Protein AF-A0AA88ULD4-F1 (afdb_monomer)

pLDDT: mean 70.65, std 22.67, range [25.48, 97.44]

Organism: NCBI:txid112253

Secondary structure (DSSP, 8-state):
------------------------------------------------------------------------------S--SS-SS----THHHHHHHHHHHHHHHHHHHHHHHHHHHHTTSSPPEE-TTSPEEPTTS-HHHHSPPGGG--SS--SGGGS-SSPPP--------TT-EEE--SSPPTTS-TTT--SSS-GGG--SPPPSSHHHHH--SPPPEE--------HHHHH-TTTT--GGGGHHHHHHHHHHHHHHHHHHHHHHHHHHHHHHHHTTS-------SS-SSTT---TT---GGGG--TT--------TT----S----SS-SSS--GGGS---TTSPPEETTTTEE-S-S-TTS-TTT-S---HHHHHHSTHHHHHHHHHHHHHHHHHTT----TTTSHHHHHHHHHHHHHHHHHHHHHHHHHHHHHH--TTS-----HHHHTT------EEPTTS-EEES---PPPPPSS-TT--STT-SS-TTSEEETTEEE-TTT---STTPPP-HHHHHHHHHHHHHHHHHHHHHHHHHS------------PPPP-----PPPTTPPPPTT----HHHHHHHHHHHHHHHHT---GGG------------HHHHHHHHHH---TT-TTGGG--

Foldseek 3Di:
DDDDDDDDDDDDDDDDDDDDDDDDDDDDDDDDDDDDDDDDDDDDDDDDDDDDDDDDDDDDDDDDDDDDDDDDDDDDPDDDDPDPDDDDDDPVVVVVVVVVVVVVVVVVVVVVVQLVCLQVVNHAAFAFPVRDGDRSPPDPVQQDDDVVVVDPGGDNVVVPDPDDDDPFDLAADPPPDFDFFDQFADPCAAQAARENADHVVPDPDDGDPRGCNRVSPRHDTYDDDDDGDHDPCSVVPPCHPPDPVVCVVVVVVVVVVVVVLVVVLVVVVVVVVVVVVVVVVDDDDDDDPDPPPCPSPPPVPDPDCVVVPPPPDPDPDDDDPPPDPPPPPDPPDDPVDDQQCVVDVPPPFFDQDPVVSATAAARCVPDDPVPDPDGGPVVVCCDDCNVVVVVLQVVQVVCVVVPDNGDCVPCVVVSVVVVVVVVVVVVVVVVVVVVVCCVVPNDPPDPPPDDVCVVVVDPDQDFDADPVRDTPDRDDDDDDDDPDPPQPDAQPARADWQPDDDDNATGGPQQPDRDPRDHRPGVVNVVVVVVVVVVVVVVVVVVVVVPDDDDDDDDDDDDDDDPPDDADQDDPPDDDDPPDDDDPVVLVVLLVVVVVVVVPPDDPPPDDDDPDDDPRDHPSNVVSCVVPPPPPPDPCPVVPD

Solvent-accessible surface area (backbone atoms only — not comparable to full-atom values): 43012 Å² total; per-residue (Å²): 144,85,86,87,82,86,89,87,85,89,87,87,88,88,89,86,88,86,86,86,87,88,86,83,88,84,86,83,90,87,90,81,88,81,90,84,90,86,87,86,85,91,88,84,87,87,89,90,86,84,89,83,87,89,87,90,83,89,83,86,80,83,91,79,93,84,87,87,79,90,82,80,87,86,89,87,90,84,88,86,88,85,86,86,86,84,74,99,70,64,74,72,60,52,57,54,51,52,50,51,52,50,51,53,51,52,50,51,49,51,50,52,54,47,48,50,32,24,59,68,67,77,37,81,59,54,63,27,92,88,71,48,71,46,65,58,82,57,56,65,84,72,41,54,61,58,78,94,69,70,64,94,60,64,36,63,68,82,78,44,81,84,70,72,74,77,83,56,55,92,75,58,80,67,83,86,45,67,76,50,70,51,84,59,59,52,92,83,26,13,44,44,38,27,22,64,76,46,50,62,89,70,48,88,63,80,89,49,98,66,28,8,65,77,62,42,52,80,46,39,52,22,61,65,86,83,87,85,66,58,48,78,64,65,71,65,46,85,65,69,70,64,62,74,72,62,51,51,66,55,51,54,53,51,52,53,50,52,51,51,51,52,48,52,53,49,52,50,51,50,50,53,51,51,52,50,59,65,52,68,83,58,80,92,79,93,79,85,95,82,81,78,83,62,85,75,65,82,54,94,83,63,80,66,71,82,77,69,74,75,80,85,70,86,69,84,76,76,84,64,98,74,82,67,72,90,57,89,78,68,69,89,67,64,81,87,63,76,56,77,71,68,77,41,80,56,92,84,51,44,66,61,41,81,88,83,70,45,37,50,50,41,52,61,74,90,57,60,76,89,78,49,92,65,66,27,48,52,52,61,66,55,43,70,66,52,44,55,52,51,54,49,51,52,50,31,52,57,36,38,77,72,69,44,96,46,45,64,91,82,39,42,69,59,42,49,52,53,48,53,51,47,52,57,50,51,50,53,48,52,50,52,51,50,49,55,47,36,72,74,69,48,57,91,83,56,85,68,78,64,58,71,58,70,73,70,71,59,91,71,84,70,65,46,60,44,102,85,71,46,76,77,44,73,74,79,80,73,79,81,77,66,101,59,85,73,89,73,49,65,55,76,36,88,38,50,84,61,66,25,77,56,95,96,40,53,14,23,57,58,26,69,43,70,59,89,87,52,70,55,53,42,66,62,38,46,54,53,52,50,53,53,50,51,52,51,52,52,52,49,53,53,49,59,71,67,68,70,82,95,80,86,83,90,88,89,88,83,89,79,83,76,83,83,75,82,78,82,74,66,62,94,88,64,85,77,68,93,84,65,87,72,61,66,69,58,34,52,51,33,39,53,54,51,52,52,59,64,66,63,76,70,61,84,90,69,68,73,90,72,91,82,73,82,87,80,55,51,70,43,47,53,48,34,49,56,76,65,56,71,64,90,83,48,88,64,57,87,74,68,124

Structure (mmCIF, N/CA/C/O backbone):
data_AF-A0AA88ULD4-F1
#
_entry.id   AF-A0AA88ULD4-F1
#
loop_
_atom_site.group_PDB
_atom_site.id
_atom_site.type_symbol
_atom_site.label_atom_id
_atom_site.label_alt_id
_atom_site.label_comp_id
_atom_site.label_asym_id
_atom_site.label_entity_id
_atom_site.label_seq_id
_atom_site.pdbx_PDB_ins_code
_atom_site.Cartn_x
_atom_site.Cartn_y
_atom_site.Cartn_z
_atom_site.occupancy
_atom_site.B_iso_or_equiv
_atom_site.auth_seq_id
_atom_site.auth_comp_id
_atom_site.auth_asym_id
_atom_site.auth_atom_id
_atom_site.pdbx_PDB_model_num
ATOM 1 N N . MET A 1 1 ? 28.755 -29.184 7.120 1.00 39.31 1 MET A N 1
ATOM 2 C CA . MET A 1 1 ? 28.188 -29.307 5.759 1.00 39.31 1 MET A CA 1
ATOM 3 C C . MET A 1 1 ? 26.973 -28.402 5.688 1.00 39.31 1 MET A C 1
ATOM 5 O O . MET A 1 1 ? 25.905 -28.794 6.129 1.00 39.31 1 MET A O 1
ATOM 9 N N . GLY A 1 2 ? 27.173 -27.157 5.261 1.00 32.03 2 GLY A N 1
ATOM 10 C CA . GLY A 1 2 ? 26.125 -26.145 5.162 1.00 32.03 2 GLY A CA 1
ATOM 11 C C . GLY A 1 2 ? 26.150 -25.532 3.770 1.00 32.03 2 GLY A C 1
ATOM 12 O O . GLY A 1 2 ? 27.228 -25.261 3.245 1.00 32.03 2 GLY A O 1
ATOM 13 N N . LEU A 1 3 ? 24.974 -25.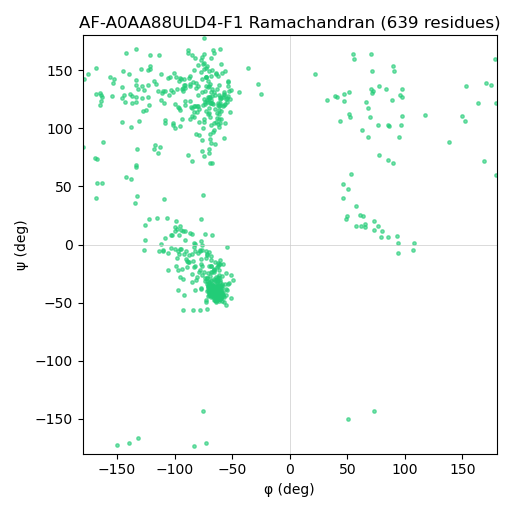346 3.178 1.00 32.84 3 LEU A N 1
ATOM 14 C CA . LEU A 1 3 ? 24.787 -24.595 1.943 1.00 32.84 3 LEU A CA 1
ATOM 15 C C . LEU A 1 3 ? 23.644 -23.602 2.162 1.00 32.84 3 LEU A C 1
ATOM 17 O O . LEU A 1 3 ? 22.477 -23.971 2.255 1.00 32.84 3 LEU A O 1
ATOM 21 N N . TRP A 1 4 ? 24.033 -22.338 2.298 1.00 32.03 4 TRP A N 1
ATOM 22 C CA . TRP A 1 4 ? 23.191 -21.151 2.184 1.00 32.03 4 TRP A CA 1
ATOM 23 C C . TRP A 1 4 ? 23.110 -20.734 0.710 1.00 32.03 4 TRP A C 1
ATOM 25 O O . TRP A 1 4 ? 24.107 -20.829 -0.006 1.00 32.03 4 TRP A O 1
ATOM 35 N N . GLY A 1 5 ? 21.958 -20.220 0.267 1.00 31.20 5 GLY A N 1
ATOM 36 C CA . GLY A 1 5 ? 21.782 -19.731 -1.102 1.00 31.20 5 GLY A CA 1
ATOM 37 C C . GLY A 1 5 ? 20.580 -18.801 -1.300 1.00 31.20 5 GLY A C 1
ATOM 38 O O . GLY A 1 5 ? 19.506 -19.251 -1.669 1.00 31.20 5 GLY A O 1
ATOM 39 N N . ASN A 1 6 ? 20.828 -17.505 -1.086 1.00 32.66 6 ASN A N 1
ATOM 40 C CA . ASN A 1 6 ? 20.334 -16.319 -1.809 1.00 32.66 6 ASN A CA 1
ATOM 41 C C . ASN A 1 6 ? 18.827 -16.074 -2.059 1.00 32.66 6 ASN A C 1
ATOM 43 O O . ASN A 1 6 ? 18.228 -16.593 -2.997 1.00 32.66 6 ASN A O 1
ATOM 47 N N . LYS A 1 7 ? 18.302 -15.055 -1.355 1.00 31.14 7 LYS A N 1
ATOM 48 C CA . LYS A 1 7 ? 17.248 -14.133 -1.825 1.00 31.14 7 LYS A CA 1
ATOM 49 C C . LYS A 1 7 ? 17.887 -12.779 -2.183 1.00 31.14 7 LYS A C 1
ATOM 51 O O . LYS A 1 7 ? 18.581 -12.202 -1.352 1.00 31.14 7 LYS A O 1
ATOM 56 N N . PHE A 1 8 ? 17.622 -12.261 -3.384 1.00 30.61 8 PHE A N 1
ATOM 57 C CA . PHE A 1 8 ? 17.944 -10.893 -3.820 1.00 30.61 8 PHE A CA 1
ATOM 58 C C . PHE A 1 8 ? 16.641 -10.088 -3.958 1.00 30.61 8 PHE A C 1
ATOM 60 O O . PHE A 1 8 ? 15.711 -10.555 -4.611 1.00 30.61 8 PHE A O 1
ATOM 67 N N . TYR A 1 9 ? 16.595 -8.875 -3.399 1.00 30.06 9 TYR A N 1
ATOM 68 C CA . TYR A 1 9 ? 15.591 -7.852 -3.717 1.00 30.06 9 TYR A CA 1
ATOM 69 C C . TYR A 1 9 ? 16.287 -6.541 -4.096 1.00 30.06 9 TYR A C 1
ATOM 71 O O . TYR A 1 9 ? 17.201 -6.086 -3.411 1.00 30.06 9 TYR A O 1
ATOM 79 N N . TRP A 1 10 ? 15.826 -5.952 -5.198 1.00 27.44 10 TRP A N 1
ATOM 80 C CA . TRP A 1 10 ? 16.178 -4.626 -5.704 1.00 27.44 10 TRP A CA 1
ATOM 81 C C . TRP A 1 10 ? 15.202 -3.572 -5.156 1.00 27.44 10 TRP A C 1
ATOM 83 O O . TRP A 1 10 ? 13.999 -3.814 -5.113 1.00 27.44 10 TRP A O 1
ATOM 93 N N . PHE A 1 11 ? 15.702 -2.376 -4.833 1.00 26.69 11 PHE A N 1
ATOM 94 C CA . PHE A 1 11 ? 14.909 -1.145 -4.729 1.00 26.69 11 PHE A CA 1
ATOM 95 C C . PHE A 1 11 ? 15.631 -0.033 -5.498 1.00 26.69 11 PHE A C 1
ATOM 97 O O . PHE A 1 11 ? 16.841 0.140 -5.357 1.00 26.69 11 PHE A O 1
ATOM 104 N N . TYR A 1 12 ? 14.884 0.715 -6.308 1.00 27.91 12 TYR A N 1
ATOM 105 C CA . TYR A 1 12 ? 15.344 1.884 -7.055 1.00 27.91 12 TYR A CA 1
ATOM 106 C C . TYR A 1 12 ? 14.377 3.032 -6.753 1.00 27.91 12 TYR A C 1
ATOM 108 O O . TYR A 1 12 ? 13.178 2.892 -6.973 1.00 27.91 12 TYR A O 1
ATOM 116 N N . GLU A 1 13 ? 14.890 4.175 -6.301 1.00 29.25 13 GLU A N 1
ATOM 117 C CA . GLU A 1 13 ? 14.191 5.459 -6.381 1.00 29.25 13 GLU A CA 1
ATOM 118 C C . GLU A 1 13 ? 15.216 6.532 -6.778 1.00 29.25 13 GLU A C 1
ATOM 120 O O . GLU A 1 13 ? 16.317 6.602 -6.228 1.00 29.25 13 GLU A O 1
ATOM 125 N N . ARG A 1 14 ? 14.885 7.320 -7.806 1.00 28.33 14 ARG A N 1
ATOM 126 C CA . ARG A 1 14 ? 15.759 8.303 -8.459 1.00 28.33 14 ARG A CA 1
ATOM 127 C C . ARG A 1 14 ? 15.078 9.675 -8.374 1.00 28.33 14 ARG A C 1
ATOM 129 O O . ARG A 1 14 ? 14.001 9.850 -8.932 1.00 28.33 14 ARG A O 1
ATOM 136 N N . LYS A 1 15 ? 15.725 10.654 -7.732 1.00 29.58 15 LYS A N 1
ATOM 137 C CA . LYS A 1 15 ? 15.468 12.096 -7.917 1.00 29.58 15 LYS A CA 1
ATOM 138 C C . LYS A 1 15 ? 16.671 12.715 -8.627 1.00 29.58 15 LYS A C 1
ATOM 140 O O . LYS A 1 15 ? 17.804 12.505 -8.208 1.00 29.58 15 LYS A O 1
ATOM 145 N N . LEU A 1 16 ? 16.406 13.479 -9.684 1.00 31.38 16 LEU A N 1
ATOM 146 C CA . LEU A 1 16 ? 17.358 14.358 -10.363 1.00 31.38 16 LEU A CA 1
ATOM 147 C C . LEU A 1 16 ? 16.872 15.802 -10.217 1.00 31.38 16 LEU A C 1
ATOM 149 O O . LEU A 1 16 ? 15.678 16.068 -10.349 1.00 31.38 16 LEU A O 1
ATOM 153 N N . GLY A 1 17 ? 17.812 16.706 -9.955 1.00 27.14 17 GLY A N 1
ATOM 154 C CA . GLY A 1 17 ? 17.674 18.151 -10.114 1.00 27.14 17 GLY A CA 1
ATOM 155 C C . GLY A 1 17 ? 18.732 18.677 -11.091 1.00 27.14 17 GLY A C 1
ATOM 156 O O . GLY A 1 17 ? 19.699 17.975 -11.368 1.00 27.14 17 GLY A O 1
ATOM 157 N N . CYS A 1 18 ? 18.504 19.893 -11.588 1.00 27.97 18 CYS A N 1
ATOM 158 C CA . CYS A 1 18 ? 19.400 20.841 -12.278 1.00 27.97 18 CYS A CA 1
ATOM 159 C C . CYS A 1 18 ? 18.613 22.171 -12.327 1.00 27.97 18 CYS A C 1
ATOM 161 O O . CYS A 1 18 ? 17.388 22.119 -12.419 1.00 27.97 18 CYS A O 1
ATOM 163 N N . ASP A 1 19 ? 19.135 23.393 -12.361 1.00 30.62 19 ASP A N 1
ATOM 164 C CA . ASP A 1 19 ? 20.424 24.051 -12.097 1.00 30.62 19 ASP A CA 1
ATOM 165 C C . ASP A 1 19 ? 20.151 25.553 -12.356 1.00 30.62 19 ASP A C 1
ATOM 167 O O . ASP A 1 19 ? 19.425 25.846 -13.302 1.00 30.62 19 ASP A O 1
ATOM 171 N N . SER A 1 20 ? 20.728 26.482 -11.574 1.00 28.27 20 SER A N 1
ATOM 172 C CA . SER A 1 20 ? 21.352 27.747 -12.053 1.00 28.27 20 SER A CA 1
ATOM 173 C C . SER A 1 20 ? 21.563 28.793 -10.934 1.00 28.27 20 SER A C 1
ATOM 175 O O . SER A 1 20 ? 20.620 29.247 -10.291 1.00 28.27 20 SER A O 1
ATOM 177 N N . LEU A 1 21 ? 22.829 29.185 -10.760 1.00 28.89 21 LEU A N 1
ATOM 178 C CA . LEU A 1 21 ? 23.425 30.287 -9.970 1.00 28.89 21 LEU A CA 1
ATOM 179 C C . LEU A 1 21 ? 23.393 31.638 -10.745 1.00 28.89 21 LEU A C 1
ATOM 181 O O . LEU A 1 21 ? 22.989 31.613 -11.907 1.00 28.89 21 LEU A O 1
ATOM 185 N N . PRO A 1 22 ? 23.995 32.768 -10.274 1.00 46.66 22 PRO A N 1
ATOM 186 C CA . PRO A 1 22 ? 24.330 33.243 -8.909 1.00 46.66 22 PRO A CA 1
ATOM 187 C C . PRO A 1 22 ? 23.930 34.727 -8.654 1.00 46.66 22 PRO A C 1
ATOM 189 O O . PRO A 1 22 ? 23.762 35.492 -9.596 1.00 46.66 22 PRO A O 1
ATOM 192 N N . GLN A 1 23 ? 23.954 35.211 -7.400 1.00 28.56 23 GLN A N 1
ATOM 193 C CA . GLN A 1 23 ? 24.250 36.631 -7.106 1.00 28.56 23 GLN A CA 1
ATOM 194 C C . GLN A 1 23 ? 24.798 36.840 -5.679 1.00 28.56 23 GLN A C 1
ATOM 196 O O . GLN A 1 23 ? 24.443 36.128 -4.743 1.00 28.56 23 GLN A O 1
ATOM 201 N N . LYS A 1 24 ? 25.736 37.789 -5.556 1.00 29.84 24 LYS A N 1
ATOM 202 C CA . LYS A 1 24 ? 26.546 38.120 -4.372 1.00 29.84 24 LYS A CA 1
ATOM 203 C C . LYS A 1 24 ? 25.889 39.210 -3.500 1.00 29.84 24 LYS A C 1
ATOM 205 O O . LYS A 1 24 ? 25.424 40.205 -4.033 1.00 29.84 24 LYS A O 1
ATOM 210 N N . THR A 1 25 ? 25.948 38.990 -2.181 1.00 30.27 25 THR A N 1
ATOM 211 C CA . THR A 1 25 ? 26.191 39.909 -1.034 1.00 30.27 25 THR A CA 1
ATOM 212 C C . THR A 1 25 ? 25.721 41.376 -1.071 1.00 30.27 25 THR A C 1
ATOM 214 O O . THR A 1 25 ? 26.226 42.144 -1.880 1.00 30.27 25 THR A O 1
ATOM 217 N N . HIS A 1 26 ? 24.926 41.797 -0.069 1.00 29.31 26 HIS A N 1
ATOM 218 C CA . HIS A 1 26 ? 25.278 42.767 1.002 1.00 29.31 26 HIS A CA 1
ATOM 219 C C . HIS A 1 26 ? 24.038 43.186 1.838 1.00 29.31 26 HIS A C 1
ATOM 221 O O . HIS A 1 26 ? 22.997 43.484 1.268 1.00 29.31 26 HIS A O 1
ATOM 227 N N . GLY A 1 27 ? 24.200 43.298 3.167 1.00 27.61 27 GLY A N 1
ATOM 228 C CA . GLY A 1 27 ? 23.763 44.488 3.928 1.00 27.61 27 GLY A CA 1
ATOM 229 C C . GLY A 1 27 ? 22.402 44.511 4.649 1.00 27.61 27 GLY A C 1
ATOM 230 O O . GLY A 1 27 ? 21.368 44.765 4.053 1.00 27.61 27 GLY A O 1
ATOM 231 N N . GLU A 1 28 ? 22.486 44.337 5.967 1.00 28.55 28 GLU A N 1
ATOM 232 C CA . GLU A 1 28 ? 21.610 44.669 7.111 1.00 28.55 28 GLU A CA 1
ATOM 233 C C . GLU A 1 28 ? 20.613 45.875 7.060 1.00 28.55 28 GLU A C 1
ATOM 235 O O . GLU A 1 28 ? 21.010 46.964 6.675 1.00 28.55 28 GLU A O 1
ATOM 240 N N . ILE A 1 29 ? 19.376 45.643 7.585 1.00 26.14 29 ILE A N 1
ATOM 241 C CA . ILE A 1 29 ? 18.554 46.373 8.623 1.00 26.14 29 ILE A CA 1
ATOM 242 C C . ILE A 1 29 ? 18.248 47.909 8.410 1.00 26.14 29 ILE A C 1
ATOM 244 O O . ILE A 1 29 ? 19.085 48.606 7.859 1.00 26.14 29 ILE A O 1
ATOM 248 N N . PRO A 1 30 ? 17.220 48.585 9.013 1.00 46.25 30 PRO A N 1
ATOM 249 C CA . PRO A 1 30 ? 15.747 48.420 9.147 1.00 46.25 30 PRO A CA 1
ATOM 250 C C . PRO A 1 30 ? 14.910 49.721 8.831 1.00 46.25 30 PRO A C 1
ATOM 252 O O . PRO A 1 30 ? 15.440 50.757 8.451 1.00 46.25 30 PRO A O 1
ATOM 255 N N . THR A 1 31 ? 13.614 49.708 9.207 1.00 28.41 31 THR A N 1
ATOM 256 C CA . THR A 1 31 ? 12.770 50.812 9.766 1.00 28.41 31 THR A CA 1
ATOM 257 C C . THR A 1 31 ? 11.842 51.698 8.903 1.00 28.41 31 THR A C 1
ATOM 259 O O . THR A 1 31 ? 12.278 52.435 8.033 1.00 28.41 31 THR A O 1
ATOM 262 N N . LYS A 1 32 ? 10.589 51.751 9.410 1.00 28.17 32 LYS A N 1
ATOM 263 C CA . LYS A 1 32 ? 9.669 52.896 9.644 1.00 28.17 32 LYS A CA 1
ATOM 264 C C . LYS A 1 32 ? 8.564 53.251 8.625 1.00 28.17 32 LYS A C 1
ATOM 266 O O . LYS A 1 32 ? 8.798 53.498 7.452 1.00 28.17 32 LYS A O 1
ATOM 271 N N . HIS A 1 33 ? 7.354 53.325 9.206 1.00 27.81 33 HIS A N 1
ATOM 272 C CA . HIS A 1 33 ? 6.170 54.132 8.861 1.00 27.81 33 HIS A CA 1
ATOM 273 C C . HIS A 1 33 ? 6.537 55.538 8.325 1.00 27.81 33 HIS A C 1
ATOM 275 O O . HIS A 1 33 ? 7.584 56.049 8.703 1.00 27.81 33 HIS A O 1
ATOM 281 N N . THR A 1 34 ? 5.765 56.231 7.477 1.00 28.92 34 THR A N 1
ATOM 282 C CA . THR A 1 34 ? 4.389 56.749 7.670 1.00 28.92 34 THR A CA 1
ATOM 283 C C . THR A 1 34 ? 3.852 57.394 6.368 1.00 28.92 34 THR A C 1
ATOM 285 O O . THR A 1 34 ? 4.628 58.017 5.656 1.00 28.92 34 THR A O 1
ATOM 288 N N . HIS A 1 35 ? 2.532 57.280 6.147 1.00 27.38 35 HIS A N 1
ATOM 289 C CA . HIS A 1 35 ? 1.544 58.282 5.670 1.00 27.38 35 HIS A CA 1
ATOM 290 C C . HIS A 1 35 ? 1.829 59.310 4.543 1.00 27.38 35 HIS A C 1
ATOM 292 O O . HIS A 1 35 ? 2.722 60.133 4.677 1.00 27.38 35 HIS A O 1
ATOM 298 N N . GLU A 1 36 ? 0.930 59.324 3.535 1.00 26.52 36 GLU A N 1
ATOM 299 C CA . GLU A 1 36 ? 0.039 60.424 3.039 1.00 26.52 36 GLU A CA 1
ATOM 300 C C . GLU A 1 36 ? -0.263 60.236 1.530 1.00 26.52 36 GLU A C 1
ATOM 302 O O . GLU A 1 36 ? 0.642 60.173 0.708 1.00 26.52 36 GLU A O 1
ATOM 307 N N . HIS A 1 37 ? -1.483 59.803 1.174 1.00 27.83 37 HIS A N 1
ATOM 308 C CA . HIS A 1 37 ? -2.647 60.600 0.717 1.00 27.83 37 HIS A CA 1
ATOM 309 C C . HIS A 1 37 ? -2.490 61.266 -0.662 1.00 27.83 37 HIS A C 1
ATOM 311 O O . HIS A 1 37 ? -1.671 62.158 -0.796 1.00 27.83 37 HIS A O 1
ATOM 317 N N . VAL A 1 38 ? -3.350 60.884 -1.626 1.00 27.03 38 VAL A N 1
ATOM 318 C CA . VAL A 1 38 ? -4.292 61.753 -2.381 1.00 27.03 38 VAL A CA 1
ATOM 319 C C . VAL A 1 38 ? -5.336 60.851 -3.081 1.00 27.03 38 VAL A C 1
ATOM 321 O O . VAL A 1 38 ? -4.983 59.940 -3.826 1.00 27.03 38 VAL A O 1
ATOM 324 N N . GLU A 1 39 ? -6.617 61.102 -2.801 1.00 29.81 39 GLU A N 1
ATOM 325 C CA . GLU A 1 39 ? -7.819 60.549 -3.456 1.00 29.81 39 GLU A CA 1
ATOM 326 C C . GLU A 1 39 ? -8.156 61.309 -4.758 1.00 29.81 39 GLU A C 1
ATOM 328 O O . GLU A 1 39 ? -7.748 62.459 -4.892 1.00 29.81 39 GLU A O 1
ATOM 333 N N . PHE A 1 40 ? -8.944 60.716 -5.676 1.00 25.48 40 PHE A N 1
ATOM 334 C CA . PHE A 1 40 ? -10.283 61.222 -6.077 1.00 25.48 40 PHE A CA 1
ATOM 335 C C . PHE A 1 40 ? -10.936 60.437 -7.243 1.00 25.48 40 PHE A C 1
ATOM 337 O O . PHE A 1 40 ? -10.299 60.201 -8.268 1.00 25.48 40 PHE A O 1
ATOM 344 N N . GLY A 1 41 ? -12.248 60.174 -7.096 1.00 26.81 41 GLY A N 1
ATOM 345 C CA . GLY A 1 41 ? -13.276 60.103 -8.162 1.00 26.81 41 GLY A CA 1
ATOM 346 C C . GLY A 1 41 ? -13.591 58.708 -8.725 1.00 26.81 41 GLY A C 1
ATOM 347 O O . GLY A 1 41 ? -12.841 58.207 -9.551 1.00 26.81 41 GLY A O 1
ATOM 348 N N . GLU A 1 42 ? -14.581 57.953 -8.228 1.00 29.06 42 GLU A N 1
ATOM 349 C CA . GLU A 1 42 ? -16.058 58.062 -8.377 1.00 29.06 42 GLU A CA 1
ATOM 350 C C . GLU A 1 42 ? -16.636 57.706 -9.764 1.00 29.06 42 GLU A C 1
ATOM 352 O O . GLU A 1 42 ? -16.221 58.234 -10.791 1.00 29.06 42 GLU A O 1
ATOM 357 N N . GLY A 1 43 ? -17.667 56.844 -9.764 1.00 26.14 43 GLY A N 1
ATOM 358 C CA . GLY A 1 43 ? -18.482 56.517 -10.940 1.00 26.14 43 GLY A CA 1
ATOM 359 C C . GLY A 1 43 ? -19.411 55.307 -10.757 1.00 26.14 43 GLY A C 1
ATOM 360 O O . GLY A 1 43 ? -19.171 54.250 -11.328 1.00 26.14 43 GLY A O 1
ATOM 361 N N . PHE A 1 44 ? -20.467 55.473 -9.958 1.00 25.77 44 PHE A N 1
ATOM 362 C CA . PHE A 1 44 ? -21.600 54.553 -9.753 1.00 25.77 44 PHE A CA 1
ATOM 363 C C . PHE A 1 44 ? -22.767 54.973 -10.670 1.00 25.77 44 PHE A C 1
ATOM 365 O O . PHE A 1 44 ? -22.990 56.173 -10.773 1.00 25.77 44 PHE A O 1
ATOM 372 N N . TRP A 1 45 ? -23.553 54.051 -11.249 1.00 26.33 45 TRP A N 1
ATOM 373 C CA . TRP A 1 45 ? -24.994 54.262 -11.516 1.00 26.33 45 TRP A CA 1
ATOM 374 C C . TRP A 1 45 ? -25.776 52.936 -11.587 1.00 26.33 45 TRP A C 1
ATOM 376 O O . TRP A 1 45 ? -25.418 52.006 -12.306 1.00 26.33 45 TRP A O 1
ATOM 386 N N . LEU A 1 46 ? -26.848 52.916 -10.790 1.00 27.16 46 LEU A N 1
ATOM 387 C CA . LEU A 1 46 ? -27.955 51.961 -10.662 1.00 27.16 46 LEU A CA 1
ATOM 388 C C . LEU A 1 46 ? -28.987 52.097 -11.794 1.00 27.16 46 LEU A C 1
ATOM 390 O O . LEU A 1 46 ? -29.170 53.209 -12.275 1.00 27.16 46 LEU A O 1
ATOM 394 N N . ILE A 1 47 ? -29.778 51.038 -12.029 1.00 27.59 47 ILE A N 1
ATOM 395 C CA . ILE A 1 47 ? -31.266 51.051 -12.063 1.00 27.59 47 ILE A CA 1
ATOM 396 C C . ILE A 1 47 ? -31.698 49.672 -11.496 1.00 27.59 47 ILE A C 1
ATOM 398 O O . ILE A 1 47 ? -31.300 48.659 -12.056 1.00 27.59 47 ILE A O 1
ATOM 402 N N . GLU A 1 48 ? -32.208 49.490 -10.272 1.00 28.02 48 GLU A N 1
ATOM 403 C CA . GLU A 1 48 ? -33.450 49.941 -9.608 1.00 28.02 48 GLU A CA 1
ATOM 404 C C . GLU A 1 48 ? -34.663 49.010 -9.857 1.00 28.02 48 GLU A C 1
ATOM 406 O O . GLU A 1 48 ? -35.323 49.081 -10.883 1.00 28.02 48 GLU A O 1
ATOM 411 N N . GLU A 1 49 ? -34.989 48.178 -8.859 1.00 26.23 49 GLU A N 1
ATOM 412 C CA . GLU A 1 49 ? -36.347 47.699 -8.562 1.00 26.23 49 GLU A CA 1
ATOM 413 C C . GLU A 1 49 ? -36.522 47.775 -7.037 1.00 26.23 49 GLU A C 1
ATOM 415 O O . GLU A 1 49 ? -35.725 47.224 -6.273 1.00 26.23 49 GLU A O 1
ATOM 420 N N . LYS A 1 50 ? -37.527 48.524 -6.569 1.00 32.72 50 LYS A N 1
ATOM 421 C CA . LYS A 1 50 ? -37.786 48.762 -5.144 1.00 32.72 50 LYS A CA 1
ATOM 422 C C . LYS A 1 50 ? -39.266 48.578 -4.810 1.00 32.72 50 LYS A C 1
ATOM 424 O O . LYS A 1 50 ? -40.126 49.191 -5.434 1.00 32.72 50 LYS A O 1
ATOM 429 N N . ASN A 1 51 ? -39.469 47.910 -3.670 1.00 31.83 51 ASN A N 1
ATOM 430 C CA . ASN A 1 51 ? -40.622 47.929 -2.757 1.00 31.83 51 ASN A CA 1
ATOM 431 C C . ASN A 1 51 ? -41.800 47.005 -3.142 1.00 31.83 51 ASN A C 1
ATOM 433 O O . ASN A 1 51 ? -42.275 47.035 -4.263 1.00 31.83 51 ASN A O 1
ATOM 437 N N . ARG A 1 52 ? -42.390 46.222 -2.223 1.00 27.59 52 ARG A N 1
ATOM 438 C CA . ARG A 1 52 ? -42.761 46.622 -0.854 1.00 27.59 52 ARG A CA 1
ATOM 439 C C . ARG A 1 52 ? -43.154 45.413 0.045 1.00 27.59 52 ARG A C 1
ATOM 441 O O . ARG A 1 52 ? -44.013 44.637 -0.338 1.00 27.59 52 ARG A O 1
ATOM 448 N N . LEU A 1 53 ? -42.537 45.356 1.236 1.00 29.25 53 LEU A N 1
ATOM 449 C CA . LEU A 1 53 ? -43.014 44.987 2.598 1.00 29.25 53 LEU A CA 1
ATOM 450 C C . LEU A 1 53 ? -43.779 43.661 2.907 1.00 29.25 53 LEU A C 1
ATOM 452 O O . LEU A 1 53 ? -44.797 43.332 2.318 1.00 29.25 53 LEU A O 1
ATOM 456 N N . GLN A 1 54 ? -43.278 42.991 3.958 1.00 26.91 54 GLN A N 1
ATOM 457 C CA . GLN A 1 54 ? -43.779 41.862 4.783 1.00 26.91 54 GLN A CA 1
ATOM 458 C C . GLN A 1 54 ? -44.948 42.258 5.753 1.00 26.91 54 GLN A C 1
ATOM 460 O O . GLN A 1 54 ? -45.277 43.446 5.744 1.00 26.91 54 GLN A O 1
ATOM 465 N N . PRO A 1 55 ? -45.451 41.441 6.738 1.00 48.38 55 PRO A N 1
ATOM 466 C CA . PRO A 1 55 ? -45.520 39.965 6.968 1.00 48.38 55 PRO A CA 1
ATOM 467 C C . PRO A 1 55 ? -46.882 39.437 7.576 1.00 48.38 55 PRO A C 1
ATOM 469 O O . PRO A 1 55 ? -47.809 40.198 7.820 1.00 48.38 55 PRO A O 1
ATOM 472 N N . VAL A 1 56 ? -46.891 38.141 7.966 1.00 25.48 56 VAL A N 1
ATOM 473 C CA . VAL A 1 56 ? -47.634 37.426 9.059 1.00 25.48 56 VAL A CA 1
ATOM 474 C C . VAL A 1 56 ? -49.048 36.827 8.817 1.00 25.48 56 VAL A C 1
ATOM 476 O O . VAL A 1 56 ? -50.019 37.529 8.584 1.00 25.48 56 VAL A O 1
ATOM 479 N N . SER A 1 57 ? -49.139 35.512 9.097 1.00 26.75 57 SER A N 1
ATOM 480 C CA . SER A 1 57 ? -50.100 34.822 10.002 1.00 26.75 57 SER A CA 1
ATOM 481 C C . SER A 1 57 ? -51.071 33.779 9.406 1.00 26.75 57 SER A C 1
ATOM 483 O O . SER A 1 57 ? -51.974 34.106 8.649 1.00 26.75 57 SER A O 1
ATOM 485 N N . LEU A 1 58 ? -50.806 32.524 9.803 1.00 28.02 58 LEU A N 1
ATOM 486 C CA . LEU A 1 58 ? -51.664 31.422 10.285 1.00 28.02 58 LEU A CA 1
ATOM 487 C C . LEU A 1 58 ? -53.178 31.328 9.980 1.00 28.02 58 LEU A C 1
ATOM 489 O O . LEU A 1 58 ? -53.931 32.280 10.128 1.00 28.02 58 LEU A O 1
ATOM 493 N N . HIS A 1 59 ? -53.563 30.046 9.865 1.00 28.86 59 HIS A N 1
ATOM 494 C CA . HIS A 1 59 ? -54.829 29.382 10.223 1.00 28.86 59 HIS A CA 1
ATOM 495 C C . HIS A 1 59 ? -55.893 29.143 9.134 1.00 28.86 59 HIS A C 1
ATOM 497 O O . HIS A 1 59 ? -56.580 30.047 8.680 1.00 28.86 59 HIS A O 1
ATOM 503 N N . ASP A 1 60 ? -56.027 27.843 8.842 1.00 27.34 60 ASP A N 1
ATOM 504 C CA . ASP A 1 60 ? -57.219 27.014 9.046 1.00 27.34 60 ASP A CA 1
ATOM 505 C C . ASP A 1 60 ? -58.493 27.150 8.200 1.00 27.34 60 ASP A C 1
ATOM 507 O O . ASP A 1 60 ? -58.963 28.210 7.810 1.00 27.34 60 ASP A O 1
ATOM 511 N N . MET A 1 61 ? -59.098 25.961 8.102 1.00 25.56 61 MET A N 1
ATOM 512 C CA . MET A 1 61 ? -60.442 25.571 7.673 1.00 25.56 61 MET A CA 1
ATOM 513 C C . MET A 1 61 ? -60.643 25.372 6.164 1.00 25.56 61 MET A C 1
ATOM 515 O O . MET A 1 61 ? -60.630 26.316 5.390 1.00 25.56 61 MET A O 1
ATOM 519 N N . VAL A 1 62 ? -60.691 24.137 5.640 1.00 26.61 62 VAL A N 1
ATOM 520 C CA . VAL A 1 62 ? -61.590 22.990 5.934 1.00 26.61 62 VAL A CA 1
ATOM 521 C C . VAL A 1 62 ? -63.017 23.253 5.428 1.00 26.61 62 VAL A C 1
ATOM 523 O O . VAL A 1 62 ? -63.578 24.302 5.711 1.00 26.61 62 VAL A O 1
ATOM 526 N N . ILE A 1 63 ? -63.584 22.228 4.758 1.00 27.53 63 ILE A N 1
ATOM 527 C CA . ILE A 1 63 ? -65.012 22.011 4.409 1.00 27.53 63 ILE A CA 1
ATOM 528 C C . ILE A 1 63 ? -65.531 22.848 3.217 1.00 27.53 63 ILE A C 1
ATOM 530 O O . ILE A 1 63 ? -65.306 24.041 3.153 1.00 27.53 63 ILE A O 1
ATOM 534 N N . THR A 1 64 ? -66.306 22.381 2.231 1.00 28.08 64 THR A N 1
ATOM 535 C CA . THR A 1 64 ? -66.772 21.083 1.707 1.00 28.08 64 THR A CA 1
ATOM 536 C C . THR A 1 64 ? -67.711 21.391 0.515 1.00 28.08 64 THR A C 1
ATOM 538 O O . THR A 1 64 ? -68.362 22.429 0.529 1.00 28.08 64 THR A O 1
ATOM 541 N N . LEU A 1 65 ? -67.919 20.399 -0.366 1.00 28.02 65 LEU A N 1
ATOM 542 C CA . LEU A 1 65 ? -69.199 20.030 -1.021 1.00 28.02 65 LEU A CA 1
ATOM 543 C C . LEU A 1 65 ? -69.835 20.910 -2.125 1.00 28.02 65 LEU A C 1
ATOM 545 O O . LEU A 1 65 ? -70.164 22.072 -1.931 1.00 28.02 65 LEU A O 1
ATOM 549 N N . GLY A 1 66 ? -70.226 20.220 -3.210 1.00 26.20 66 GLY A N 1
ATOM 550 C CA . GLY A 1 66 ? -71.374 20.554 -4.077 1.00 26.20 66 GLY A CA 1
ATOM 551 C C . GLY A 1 66 ? -71.070 20.390 -5.574 1.00 26.20 66 GLY A C 1
ATOM 552 O O . GLY A 1 66 ? -70.451 21.264 -6.155 1.00 26.20 66 GLY A O 1
ATOM 553 N N . LYS A 1 67 ? -71.250 19.210 -6.191 1.00 29.78 67 LYS A N 1
ATOM 554 C CA . LYS A 1 67 ? -72.470 18.652 -6.839 1.00 29.78 67 LYS A CA 1
ATOM 555 C C . LYS A 1 67 ? -72.967 19.385 -8.108 1.00 29.78 67 LYS A C 1
ATOM 557 O O . LYS A 1 67 ? -73.420 20.516 -8.024 1.00 29.78 67 LYS A O 1
ATOM 562 N N . GLY A 1 68 ? -73.063 18.606 -9.200 1.00 26.25 68 GLY A N 1
ATOM 563 C CA . GLY A 1 68 ? -73.859 18.842 -10.426 1.00 26.25 68 GLY A CA 1
ATOM 564 C C . GLY A 1 68 ? -73.042 19.450 -11.573 1.00 26.25 68 GLY A C 1
ATOM 565 O O . GLY A 1 68 ? -72.290 20.375 -11.334 1.00 26.25 68 GLY A O 1
ATOM 566 N N . GLY A 1 69 ? -73.080 19.019 -12.833 1.00 25.98 69 GLY A N 1
ATOM 567 C CA . GLY A 1 69 ? -73.915 18.080 -13.583 1.00 25.98 69 GLY A CA 1
ATOM 568 C C . GLY A 1 69 ? -73.892 18.517 -15.064 1.00 25.98 69 GLY A C 1
ATOM 569 O O . GLY A 1 69 ? -73.972 19.708 -15.312 1.00 25.98 69 GLY A O 1
ATOM 570 N N . LEU A 1 70 ? -73.751 17.555 -15.991 1.00 30.97 70 LEU A N 1
ATOM 571 C CA . LEU A 1 70 ? -74.147 17.537 -17.423 1.00 30.97 70 LEU A CA 1
ATOM 572 C C . LEU A 1 70 ? -73.980 18.788 -18.328 1.00 30.97 70 LEU A C 1
ATOM 574 O O . LEU A 1 70 ? -74.615 19.810 -18.102 1.00 30.97 70 LEU A O 1
ATOM 578 N N . GLY A 1 71 ? -73.321 18.601 -19.486 1.00 27.52 71 GLY A N 1
ATOM 579 C CA . GLY A 1 71 ? -73.618 19.358 -20.719 1.00 27.52 71 GLY A CA 1
ATOM 580 C C . GLY A 1 71 ? -72.438 19.595 -21.675 1.00 27.52 71 GLY A C 1
ATOM 581 O O . GLY A 1 71 ? -71.549 20.364 -21.343 1.00 27.52 71 GLY A O 1
ATOM 582 N N . ASP A 1 72 ? -72.487 18.933 -22.840 1.00 28.44 72 ASP A N 1
ATOM 583 C CA . ASP A 1 72 ? -72.085 19.360 -24.204 1.00 28.44 72 ASP A CA 1
ATOM 584 C C . ASP A 1 72 ? -70.681 19.957 -24.445 1.00 28.44 72 ASP A C 1
ATOM 586 O O . ASP A 1 72 ? -70.294 20.983 -23.903 1.00 28.44 72 ASP A O 1
ATOM 590 N N . ARG A 1 73 ? -69.789 19.265 -25.172 1.00 34.72 73 ARG A N 1
ATOM 591 C CA . ARG A 1 73 ? -69.625 19.267 -26.648 1.00 34.72 73 ARG A CA 1
ATOM 592 C C . ARG A 1 73 ? -69.602 20.659 -27.294 1.00 34.72 73 ARG A C 1
ATOM 594 O O . ARG A 1 73 ? -70.536 21.438 -27.183 1.00 34.72 73 ARG A O 1
ATOM 601 N N . ASP A 1 74 ? -68.554 20.818 -28.100 1.00 35.00 74 ASP A N 1
ATOM 602 C CA . ASP A 1 74 ? -68.237 21.886 -29.047 1.00 35.00 74 ASP A CA 1
ATOM 603 C C . ASP A 1 74 ? -67.427 23.070 -28.513 1.00 35.00 74 ASP A C 1
ATOM 605 O O . ASP A 1 74 ? -67.481 23.437 -27.349 1.00 35.00 74 ASP A O 1
ATOM 609 N N . TYR A 1 75 ? -66.640 23.637 -29.433 1.00 32.38 75 TYR A N 1
ATOM 610 C CA . TYR A 1 75 ? -65.676 24.734 -29.287 1.00 32.38 75 TYR A CA 1
ATOM 611 C C . TYR A 1 75 ? -64.267 24.341 -28.825 1.00 32.38 75 TYR A C 1
ATOM 613 O O . TYR A 1 75 ? -63.847 24.688 -27.733 1.00 32.38 75 TYR A O 1
ATOM 621 N N . PHE A 1 76 ? -63.491 23.709 -29.718 1.00 31.45 76 PHE A N 1
ATOM 622 C CA . PHE A 1 76 ? -62.175 24.244 -30.133 1.00 31.45 76 PHE A CA 1
ATOM 623 C C . PHE A 1 76 ? -61.624 23.520 -31.383 1.00 31.45 76 PHE A C 1
ATOM 625 O O . PHE A 1 76 ? -60.501 23.034 -31.424 1.00 31.45 76 PHE A O 1
ATOM 632 N N . THR A 1 77 ? -62.415 23.449 -32.457 1.00 37.81 77 THR A N 1
ATOM 633 C CA . THR A 1 77 ? -61.940 23.068 -33.800 1.00 37.81 77 THR A CA 1
ATOM 634 C C . THR A 1 77 ? -62.070 24.262 -34.734 1.00 37.81 77 THR A C 1
ATOM 636 O O . THR A 1 77 ? -63.016 24.357 -35.506 1.00 37.81 77 THR A O 1
ATOM 639 N N . ARG A 1 78 ? -61.135 25.215 -34.653 1.00 39.50 78 ARG A N 1
ATOM 640 C CA . ARG A 1 78 ? -60.939 26.260 -35.679 1.00 39.50 78 ARG A CA 1
ATOM 641 C C . ARG A 1 78 ? -59.621 27.000 -35.453 1.00 39.50 78 ARG A C 1
ATOM 643 O O . ARG A 1 78 ? -59.604 28.127 -34.982 1.00 39.50 78 ARG A O 1
ATOM 650 N N . ASN A 1 79 ? -58.515 26.332 -35.766 1.00 35.16 79 ASN A N 1
ATOM 651 C CA . ASN A 1 79 ? -57.326 26.956 -36.357 1.00 35.16 79 ASN A CA 1
ATOM 652 C C . ASN A 1 79 ? -56.268 25.884 -36.597 1.00 35.16 79 ASN A C 1
ATOM 654 O O . ASN A 1 79 ? -55.417 25.663 -35.751 1.00 35.16 79 ASN A O 1
ATOM 658 N N . LEU A 1 80 ? -56.384 25.193 -37.732 1.00 33.94 80 LEU A N 1
ATOM 659 C CA . LEU A 1 80 ? -55.310 24.487 -38.449 1.00 33.94 80 LEU A CA 1
ATOM 660 C C . LEU A 1 80 ? -55.945 23.834 -39.685 1.00 33.94 80 LEU A C 1
ATOM 662 O O . LEU A 1 80 ? -55.988 22.621 -39.833 1.00 33.94 80 LEU A O 1
ATOM 666 N N . ASN A 1 81 ? -56.528 24.658 -40.558 1.00 35.62 81 ASN A N 1
ATOM 667 C CA . ASN A 1 81 ? -57.046 24.196 -41.848 1.00 35.62 81 ASN A CA 1
ATOM 668 C C . ASN A 1 81 ? -56.597 25.117 -42.990 1.00 35.62 81 ASN A C 1
ATOM 670 O O . ASN A 1 81 ? -57.370 25.467 -43.873 1.00 35.62 81 ASN A O 1
ATOM 674 N N . VAL A 1 82 ? -55.323 25.526 -42.943 1.00 37.00 82 VAL A N 1
ATOM 675 C CA . VAL A 1 82 ? -54.619 26.184 -44.056 1.00 37.00 82 VAL A CA 1
ATOM 676 C C . VAL A 1 82 ? -53.166 25.692 -44.091 1.00 37.00 82 VAL A C 1
ATOM 678 O O . VAL A 1 82 ? -52.239 26.469 -43.919 1.00 37.00 82 VAL A O 1
ATOM 681 N N . CYS A 1 83 ? -52.951 24.378 -44.220 1.00 29.78 83 CYS A N 1
ATOM 682 C CA . CYS A 1 83 ? -51.692 23.821 -44.749 1.00 29.78 83 CYS A CA 1
ATOM 683 C C . CYS A 1 83 ? -51.805 22.318 -45.074 1.00 29.78 83 CYS A C 1
ATOM 685 O O . CYS A 1 83 ? -50.911 21.533 -44.776 1.00 29.78 83 CYS A O 1
ATOM 687 N N . CYS A 1 84 ? -52.926 21.869 -45.641 1.00 32.06 84 CYS A N 1
ATOM 688 C CA . CYS A 1 84 ? -53.050 20.477 -46.085 1.00 32.06 84 CYS A CA 1
ATOM 689 C C . CYS A 1 84 ? -53.740 20.399 -47.444 1.00 32.06 84 CYS A C 1
ATOM 691 O O . CYS A 1 84 ? -54.772 19.762 -47.621 1.00 32.06 84 CYS A O 1
ATOM 693 N N . GLN A 1 85 ? -53.164 21.099 -48.421 1.00 35.12 85 GLN A N 1
ATOM 694 C CA . GLN A 1 85 ? -53.611 21.000 -49.804 1.00 35.12 85 GLN A CA 1
ATOM 695 C C . GLN A 1 85 ? -52.450 20.869 -50.786 1.00 35.12 85 GLN A C 1
ATOM 697 O O . GLN A 1 85 ? -52.539 21.381 -51.884 1.00 35.12 85 GLN A O 1
ATOM 702 N N . GLN A 1 86 ? -51.363 20.168 -50.432 1.00 35.81 86 GLN A N 1
ATOM 703 C CA . GLN A 1 86 ? -50.405 19.703 -51.450 1.00 35.81 86 GLN A CA 1
ATOM 704 C C . GLN A 1 86 ? -49.448 18.589 -50.974 1.00 35.81 86 GLN A C 1
ATOM 706 O O . GLN A 1 86 ? -48.236 18.689 -51.129 1.00 35.81 86 GLN A O 1
ATOM 711 N N . ARG A 1 87 ? -49.956 17.483 -50.417 1.00 37.12 87 ARG A N 1
ATOM 712 C CA . ARG A 1 87 ? -49.259 16.184 -50.516 1.00 37.12 87 ARG A CA 1
ATOM 713 C C . ARG A 1 87 ? -50.199 15.050 -50.142 1.00 37.12 87 ARG A C 1
ATOM 715 O O . ARG A 1 87 ? -50.720 15.012 -49.036 1.00 37.12 87 ARG A O 1
ATOM 722 N N . TYR A 1 88 ? -50.412 14.138 -51.082 1.00 39.44 88 TYR A N 1
ATOM 723 C CA . TYR A 1 88 ? -51.099 12.877 -50.850 1.00 39.44 88 TYR A CA 1
ATOM 724 C C . TYR A 1 88 ? -50.309 12.056 -49.822 1.00 39.44 88 TYR A C 1
ATOM 726 O O . TYR A 1 88 ? -49.292 11.456 -50.163 1.00 39.44 88 TYR A O 1
ATOM 734 N N . MET A 1 89 ? -50.752 12.043 -48.567 1.00 34.50 89 MET A N 1
ATOM 735 C CA . MET A 1 89 ? -50.331 11.049 -47.584 1.00 34.50 89 MET A CA 1
ATOM 736 C C . MET A 1 89 ? -51.526 10.710 -46.689 1.00 34.50 89 MET A C 1
ATOM 738 O O . MET A 1 89 ? -52.238 11.597 -46.227 1.00 34.50 89 MET A O 1
ATOM 742 N N . TRP A 1 90 ? -51.797 9.413 -46.549 1.00 34.62 90 TRP A N 1
ATOM 743 C CA . TRP A 1 90 ? -52.979 8.856 -45.890 1.00 34.62 90 TRP A CA 1
ATOM 744 C C . TRP A 1 90 ? -53.026 9.202 -44.382 1.00 34.62 90 TRP A C 1
ATOM 746 O O . TRP A 1 90 ? -51.963 9.249 -43.758 1.00 34.62 90 TRP A O 1
ATOM 756 N N . PRO A 1 91 ? -54.217 9.377 -43.761 1.00 48.00 91 PRO A N 1
ATOM 757 C CA . PRO A 1 91 ? -54.361 9.746 -42.340 1.00 48.00 91 PRO A CA 1
ATOM 758 C C . PRO A 1 91 ? -53.714 8.756 -41.356 1.00 48.00 91 PRO A C 1
ATOM 760 O O . PRO A 1 91 ? -53.270 9.146 -40.278 1.00 48.00 91 PRO A O 1
ATOM 763 N N . GLU A 1 92 ? -53.607 7.484 -41.745 1.00 44.09 92 GLU A N 1
ATOM 764 C CA . GLU A 1 92 ? -53.002 6.414 -40.940 1.00 44.09 92 GLU A CA 1
ATOM 765 C C . GLU A 1 92 ? -51.489 6.612 -40.717 1.00 44.09 92 GLU A C 1
ATOM 767 O O . GLU A 1 92 ? -50.956 6.175 -39.699 1.00 44.09 92 GLU A O 1
ATOM 772 N N . ASN A 1 93 ? -50.807 7.364 -41.593 1.00 47.22 93 ASN A N 1
ATOM 773 C CA . ASN A 1 93 ? -49.374 7.662 -41.470 1.00 47.22 93 ASN A CA 1
ATOM 774 C C . ASN A 1 93 ? -49.054 8.906 -40.618 1.00 47.22 93 ASN A C 1
ATOM 776 O O . ASN A 1 93 ? -47.909 9.085 -40.209 1.00 47.22 93 ASN A O 1
ATOM 780 N N . CYS A 1 94 ? -50.033 9.771 -40.327 1.00 39.31 94 CYS A N 1
ATOM 781 C CA . CYS A 1 94 ? -49.833 10.913 -39.423 1.00 39.31 94 CYS A CA 1
ATOM 782 C C . CYS A 1 94 ? -49.965 10.506 -37.951 1.00 39.31 94 CYS A C 1
ATOM 784 O O . CYS A 1 94 ? -49.168 10.952 -37.128 1.00 39.31 94 CYS A O 1
ATOM 786 N N . ASN A 1 95 ? -50.911 9.617 -37.631 1.00 52.00 95 ASN A N 1
ATOM 787 C CA . ASN A 1 95 ? -51.050 9.067 -36.281 1.00 52.00 95 ASN A CA 1
ATOM 788 C C . ASN A 1 95 ? -49.874 8.157 -35.903 1.00 52.00 95 ASN A C 1
ATOM 790 O O . ASN A 1 95 ? -49.424 8.224 -34.766 1.00 52.00 95 ASN A O 1
ATOM 794 N N . SER A 1 96 ? -49.320 7.382 -36.847 1.00 50.34 96 SER A N 1
ATOM 795 C CA . SER A 1 96 ? -48.127 6.558 -36.596 1.00 50.34 96 SER A CA 1
ATOM 796 C C . SER A 1 96 ? -46.849 7.392 -36.406 1.00 50.34 96 SER A C 1
ATOM 798 O O . SER A 1 96 ? -45.985 7.040 -35.606 1.00 50.34 96 SER A O 1
ATOM 800 N N . ALA A 1 97 ? -46.725 8.535 -37.092 1.00 50.03 97 ALA A N 1
ATOM 801 C CA . ALA A 1 97 ? -45.611 9.467 -36.907 1.00 50.03 97 ALA A CA 1
ATOM 802 C C . ALA A 1 97 ? -45.694 10.233 -35.571 1.00 50.03 97 ALA A C 1
ATOM 804 O O . ALA A 1 97 ? -44.673 10.398 -34.902 1.00 50.03 97 ALA A O 1
ATOM 805 N N . LEU A 1 98 ? -46.897 10.659 -35.158 1.00 53.66 98 LEU A N 1
ATOM 806 C CA . LEU A 1 98 ? -47.139 11.283 -33.851 1.00 53.66 98 LEU A CA 1
ATOM 807 C C . LEU A 1 98 ? -46.917 10.288 -32.701 1.00 53.66 98 LEU A C 1
ATOM 809 O O . LEU A 1 98 ? -46.175 10.611 -31.774 1.00 53.66 98 LEU A O 1
ATOM 813 N N . SER A 1 99 ? -47.431 9.057 -32.805 1.00 53.72 99 SER A N 1
ATOM 814 C CA . SER A 1 99 ? -47.214 8.014 -31.791 1.00 53.72 99 SER A CA 1
ATOM 815 C C . SER A 1 99 ? -45.742 7.607 -31.669 1.00 53.72 99 SER A C 1
ATOM 817 O O . SER A 1 99 ? -45.247 7.409 -30.562 1.00 53.72 99 SER A O 1
ATOM 819 N N . ASN A 1 100 ? -45.005 7.540 -32.785 1.00 57.59 100 ASN A N 1
ATOM 820 C CA . ASN A 1 100 ? -43.559 7.295 -32.758 1.00 57.59 100 ASN A CA 1
ATOM 821 C C . ASN A 1 100 ? -42.796 8.449 -32.088 1.00 57.59 100 ASN A C 1
ATOM 823 O O . ASN A 1 100 ? -41.828 8.204 -31.375 1.00 57.59 100 ASN A O 1
ATOM 827 N N . SER A 1 101 ? -43.229 9.700 -32.275 1.00 57.22 101 SER A N 1
ATOM 828 C CA . SER A 1 101 ? -42.599 10.862 -31.633 1.00 57.22 101 SER A CA 1
ATOM 829 C C . SER A 1 101 ? -42.855 10.941 -30.120 1.00 57.22 101 SER A C 1
ATOM 831 O O . SER A 1 101 ? -41.961 11.339 -29.372 1.00 57.22 101 SER A O 1
ATOM 833 N N . GLU A 1 102 ? -44.035 10.517 -29.654 1.00 63.88 102 GLU A N 1
ATOM 834 C CA . GLU A 1 102 ? -44.361 10.412 -28.225 1.00 63.88 102 GLU A CA 1
ATOM 835 C C . GLU A 1 102 ? -43.606 9.253 -27.564 1.00 63.88 102 GLU A C 1
ATOM 837 O O . GLU A 1 102 ? -42.963 9.472 -26.538 1.00 63.88 102 GLU A O 1
ATOM 842 N N . SER A 1 103 ? -43.554 8.077 -28.207 1.00 60.81 103 SER A N 1
ATOM 843 C CA . SER A 1 103 ? -42.737 6.939 -27.753 1.00 60.81 103 SER A CA 1
ATOM 844 C C . SER A 1 103 ? -41.259 7.320 -27.629 1.00 60.81 103 SER A C 1
ATOM 846 O O . SER A 1 103 ? -40.645 7.067 -26.599 1.00 60.81 103 SER A O 1
ATOM 848 N N . LEU A 1 104 ? -40.693 8.023 -28.621 1.00 73.06 104 LEU A N 1
ATOM 849 C CA . LEU A 1 104 ? -39.303 8.500 -28.578 1.00 73.06 104 LEU A CA 1
ATOM 850 C C . LEU A 1 104 ? -39.044 9.487 -27.427 1.00 73.06 104 LEU A C 1
ATOM 852 O O . LEU A 1 104 ? -37.957 9.491 -26.850 1.00 73.06 104 LEU A O 1
ATOM 856 N N . ARG A 1 105 ? -40.025 10.327 -27.069 1.00 82.38 105 ARG A N 1
ATOM 857 C CA . ARG A 1 105 ? -39.896 11.305 -25.975 1.00 82.38 105 ARG A CA 1
ATOM 858 C C . ARG A 1 105 ? -40.029 10.654 -24.601 1.00 82.38 105 ARG A C 1
ATOM 860 O O . ARG A 1 105 ? -39.325 11.051 -23.671 1.00 82.38 105 ARG A O 1
ATOM 867 N N . GLU A 1 106 ? -40.924 9.684 -24.470 1.00 85.44 106 GLU A N 1
ATOM 868 C CA . GLU A 1 106 ? -41.059 8.866 -23.266 1.00 85.44 106 GLU A CA 1
ATOM 869 C C . GLU A 1 106 ? -39.819 8.002 -23.045 1.00 85.44 106 GLU A C 1
ATOM 871 O O . GLU A 1 106 ? -39.301 7.965 -21.933 1.00 85.44 106 GLU A O 1
ATOM 876 N N . ASP A 1 107 ? -39.285 7.376 -24.092 1.00 85.12 107 ASP A N 1
ATOM 877 C CA . ASP A 1 107 ? -38.094 6.533 -23.995 1.00 85.12 107 ASP A CA 1
ATOM 878 C C . ASP A 1 107 ? -36.826 7.353 -23.727 1.00 85.12 107 ASP A C 1
ATOM 880 O O . ASP A 1 107 ? -36.005 6.948 -22.907 1.00 85.12 107 ASP A O 1
ATOM 884 N N . HIS A 1 108 ? -36.702 8.555 -24.300 1.00 84.94 108 HIS A N 1
ATOM 885 C CA . HIS A 1 108 ? -35.638 9.498 -23.939 1.00 84.94 108 HIS A CA 1
ATOM 886 C C . HIS A 1 108 ? -35.739 9.943 -22.472 1.00 84.94 108 HIS A C 1
ATOM 888 O O . HIS A 1 108 ? -34.731 10.042 -21.776 1.00 84.94 108 HIS A O 1
ATOM 894 N N . ARG A 1 109 ? -36.955 10.198 -21.968 1.00 90.88 109 ARG A N 1
ATOM 895 C CA . ARG A 1 109 ? -37.157 10.523 -20.548 1.00 90.88 109 ARG A CA 1
ATOM 896 C C . ARG A 1 109 ? -36.764 9.348 -19.653 1.00 90.88 109 ARG A C 1
ATOM 898 O O . ARG A 1 109 ? -36.026 9.559 -18.699 1.00 90.88 109 ARG A O 1
ATOM 905 N N . LYS A 1 110 ? -37.180 8.125 -19.998 1.00 91.19 110 LYS A N 1
ATOM 906 C CA . LYS A 1 110 ? -36.780 6.903 -19.284 1.00 91.19 110 LYS A CA 1
ATOM 907 C C . LYS A 1 110 ? -35.265 6.711 -19.299 1.00 91.19 110 LYS A C 1
ATOM 909 O O . LYS A 1 110 ? -34.711 6.330 -18.280 1.00 91.19 110 LYS A O 1
ATOM 914 N N . GLN A 1 111 ? -34.590 6.984 -20.417 1.00 86.50 111 GLN A N 1
ATOM 915 C CA . GLN A 1 111 ? -33.127 6.913 -20.505 1.00 86.50 111 GLN A CA 1
ATOM 916 C C . GLN A 1 111 ? -32.453 7.933 -19.583 1.00 86.50 111 GLN A C 1
ATOM 918 O O . GLN A 1 111 ? -31.562 7.551 -18.834 1.00 86.50 111 GLN A O 1
ATOM 923 N N . MET A 1 112 ? -32.921 9.184 -19.561 1.00 88.25 112 MET A N 1
ATOM 924 C CA . MET A 1 112 ? -32.403 10.216 -18.652 1.00 88.25 112 MET A CA 1
ATOM 925 C C . MET A 1 112 ? -32.633 9.859 -17.179 1.00 88.25 112 MET A C 1
ATOM 927 O O . MET A 1 112 ? -31.706 9.931 -16.379 1.00 88.25 112 MET A O 1
ATOM 931 N N . GLU A 1 113 ? -33.841 9.422 -16.817 1.00 92.25 113 GLU A N 1
ATOM 932 C CA . GLU A 1 113 ? -34.166 8.988 -15.451 1.00 92.25 113 GLU A CA 1
ATOM 933 C C . GLU A 1 113 ? -33.335 7.764 -15.037 1.00 92.25 113 GLU A C 1
ATOM 935 O O . GLU A 1 113 ? -32.888 7.659 -13.896 1.00 92.25 113 GLU A O 1
ATOM 940 N N . LEU A 1 114 ? -33.074 6.849 -15.973 1.00 89.19 114 LEU A N 1
ATOM 941 C CA . LEU A 1 114 ? -32.241 5.675 -15.747 1.00 89.19 114 LEU A CA 1
ATOM 942 C C . LEU A 1 114 ? -30.761 6.055 -15.610 1.00 89.19 114 LEU A C 1
ATOM 944 O O . LEU A 1 114 ? -30.080 5.514 -14.744 1.00 89.19 114 LEU A O 1
ATOM 948 N N . GLU A 1 115 ? -30.258 7.004 -16.398 1.00 87.25 115 GLU A N 1
ATOM 949 C CA . GLU A 1 115 ? -28.911 7.566 -16.247 1.00 87.25 115 GLU A CA 1
ATOM 950 C C . GLU A 1 115 ? -28.750 8.309 -14.915 1.00 87.25 115 GLU A C 1
ATOM 952 O O . GLU A 1 115 ? -27.739 8.134 -14.235 1.00 87.25 115 GLU A O 1
ATOM 957 N N . GLU A 1 116 ? -29.749 9.081 -14.487 1.00 91.19 116 GLU A N 1
ATOM 958 C CA . GLU A 1 116 ? -29.767 9.737 -13.177 1.00 91.19 116 GLU A CA 1
ATOM 959 C C . GLU A 1 116 ? -29.804 8.715 -12.037 1.00 91.19 116 GLU A C 1
ATOM 961 O O . GLU A 1 116 ? -29.030 8.830 -11.084 1.00 91.19 116 GLU A O 1
ATOM 966 N N . ALA A 1 117 ? -30.621 7.667 -12.159 1.00 92.69 117 ALA A N 1
ATOM 967 C CA . ALA A 1 117 ? -30.658 6.565 -11.204 1.00 92.69 117 ALA A CA 1
ATOM 968 C C . ALA A 1 117 ? -29.327 5.794 -11.163 1.00 92.69 117 ALA A C 1
ATOM 970 O O . ALA A 1 117 ? -28.860 5.432 -10.082 1.00 92.69 117 ALA A O 1
ATOM 971 N N . ARG A 1 118 ? -28.673 5.583 -12.314 1.00 90.25 118 ARG A N 1
ATOM 972 C CA . ARG A 1 118 ? -27.332 4.980 -12.410 1.00 90.25 118 ARG A CA 1
ATOM 973 C C . ARG A 1 118 ? -26.281 5.865 -11.747 1.00 90.25 118 ARG A C 1
ATOM 975 O O . ARG A 1 118 ? -25.462 5.383 -10.971 1.00 90.25 118 ARG A O 1
ATOM 982 N N . LYS A 1 119 ? -26.328 7.171 -12.001 1.00 92.06 119 LYS A N 1
ATOM 983 C CA . LYS A 1 119 ? -25.438 8.172 -11.399 1.00 92.06 119 LYS A CA 1
ATOM 984 C C . LYS A 1 119 ? -25.644 8.296 -9.888 1.00 92.06 119 LYS A C 1
ATOM 986 O O . LYS A 1 119 ? -24.698 8.590 -9.164 1.00 92.06 119 LYS A O 1
ATOM 991 N N . ALA A 1 120 ? -26.866 8.062 -9.416 1.00 93.62 120 ALA A N 1
ATOM 992 C CA . ALA A 1 120 ? -27.203 7.982 -8.000 1.00 93.62 120 ALA A CA 1
ATOM 993 C C . ALA A 1 120 ? -26.841 6.625 -7.360 1.00 93.62 120 ALA A C 1
ATOM 995 O O . ALA A 1 120 ? -26.958 6.485 -6.146 1.00 93.62 120 ALA A O 1
ATOM 996 N N . GLY A 1 121 ? -26.416 5.628 -8.148 1.00 91.25 121 GLY A N 1
ATOM 997 C CA . GLY A 1 121 ? -26.117 4.273 -7.672 1.00 91.25 121 GLY A CA 1
ATOM 998 C C . GLY A 1 121 ? -27.352 3.433 -7.318 1.00 91.25 121 GLY A C 1
ATOM 999 O O . GLY A 1 121 ? -27.211 2.390 -6.687 1.00 91.25 121 GLY A O 1
ATOM 1000 N N . LEU A 1 122 ? -28.556 3.875 -7.703 1.00 92.12 122 LEU A N 1
ATOM 1001 C CA . LEU A 1 122 ? -29.819 3.148 -7.511 1.00 92.12 122 LEU A CA 1
ATOM 1002 C C . LEU A 1 122 ? -30.043 2.082 -8.591 1.00 92.12 122 LEU A C 1
ATOM 1004 O O . LEU A 1 122 ? -30.680 1.064 -8.331 1.00 92.12 122 LEU A O 1
ATOM 1008 N N . ALA A 1 123 ? -29.533 2.323 -9.801 1.00 89.31 123 ALA A N 1
ATOM 1009 C CA . ALA A 1 123 ? -29.613 1.400 -10.929 1.00 89.31 123 ALA A CA 1
ATOM 1010 C C . ALA A 1 123 ? -28.220 0.848 -11.290 1.00 89.31 123 ALA A C 1
ATOM 1012 O O . ALA A 1 123 ? -27.229 1.575 -11.169 1.00 89.31 123 ALA A O 1
ATOM 1013 N N . PRO A 1 124 ? -28.123 -0.413 -11.756 1.00 89.38 124 PRO A N 1
ATOM 1014 C CA . PRO A 1 124 ? -26.854 -1.002 -12.168 1.00 89.38 124 PRO A CA 1
ATOM 1015 C C . PRO A 1 124 ? -26.265 -0.273 -13.381 1.00 89.38 124 PRO A C 1
ATOM 1017 O O . PRO A 1 124 ? -26.991 0.204 -14.265 1.00 89.38 124 PRO A O 1
ATOM 1020 N N . ALA A 1 125 ? -24.934 -0.206 -13.421 1.00 89.69 125 ALA A N 1
ATOM 1021 C CA . ALA A 1 125 ? -24.191 0.389 -14.522 1.00 89.69 125 ALA A CA 1
ATOM 1022 C C . ALA A 1 125 ? -24.483 -0.320 -15.855 1.00 89.69 125 ALA A C 1
ATOM 1024 O O . ALA A 1 125 ? -24.880 -1.485 -15.905 1.00 89.69 125 ALA A O 1
ATOM 1025 N N . GLU A 1 126 ? -24.299 0.405 -16.955 1.00 84.88 126 GLU A N 1
ATOM 1026 C CA . GLU A 1 126 ? -24.419 -0.173 -18.290 1.00 84.88 126 GLU A CA 1
ATOM 1027 C C . GLU A 1 126 ? -23.255 -1.126 -18.558 1.00 84.88 126 GLU A C 1
ATOM 1029 O O . GLU A 1 126 ? -22.116 -0.804 -18.234 1.00 84.88 126 GLU A O 1
ATOM 1034 N N . VAL A 1 127 ? -23.522 -2.294 -19.136 1.00 89.12 127 VAL A N 1
ATOM 1035 C CA . VAL A 1 127 ? -22.492 -3.300 -19.422 1.00 89.12 127 VAL A CA 1
ATOM 1036 C C . VAL A 1 127 ? -22.121 -3.225 -20.900 1.00 89.12 127 VAL A C 1
ATOM 1038 O O . VAL A 1 127 ? -23.003 -3.203 -21.760 1.00 89.12 127 VAL A O 1
ATOM 1041 N N . ASP A 1 128 ? -20.824 -3.172 -21.195 1.00 85.25 128 ASP A N 1
ATOM 1042 C CA . ASP A 1 128 ? -20.308 -3.167 -22.561 1.00 85.25 128 ASP A CA 1
ATOM 1043 C C . ASP A 1 128 ? -20.389 -4.559 -23.230 1.00 85.25 128 ASP A C 1
ATOM 1045 O O . ASP A 1 128 ? -20.792 -5.561 -22.638 1.00 85.25 128 ASP A O 1
ATOM 1049 N N . GLU A 1 129 ? -19.986 -4.639 -24.499 1.00 82.38 129 GLU A N 1
ATOM 1050 C CA . GLU A 1 129 ? -19.914 -5.902 -25.252 1.00 82.38 129 GLU A CA 1
ATOM 1051 C C . GLU A 1 129 ? -18.947 -6.941 -24.660 1.00 82.38 129 GLU A C 1
ATOM 1053 O O . GLU A 1 129 ? -19.133 -8.136 -24.885 1.00 82.38 129 GLU A O 1
ATOM 1058 N N . ASP A 1 130 ? -17.918 -6.494 -23.935 1.00 82.38 130 ASP A N 1
ATOM 1059 C CA . ASP A 1 130 ? -16.890 -7.331 -23.312 1.00 82.38 130 ASP A CA 1
ATOM 1060 C C . ASP A 1 130 ? -17.276 -7.721 -21.863 1.00 82.38 130 ASP A C 1
ATOM 1062 O O . ASP A 1 130 ? -16.483 -8.356 -21.163 1.00 82.38 130 ASP A O 1
ATOM 1066 N N . GLY A 1 131 ? -18.471 -7.337 -21.395 1.00 84.12 131 GLY A N 1
ATOM 1067 C CA . GLY A 1 131 ? -18.957 -7.594 -20.038 1.00 84.12 131 GLY A CA 1
ATOM 1068 C C . GLY A 1 131 ? -18.429 -6.632 -18.967 1.00 84.12 131 GLY A C 1
ATOM 1069 O O . GLY A 1 131 ? -18.578 -6.910 -17.779 1.00 84.12 131 GLY A O 1
ATOM 1070 N N . LYS A 1 132 ? -17.791 -5.520 -19.344 1.00 88.94 132 LYS A N 1
ATOM 1071 C CA . LYS A 1 132 ? -17.274 -4.499 -18.423 1.00 88.94 132 LYS A CA 1
ATOM 1072 C C . LYS A 1 132 ? -18.310 -3.415 -18.171 1.00 88.94 132 LYS A C 1
ATOM 1074 O O . LYS A 1 132 ? -18.940 -2.902 -19.091 1.00 88.94 132 LYS A O 1
ATOM 1079 N N . GLU A 1 133 ? -18.425 -3.015 -16.916 1.00 90.31 133 GLU A N 1
ATOM 1080 C CA . GLU A 1 133 ? -19.306 -1.930 -16.500 1.00 90.31 133 GLU A CA 1
ATOM 1081 C C . GLU A 1 133 ? -18.766 -0.570 -16.971 1.00 90.31 133 GLU A C 1
ATOM 1083 O O . GLU A 1 133 ? -17.614 -0.200 -16.719 1.00 90.31 133 GLU A O 1
ATOM 1088 N N . ILE A 1 134 ? -19.613 0.191 -17.659 1.00 89.44 134 ILE A N 1
ATOM 1089 C CA . ILE A 1 134 ? -19.365 1.571 -18.058 1.00 89.44 134 ILE A CA 1
ATOM 1090 C C . ILE A 1 134 ? -19.760 2.461 -16.886 1.00 89.44 134 ILE A C 1
ATOM 1092 O O . ILE A 1 134 ? -20.924 2.515 -16.489 1.00 89.44 134 ILE A O 1
ATOM 1096 N N . ASN A 1 135 ? -18.782 3.185 -16.341 1.00 89.62 135 ASN A N 1
ATOM 1097 C CA . ASN A 1 135 ? -19.020 4.118 -15.247 1.00 89.62 135 ASN A CA 1
ATOM 1098 C C . ASN A 1 135 ? -20.071 5.183 -15.659 1.00 89.62 135 ASN A C 1
ATOM 1100 O O . ASN A 1 135 ? -19.790 5.964 -16.573 1.00 89.62 135 ASN A O 1
ATOM 1104 N N . PRO A 1 136 ? -21.224 5.285 -14.964 1.00 91.31 136 PRO A N 1
ATOM 1105 C CA . PRO A 1 136 ? -22.291 6.247 -15.276 1.00 91.31 136 PRO A CA 1
ATOM 1106 C C . PRO A 1 136 ? -21.890 7.723 -15.166 1.00 91.31 136 PRO A C 1
ATOM 1108 O O . PRO A 1 136 ? -22.590 8.605 -15.654 1.00 91.31 136 PRO A O 1
ATOM 1111 N N . HIS A 1 137 ? -20.773 8.019 -14.500 1.00 92.25 137 HIS A N 1
ATOM 1112 C CA . HIS A 1 137 ? -20.241 9.375 -14.395 1.00 92.25 137 HIS A CA 1
ATOM 1113 C C . HIS A 1 137 ? -19.407 9.795 -15.618 1.00 92.25 137 HIS A C 1
ATOM 1115 O O . HIS A 1 137 ? -18.988 10.953 -15.686 1.00 92.25 137 HIS A O 1
ATOM 1121 N N . ILE A 1 138 ? -19.153 8.890 -16.574 1.00 90.69 138 ILE A N 1
ATOM 1122 C CA . ILE A 1 138 ? -18.549 9.246 -17.863 1.00 90.69 138 ILE A CA 1
ATOM 1123 C C . ILE A 1 138 ? -19.580 10.071 -18.641 1.00 90.69 138 ILE A C 1
ATOM 1125 O O . ILE A 1 138 ? -20.702 9.606 -18.839 1.00 90.69 138 ILE A O 1
ATOM 1129 N N . PRO A 1 139 ? -19.241 11.290 -19.090 1.00 91.00 139 PRO A N 1
ATOM 1130 C CA . PRO A 1 139 ? -20.192 12.106 -19.825 1.00 91.00 139 PRO A CA 1
ATOM 1131 C C . PRO A 1 139 ? -20.602 11.423 -21.136 1.00 91.00 139 PRO A C 1
ATOM 1133 O O . PRO A 1 139 ? -19.779 10.800 -21.808 1.00 91.00 139 PRO A O 1
ATOM 1136 N N . GLN A 1 140 ? -21.865 11.603 -21.530 1.00 87.44 140 GLN A N 1
ATOM 1137 C CA . GLN A 1 140 ? -22.494 10.898 -22.654 1.00 87.44 140 GLN A CA 1
ATOM 1138 C C . GLN A 1 140 ? -21.716 11.014 -23.979 1.00 87.44 140 GLN A C 1
ATOM 1140 O O . GLN A 1 140 ? -21.654 10.067 -24.760 1.00 87.44 140 GLN A O 1
ATOM 1145 N N . TYR A 1 141 ? -21.057 12.150 -24.235 1.00 88.75 141 TYR A N 1
ATOM 1146 C CA . TYR A 1 141 ? -20.257 12.354 -25.451 1.00 88.75 141 TYR A CA 1
ATOM 1147 C C . TYR A 1 141 ? -18.962 11.518 -25.498 1.00 88.75 141 TYR A C 1
ATOM 1149 O O . TYR A 1 141 ? -18.380 11.371 -26.567 1.00 88.75 141 TYR A O 1
ATOM 1157 N N . MET A 1 142 ? -18.482 11.004 -24.358 1.00 89.62 142 MET A N 1
ATOM 1158 C CA . MET A 1 142 ? -17.331 10.092 -24.296 1.00 89.62 142 MET A CA 1
ATOM 1159 C C . MET A 1 142 ? -17.750 8.619 -24.343 1.00 89.62 142 MET A C 1
ATOM 1161 O O . MET A 1 142 ? -16.969 7.787 -24.798 1.00 89.62 142 MET A O 1
ATOM 1165 N N . SER A 1 143 ? -18.942 8.280 -23.842 1.00 87.56 143 SER A N 1
ATOM 1166 C CA . SER A 1 143 ? -19.456 6.904 -23.835 1.00 87.56 143 SER A CA 1
ATOM 1167 C C . SER A 1 143 ? -20.149 6.521 -25.145 1.00 87.56 143 SER A C 1
ATOM 1169 O O . SER A 1 143 ? -20.068 5.364 -25.560 1.00 87.56 143 SER A O 1
ATOM 1171 N N . SER A 1 144 ? -20.794 7.478 -25.819 1.00 87.31 144 SER A N 1
ATOM 1172 C CA . SER A 1 144 ? -21.436 7.256 -27.116 1.00 87.31 144 SER A CA 1
ATOM 1173 C C . SER A 1 144 ? -20.396 7.039 -28.214 1.00 87.31 144 SER A C 1
ATOM 1175 O O . SER A 1 144 ? -19.588 7.911 -28.528 1.00 87.31 144 SER A O 1
ATOM 1177 N N . ALA A 1 145 ? -20.422 5.852 -28.819 1.00 87.69 145 ALA A N 1
ATOM 1178 C CA . ALA A 1 145 ? -19.594 5.560 -29.976 1.00 87.69 145 ALA A CA 1
ATOM 1179 C C . ALA A 1 145 ? -20.109 6.358 -31.191 1.00 87.69 145 ALA A C 1
ATOM 1181 O O . ALA A 1 145 ? -21.293 6.267 -31.528 1.00 87.69 145 ALA A O 1
ATOM 1182 N N . PRO A 1 146 ? -19.249 7.133 -31.875 1.00 88.62 146 PRO A N 1
ATOM 1183 C CA . PRO A 1 146 ? -19.641 7.837 -33.088 1.00 88.62 146 PRO A CA 1
ATOM 1184 C C . PRO A 1 146 ? -20.138 6.889 -34.186 1.00 88.62 146 PRO A C 1
ATOM 1186 O O . PRO A 1 146 ? -19.618 5.785 -34.352 1.00 88.62 146 PRO A O 1
ATOM 1189 N N . TRP A 1 147 ? -21.089 7.361 -34.997 1.00 87.50 147 TRP A N 1
ATOM 1190 C CA . TRP A 1 147 ? -21.763 6.568 -36.036 1.00 87.50 147 TRP A CA 1
ATOM 1191 C C . TRP A 1 147 ? -20.810 5.852 -37.009 1.00 87.50 147 TRP A C 1
ATOM 1193 O O . TRP A 1 147 ? -21.103 4.748 -37.446 1.00 87.50 147 TRP A O 1
ATOM 1203 N N . TYR A 1 148 ? -19.644 6.432 -37.317 1.00 87.31 148 TYR A N 1
ATOM 1204 C CA . TYR A 1 148 ? -18.668 5.854 -38.251 1.00 87.31 148 TYR A CA 1
ATOM 1205 C C . TYR A 1 148 ? -17.930 4.618 -37.706 1.00 87.31 148 TYR A C 1
ATOM 1207 O O . TYR A 1 148 ? -17.196 3.972 -38.452 1.00 87.31 148 TYR A O 1
ATOM 1215 N N . LEU A 1 149 ? -18.100 4.287 -36.422 1.00 84.25 149 LEU A N 1
ATOM 1216 C CA . LEU A 1 149 ? -17.570 3.064 -35.813 1.00 84.25 149 LEU A CA 1
ATOM 1217 C C . LEU A 1 149 ? -18.595 1.920 -35.774 1.00 84.25 149 LEU A C 1
ATOM 1219 O O . LEU A 1 149 ? -18.216 0.819 -35.389 1.00 84.25 149 LEU A O 1
ATOM 1223 N N . ASN A 1 150 ? -19.847 2.156 -36.203 1.00 78.44 150 ASN A N 1
ATOM 1224 C CA . ASN A 1 150 ? -20.922 1.157 -36.318 1.00 78.44 150 ASN A CA 1
ATOM 1225 C C . ASN A 1 150 ? -21.071 0.241 -35.084 1.00 78.44 150 ASN A C 1
ATOM 1227 O O . ASN A 1 150 ? -21.287 -0.961 -35.225 1.00 78.44 150 ASN A O 1
ATOM 1231 N N . ALA A 1 151 ? -20.930 0.786 -33.874 1.00 76.75 151 ALA A N 1
ATOM 1232 C CA . ALA A 1 151 ? -21.175 0.025 -32.653 1.00 76.75 151 ALA A CA 1
ATOM 1233 C C . ALA A 1 151 ? -22.683 0.009 -32.354 1.00 76.75 151 ALA A C 1
ATOM 1235 O O . ALA A 1 151 ? -23.286 1.060 -32.150 1.00 76.75 151 ALA A O 1
ATOM 1236 N N . GLU A 1 152 ? -23.289 -1.179 -32.328 1.00 72.19 152 GLU A N 1
ATOM 1237 C CA . GLU A 1 152 ? -24.715 -1.365 -32.004 1.00 72.19 152 GLU A CA 1
ATOM 1238 C C . GLU A 1 152 ? -24.990 -1.263 -30.495 1.00 72.19 152 GLU A C 1
ATOM 1240 O O . GLU A 1 152 ? -26.133 -1.082 -30.076 1.00 72.19 152 GLU A O 1
ATOM 1245 N N . ARG A 1 153 ? -23.942 -1.376 -29.668 1.00 77.31 153 ARG A N 1
ATOM 1246 C CA . ARG A 1 153 ? -24.019 -1.324 -28.206 1.00 77.31 153 ARG A CA 1
ATOM 1247 C C . ARG A 1 153 ? -23.126 -0.219 -27.628 1.00 77.31 153 ARG A C 1
ATOM 1249 O O . ARG A 1 153 ? -22.074 0.081 -28.203 1.00 77.31 153 ARG A O 1
ATOM 1256 N N . PRO A 1 154 ? -23.498 0.360 -26.469 1.00 82.06 154 PRO A N 1
ATOM 1257 C CA . PRO A 1 154 ? -22.636 1.271 -25.721 1.00 82.06 154 PRO A CA 1
ATOM 1258 C C . PRO A 1 154 ? -21.285 0.608 -25.436 1.00 82.06 154 PRO A C 1
ATOM 1260 O O . PRO A 1 154 ? -21.218 -0.482 -24.868 1.00 82.06 154 PRO A O 1
ATOM 1263 N N . SER A 1 155 ? -20.188 1.230 -25.871 1.00 85.56 155 SER A N 1
ATOM 1264 C CA . SER A 1 155 ? -18.849 0.679 -25.660 1.00 85.56 155 SER A CA 1
ATOM 1265 C C . SER A 1 155 ? -17.784 1.767 -25.608 1.00 85.56 155 SER A C 1
ATOM 1267 O O . SER A 1 155 ? -17.779 2.717 -26.391 1.00 85.56 155 SER A O 1
ATOM 1269 N N . LEU A 1 156 ? -16.803 1.579 -24.724 1.00 88.56 156 LEU A N 1
ATOM 1270 C CA . LEU A 1 156 ? -15.656 2.483 -24.582 1.00 88.56 156 LEU A CA 1
ATOM 1271 C C . LEU A 1 156 ? -14.463 2.070 -25.470 1.00 88.56 156 LEU A C 1
ATOM 1273 O O . LEU A 1 156 ? -13.352 2.579 -25.317 1.00 88.56 156 LEU A O 1
ATOM 1277 N N . LYS A 1 157 ? -14.666 1.134 -26.411 1.00 87.94 157 LYS A N 1
ATOM 1278 C CA . LYS A 1 157 ? -13.615 0.633 -27.320 1.00 87.94 157 LYS A CA 1
ATOM 1279 C C . LYS A 1 157 ? -13.039 1.748 -28.194 1.00 87.94 157 LYS A C 1
ATOM 1281 O O . LYS A 1 157 ? -11.836 1.773 -28.423 1.00 87.94 157 LYS A O 1
ATOM 1286 N N . HIS A 1 158 ? -13.873 2.701 -28.605 1.00 86.94 158 HIS A N 1
ATOM 1287 C CA . HIS A 1 158 ? -13.473 3.833 -29.439 1.00 86.94 158 HIS A CA 1
ATOM 1288 C C . HIS A 1 158 ? -12.551 4.841 -28.734 1.00 86.94 158 HIS A C 1
ATOM 1290 O O . HIS A 1 158 ? -11.792 5.541 -29.399 1.00 86.94 158 HIS A O 1
ATOM 1296 N N . GLN A 1 159 ? -12.585 4.889 -27.398 1.00 89.62 159 GLN A N 1
ATOM 1297 C CA . GLN A 1 159 ? -11.669 5.705 -26.595 1.00 89.62 159 GLN A CA 1
ATOM 1298 C C . GLN A 1 159 ? -10.334 4.992 -26.337 1.00 89.62 159 GLN A C 1
ATOM 1300 O O . GLN A 1 159 ? -9.363 5.618 -25.907 1.00 89.62 159 GLN A O 1
ATOM 1305 N N . ARG A 1 160 ? -10.253 3.675 -26.586 1.00 88.69 160 ARG A N 1
ATOM 1306 C CA . ARG A 1 160 ? -8.984 2.948 -26.511 1.00 88.69 160 ARG A CA 1
ATOM 1307 C C . ARG A 1 160 ? -8.111 3.315 -27.706 1.00 88.69 160 ARG A C 1
ATOM 1309 O O . ARG A 1 160 ? -8.576 3.643 -28.796 1.00 88.69 160 ARG A O 1
ATOM 1316 N N . LYS A 1 161 ? -6.802 3.229 -27.498 1.00 86.25 161 LYS A N 1
ATOM 1317 C CA . LYS A 1 161 ? -5.811 3.517 -28.529 1.00 86.25 161 LYS A CA 1
ATOM 1318 C C . LYS A 1 161 ? -5.946 2.521 -29.694 1.00 86.25 161 LYS A C 1
ATOM 1320 O O . LYS A 1 161 ? -5.609 1.352 -29.545 1.00 86.25 161 LYS A O 1
ATOM 1325 N N . TRP A 1 162 ? -6.438 2.994 -30.843 1.00 77.88 162 TRP A N 1
ATOM 1326 C CA . TRP A 1 162 ? -6.696 2.171 -32.038 1.00 77.88 162 TRP A CA 1
ATOM 1327 C C . TRP A 1 162 ? -5.446 1.890 -32.883 1.00 77.88 162 TRP A C 1
ATOM 1329 O O . TRP A 1 162 ? -5.369 0.859 -33.545 1.00 77.88 162 TRP A O 1
ATOM 1339 N N . LYS A 1 163 ? -4.450 2.786 -32.850 1.00 80.69 163 LYS A N 1
ATOM 1340 C CA . LYS A 1 163 ? -3.118 2.544 -33.420 1.00 80.69 163 LYS A CA 1
ATOM 1341 C C . LYS A 1 163 ? -2.210 2.019 -32.316 1.00 80.69 163 LYS A C 1
ATOM 1343 O O . LYS A 1 163 ? -1.835 2.793 -31.435 1.00 80.69 163 LYS A O 1
ATOM 1348 N N . SER A 1 164 ? -1.852 0.738 -32.352 1.00 72.88 164 SER A N 1
ATOM 1349 C CA . SER A 1 164 ? -0.734 0.246 -31.542 1.00 72.88 164 SER A CA 1
ATOM 1350 C C . SER A 1 164 ? 0.497 1.104 -31.833 1.00 72.88 164 SER A C 1
ATOM 1352 O O . SER A 1 164 ? 0.705 1.494 -32.986 1.00 72.88 164 SER A O 1
ATOM 1354 N N . ASP A 1 165 ? 1.295 1.416 -30.813 1.00 72.88 165 ASP A N 1
ATOM 1355 C CA . ASP A 1 165 ? 2.595 2.039 -31.062 1.00 72.88 165 ASP A CA 1
ATOM 1356 C C . ASP A 1 165 ? 3.375 1.178 -32.065 1.00 72.88 165 ASP A C 1
ATOM 1358 O O . ASP A 1 165 ? 3.273 -0.056 -32.000 1.00 72.88 165 ASP A O 1
ATOM 1362 N N . PRO A 1 166 ? 4.097 1.785 -33.028 1.00 72.44 166 PRO A N 1
ATOM 1363 C CA . PRO A 1 166 ? 5.006 1.009 -33.855 1.00 72.44 166 PRO A CA 1
ATOM 1364 C C . PRO A 1 166 ? 5.928 0.245 -32.906 1.00 72.44 166 PRO A C 1
ATOM 1366 O O . PRO A 1 166 ? 6.339 0.771 -31.874 1.00 72.44 166 PRO A O 1
ATOM 1369 N N . ASN A 1 167 ? 6.167 -1.031 -33.195 1.00 71.94 167 ASN A N 1
ATOM 1370 C CA . ASN A 1 167 ? 6.949 -1.888 -32.315 1.00 71.94 167 ASN A CA 1
ATOM 1371 C C . ASN A 1 167 ? 8.409 -1.409 -32.330 1.00 71.94 167 ASN A C 1
ATOM 1373 O O . ASN A 1 167 ? 9.197 -1.849 -33.169 1.00 71.94 167 ASN A O 1
ATOM 1377 N N . TYR A 1 168 ? 8.741 -0.452 -31.461 1.00 75.00 168 TYR A N 1
ATOM 1378 C CA . TYR A 1 168 ? 10.070 0.132 -31.382 1.00 75.00 168 TYR A CA 1
ATOM 1379 C C . TYR A 1 168 ? 11.058 -0.960 -31.006 1.00 75.00 168 TYR A C 1
ATOM 1381 O O . TYR A 1 168 ? 10.950 -1.624 -29.972 1.00 75.00 168 TYR A O 1
ATOM 1389 N N . THR A 1 169 ? 12.026 -1.181 -31.883 1.00 76.00 169 THR A N 1
ATOM 1390 C CA . THR A 1 169 ? 12.985 -2.261 -31.702 1.00 76.00 169 THR A CA 1
ATOM 1391 C C . THR A 1 169 ? 13.966 -1.889 -30.599 1.00 76.00 169 THR A C 1
ATOM 1393 O O . THR A 1 169 ? 14.551 -0.818 -30.645 1.00 76.00 169 THR A O 1
ATOM 1396 N N . LYS A 1 170 ? 14.234 -2.779 -29.641 1.00 78.06 170 LYS A N 1
ATOM 1397 C CA . LYS A 1 170 ? 15.312 -2.561 -28.655 1.00 78.06 170 LYS A CA 1
ATOM 1398 C C . LYS A 1 170 ? 16.712 -2.858 -29.222 1.00 78.06 170 LYS A C 1
ATOM 1400 O O . LYS A 1 170 ? 17.717 -2.656 -28.547 1.00 78.06 170 LYS A O 1
ATOM 1405 N N . SER A 1 171 ? 16.786 -3.378 -30.446 1.00 82.19 171 SER A N 1
ATOM 1406 C CA . SER A 1 171 ? 18.044 -3.648 -31.134 1.00 82.19 171 SER A CA 1
ATOM 1407 C C . SER A 1 171 ? 18.760 -2.355 -31.507 1.00 82.19 171 SER A C 1
ATOM 1409 O O . SER A 1 171 ? 18.138 -1.357 -31.873 1.00 82.19 171 SER A O 1
ATOM 1411 N N . TRP A 1 172 ? 20.086 -2.403 -31.441 1.00 88.69 172 TRP A N 1
ATOM 1412 C CA . TRP A 1 172 ? 20.961 -1.331 -31.890 1.00 88.69 172 TRP A CA 1
AT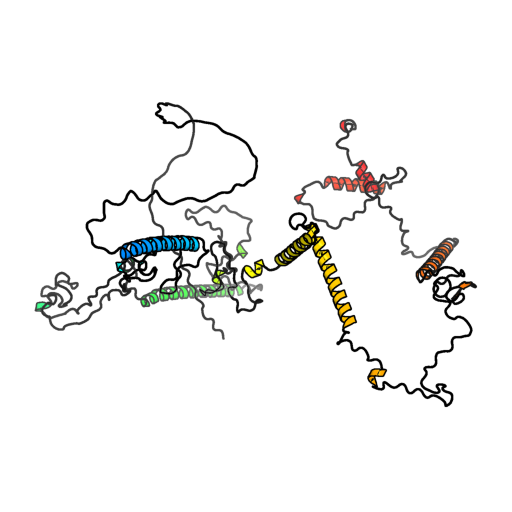OM 1413 C C . TRP A 1 172 ? 21.771 -1.788 -33.104 1.00 88.69 172 TRP A C 1
ATOM 1415 O O . TRP A 1 172 ? 21.877 -2.982 -33.358 1.00 88.69 172 TRP A O 1
ATOM 1425 N N . TYR A 1 173 ? 22.350 -0.834 -33.832 1.00 89.00 173 TYR A N 1
ATOM 1426 C CA . TYR A 1 173 ? 23.195 -1.098 -34.995 1.00 89.00 173 TYR A CA 1
ATOM 1427 C C . TYR A 1 173 ? 24.386 -1.998 -34.650 1.00 89.00 173 TYR A C 1
ATOM 1429 O O . TYR A 1 173 ? 25.157 -1.684 -33.733 1.00 89.00 173 TYR A O 1
ATOM 1437 N N . ASP A 1 174 ? 24.592 -3.040 -35.455 1.00 87.38 174 ASP A N 1
ATOM 1438 C CA . ASP A 1 174 ? 25.770 -3.907 -35.376 1.00 87.38 174 ASP A CA 1
ATOM 1439 C C . ASP A 1 174 ? 27.036 -3.152 -35.823 1.00 87.38 174 ASP A C 1
ATOM 1441 O O . ASP A 1 174 ? 27.414 -3.116 -37.000 1.00 87.38 174 ASP A O 1
ATOM 1445 N N . ARG A 1 175 ? 27.729 -2.512 -34.875 1.00 87.00 175 ARG A N 1
ATOM 1446 C CA . ARG A 1 175 ? 28.938 -1.735 -35.179 1.00 87.00 175 ARG A CA 1
ATOM 1447 C C . ARG A 1 175 ? 30.069 -2.653 -35.650 1.00 87.00 175 ARG A C 1
ATOM 1449 O O . ARG A 1 175 ? 30.526 -3.519 -34.915 1.00 87.00 175 ARG A O 1
ATOM 1456 N N . GLY A 1 176 ? 30.569 -2.410 -36.861 1.00 84.62 176 GLY A N 1
ATOM 1457 C CA . GLY A 1 176 ? 31.722 -3.128 -37.416 1.00 84.62 176 GLY A CA 1
ATOM 1458 C C . GLY A 1 176 ? 31.407 -4.517 -37.980 1.00 84.62 176 GLY A C 1
ATOM 1459 O O . GLY A 1 176 ? 32.337 -5.218 -38.387 1.00 84.62 176 GLY A O 1
ATOM 1460 N N . ALA A 1 177 ? 30.130 -4.906 -38.050 1.00 87.19 177 ALA A N 1
ATOM 1461 C CA . ALA A 1 177 ? 29.726 -6.141 -38.706 1.00 87.19 177 ALA A CA 1
ATOM 1462 C C . ALA A 1 177 ? 29.946 -6.057 -40.223 1.00 87.19 177 ALA A C 1
ATOM 1464 O O . ALA A 1 177 ? 29.556 -5.096 -40.894 1.00 87.19 177 ALA A O 1
ATOM 1465 N N . LYS A 1 178 ? 30.589 -7.095 -40.755 1.00 89.31 178 LYS A N 1
ATOM 1466 C CA . LYS A 1 178 ? 30.977 -7.229 -42.160 1.00 89.31 178 LYS A CA 1
ATOM 1467 C C . LYS A 1 178 ? 30.206 -8.390 -42.768 1.00 89.31 178 LYS A C 1
ATOM 1469 O O . LYS A 1 178 ? 30.163 -9.460 -42.168 1.00 89.31 178 LYS A O 1
ATOM 1474 N N . ILE A 1 179 ? 29.612 -8.181 -43.941 1.00 88.06 179 ILE A N 1
ATOM 1475 C CA . ILE A 1 179 ? 28.791 -9.202 -44.608 1.00 88.06 179 ILE A CA 1
ATOM 1476 C C . ILE A 1 179 ? 29.642 -10.023 -45.577 1.00 88.06 179 ILE A C 1
ATOM 1478 O O . ILE A 1 179 ? 29.680 -11.247 -45.493 1.00 88.06 179 ILE A O 1
ATOM 1482 N N . PHE A 1 180 ? 30.309 -9.356 -46.521 1.00 87.06 180 PHE A N 1
ATOM 1483 C CA . PHE A 1 180 ? 30.971 -10.023 -47.641 1.00 87.06 180 PHE A CA 1
ATOM 1484 C C . PHE A 1 180 ? 32.256 -9.306 -48.048 1.00 87.06 180 PHE A C 1
ATOM 1486 O O . PHE A 1 180 ? 32.269 -8.085 -48.182 1.00 87.06 180 PHE A O 1
ATOM 1493 N N . GLN A 1 181 ? 33.331 -10.058 -48.293 1.00 89.88 181 GLN A N 1
ATOM 1494 C CA . GLN A 1 181 ? 34.585 -9.526 -48.825 1.00 89.88 181 GLN A CA 1
ATOM 1495 C C . GLN A 1 181 ? 34.814 -10.049 -50.242 1.00 89.88 181 GLN A C 1
ATOM 1497 O O . GLN A 1 181 ? 34.827 -11.254 -50.469 1.00 89.88 181 GLN A O 1
ATOM 1502 N N . ALA A 1 182 ? 34.990 -9.135 -51.195 1.00 88.69 182 ALA A N 1
ATOM 1503 C CA . ALA A 1 182 ? 35.281 -9.483 -52.581 1.00 88.69 182 ALA A CA 1
ATOM 1504 C C . ALA A 1 182 ? 36.794 -9.485 -52.841 1.00 88.69 182 ALA A C 1
ATOM 1506 O O . ALA A 1 182 ? 37.494 -8.583 -52.395 1.00 88.69 182 ALA A O 1
ATOM 1507 N N . ASP A 1 183 ? 37.286 -10.423 -53.650 1.00 88.69 183 ASP A N 1
ATOM 1508 C CA . ASP A 1 183 ? 38.705 -10.464 -54.048 1.00 88.69 183 ASP A CA 1
ATOM 1509 C C . ASP A 1 183 ? 39.035 -9.518 -55.210 1.00 88.69 183 ASP A C 1
ATOM 1511 O O . ASP A 1 183 ? 40.193 -9.190 -55.468 1.00 88.69 183 ASP A O 1
ATOM 1515 N N . LYS A 1 184 ? 38.010 -9.091 -55.952 1.00 90.00 184 LYS A N 1
ATOM 1516 C CA . LYS A 1 184 ? 38.137 -8.224 -57.126 1.00 90.00 184 LYS A CA 1
ATOM 1517 C C . LYS A 1 184 ? 37.195 -7.039 -57.018 1.00 90.00 184 LYS A C 1
ATOM 1519 O O . LYS A 1 184 ? 36.117 -7.127 -56.428 1.00 90.00 184 LYS A O 1
ATOM 1524 N N . TYR A 1 185 ? 37.594 -5.935 -57.642 1.00 92.31 185 TYR A N 1
ATOM 1525 C CA . TYR A 1 185 ? 36.764 -4.743 -57.716 1.00 92.31 185 TYR A CA 1
ATOM 1526 C C . TYR A 1 185 ? 35.452 -5.030 -58.466 1.00 92.31 185 TYR A C 1
ATOM 1528 O O . TYR A 1 185 ? 35.458 -5.548 -59.586 1.00 92.31 185 TYR A O 1
ATOM 1536 N N . ARG A 1 186 ? 34.323 -4.667 -57.850 1.00 91.31 186 ARG A N 1
ATOM 1537 C CA . ARG A 1 186 ? 32.980 -4.770 -58.435 1.00 91.31 186 ARG A CA 1
ATOM 1538 C C . ARG A 1 186 ? 32.546 -3.418 -58.997 1.00 91.31 186 ARG A C 1
ATOM 1540 O O . ARG A 1 186 ? 32.850 -2.369 -58.434 1.00 91.31 186 ARG A O 1
ATOM 1547 N N . LYS A 1 187 ? 31.814 -3.428 -60.113 1.00 90.12 187 LYS A N 1
ATOM 1548 C CA . LYS A 1 187 ? 31.269 -2.196 -60.705 1.00 90.12 187 LYS A CA 1
ATOM 1549 C C . LYS A 1 187 ? 30.253 -1.575 -59.740 1.00 90.12 187 LYS A C 1
ATOM 1551 O O . LYS A 1 187 ? 29.348 -2.269 -59.293 1.00 90.12 187 LYS A O 1
ATOM 1556 N N . GLY A 1 188 ? 30.410 -0.286 -59.443 1.00 89.06 188 GLY A N 1
ATOM 1557 C CA . GLY A 1 188 ? 29.588 0.425 -58.456 1.00 89.06 188 GLY A CA 1
ATOM 1558 C C . GLY A 1 188 ? 30.188 0.463 -57.049 1.00 89.06 188 GLY A C 1
ATOM 1559 O O . GLY A 1 188 ? 29.681 1.196 -56.208 1.00 89.06 188 GLY A O 1
ATOM 1560 N N . ALA A 1 189 ? 31.293 -0.251 -56.806 1.00 92.12 189 ALA A N 1
ATOM 1561 C CA . ALA A 1 189 ? 32.009 -0.170 -55.542 1.00 92.12 189 ALA A CA 1
ATOM 1562 C C . ALA A 1 189 ? 32.805 1.135 -55.434 1.00 92.12 189 ALA A C 1
ATOM 1564 O O . ALA A 1 189 ? 33.229 1.720 -56.439 1.00 92.12 189 ALA A O 1
ATOM 1565 N N . CYS A 1 190 ? 33.084 1.553 -54.203 1.00 92.69 190 CYS A N 1
ATOM 1566 C CA . CYS A 1 190 ? 33.952 2.678 -53.902 1.00 92.69 190 CYS A CA 1
ATOM 1567 C C . CYS A 1 190 ? 35.299 2.542 -54.627 1.00 92.69 190 CYS A C 1
ATOM 1569 O O . CYS A 1 190 ? 36.017 1.554 -54.476 1.00 92.69 190 CYS A O 1
ATOM 1571 N N . GLU A 1 191 ? 35.677 3.561 -55.397 1.00 92.00 191 GLU A N 1
ATOM 1572 C CA . GLU A 1 191 ? 36.899 3.532 -56.208 1.00 92.00 191 GLU A CA 1
ATOM 1573 C C . GLU A 1 191 ? 38.178 3.484 -55.358 1.00 92.00 191 GLU A C 1
ATOM 1575 O O . GLU A 1 191 ? 39.225 3.044 -55.837 1.00 92.00 191 GLU A O 1
ATOM 1580 N N . ASN A 1 192 ? 38.089 3.899 -54.088 1.00 92.38 192 ASN A N 1
ATOM 1581 C CA . ASN A 1 192 ? 39.198 3.907 -53.143 1.00 92.38 192 ASN A CA 1
ATOM 1582 C C . ASN A 1 192 ? 39.407 2.545 -52.457 1.00 92.38 192 ASN A C 1
ATOM 1584 O O . 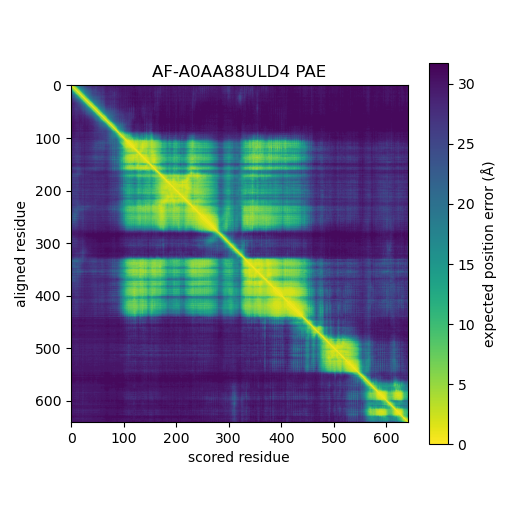ASN A 1 192 ? 40.500 1.987 -52.545 1.00 92.38 192 ASN A O 1
ATOM 1588 N N . CYS A 1 193 ? 38.378 2.004 -51.797 1.00 89.94 193 CYS A N 1
ATOM 1589 C CA . CYS A 1 193 ? 38.483 0.802 -50.960 1.00 89.94 193 CYS A CA 1
ATOM 1590 C C . CYS A 1 193 ? 37.870 -0.464 -51.581 1.00 89.94 193 CYS A C 1
ATOM 1592 O O . CYS A 1 193 ? 38.269 -1.560 -51.208 1.00 89.94 193 CYS A O 1
ATOM 1594 N N . GLY A 1 194 ? 36.940 -0.342 -52.532 1.00 91.44 194 GLY A N 1
ATOM 1595 C CA . GLY A 1 194 ? 36.285 -1.478 -53.187 1.00 91.44 194 GLY A CA 1
ATOM 1596 C C . GLY A 1 194 ? 35.059 -2.066 -52.469 1.00 91.44 194 GLY A C 1
ATOM 1597 O O . GLY A 1 194 ? 34.526 -3.060 -52.963 1.00 91.44 194 GLY A O 1
ATOM 1598 N N . ALA A 1 195 ? 34.581 -1.456 -51.377 1.00 92.69 195 ALA A N 1
ATOM 1599 C CA . ALA A 1 195 ? 33.301 -1.805 -50.747 1.00 92.69 195 ALA A CA 1
ATOM 1600 C C . ALA A 1 195 ? 32.107 -1.227 -51.533 1.00 92.69 195 ALA A C 1
ATOM 1602 O O . ALA A 1 195 ? 32.218 -0.159 -52.139 1.00 92.69 195 ALA A O 1
ATOM 1603 N N . MET A 1 196 ? 30.966 -1.920 -51.527 1.00 91.06 196 MET A N 1
ATOM 1604 C CA . MET A 1 196 ? 29.739 -1.511 -52.237 1.00 91.06 196 MET A CA 1
ATOM 1605 C C . MET A 1 196 ? 28.799 -0.629 -51.404 1.00 91.06 196 MET A C 1
ATOM 1607 O O . MET A 1 196 ? 27.863 -0.056 -51.955 1.00 91.06 196 MET A O 1
ATOM 1611 N N . THR A 1 197 ? 29.016 -0.520 -50.092 1.00 91.00 197 THR A N 1
ATOM 1612 C CA . THR A 1 197 ? 28.072 0.127 -49.161 1.00 91.00 197 THR A CA 1
ATOM 1613 C C . THR A 1 197 ? 28.115 1.649 -49.178 1.00 91.00 197 THR A C 1
ATOM 1615 O O . THR A 1 197 ? 27.144 2.294 -48.790 1.00 91.00 197 THR A O 1
ATOM 1618 N N . HIS A 1 198 ? 29.218 2.238 -49.640 1.00 89.62 198 HIS A N 1
ATOM 1619 C CA . HIS A 1 198 ? 29.432 3.681 -49.614 1.00 89.62 198 HIS A CA 1
ATOM 1620 C C . HIS A 1 198 ? 30.149 4.194 -50.871 1.00 89.62 198 HIS A C 1
ATOM 1622 O O . HIS A 1 198 ? 30.754 3.449 -51.642 1.00 89.62 198 HIS A O 1
ATOM 1628 N N . THR A 1 199 ? 30.098 5.512 -51.073 1.00 92.75 199 THR A N 1
ATOM 1629 C CA . THR A 1 199 ? 30.783 6.203 -52.178 1.00 92.75 199 THR A CA 1
ATOM 1630 C C . THR A 1 199 ? 32.208 6.613 -51.797 1.00 92.75 199 THR A C 1
ATOM 1632 O O . THR A 1 199 ? 32.569 6.643 -50.624 1.00 92.75 199 THR A O 1
ATOM 1635 N N . THR A 1 200 ? 33.029 7.010 -52.774 1.00 91.00 200 THR A N 1
ATOM 1636 C CA . THR A 1 200 ? 34.423 7.449 -52.544 1.00 91.00 200 THR A CA 1
ATOM 1637 C C . THR A 1 200 ? 34.563 8.599 -51.553 1.00 91.00 200 THR A C 1
ATOM 1639 O O . THR A 1 200 ? 35.536 8.634 -50.806 1.00 91.00 200 THR A O 1
ATOM 1642 N N . LYS A 1 201 ? 33.593 9.519 -51.517 1.00 91.69 201 LYS A N 1
ATOM 1643 C CA . LYS A 1 201 ? 33.592 10.665 -50.596 1.00 91.69 201 LYS A CA 1
ATOM 1644 C C . LYS A 1 201 ? 33.271 10.271 -49.153 1.00 91.69 201 LYS A C 1
ATOM 1646 O O . LYS A 1 201 ? 33.774 10.906 -48.239 1.00 91.69 201 LYS A O 1
ATOM 1651 N N . ALA A 1 202 ? 32.450 9.239 -48.965 1.00 90.38 202 ALA A N 1
ATOM 1652 C CA . ALA A 1 202 ? 32.066 8.712 -47.655 1.00 90.38 202 ALA A CA 1
ATOM 1653 C C . ALA A 1 202 ? 32.960 7.537 -47.206 1.00 90.38 202 ALA A C 1
ATOM 1655 O O . ALA A 1 202 ? 32.627 6.823 -46.267 1.00 90.38 202 ALA A O 1
ATOM 1656 N N . CYS A 1 203 ? 34.081 7.313 -47.897 1.00 91.75 203 CYS A N 1
ATOM 1657 C CA . CYS A 1 203 ? 34.997 6.218 -47.620 1.00 91.75 203 CYS A CA 1
ATOM 1658 C C . CYS A 1 203 ? 35.730 6.436 -46.291 1.00 91.75 203 CYS A C 1
ATOM 1660 O O . CYS A 1 203 ? 36.455 7.417 -46.140 1.00 91.75 203 CYS A O 1
ATOM 1662 N N . MET A 1 204 ? 35.583 5.491 -45.358 1.00 89.19 204 MET A N 1
ATOM 1663 C CA . MET A 1 204 ? 36.294 5.507 -44.069 1.00 89.19 204 MET A CA 1
ATOM 1664 C C . MET A 1 204 ? 37.777 5.137 -44.204 1.00 89.19 204 MET A C 1
ATOM 1666 O O . MET A 1 204 ? 38.601 5.520 -43.378 1.00 89.19 204 MET A O 1
ATOM 1670 N N . GLU A 1 205 ? 38.130 4.402 -45.260 1.00 90.19 205 GLU A N 1
ATOM 1671 C CA . GLU A 1 205 ? 39.518 4.064 -45.565 1.00 90.19 205 GLU A CA 1
ATOM 1672 C C . GLU A 1 205 ? 40.285 5.275 -46.095 1.00 90.19 205 GLU A C 1
ATOM 1674 O O . GLU A 1 205 ? 39.772 6.066 -46.894 1.00 90.19 205 GLU A O 1
ATOM 1679 N N . ARG A 1 206 ? 41.564 5.366 -45.720 1.00 92.56 206 ARG A N 1
ATOM 1680 C CA . ARG A 1 206 ? 42.456 6.451 -46.145 1.00 92.56 206 ARG A CA 1
ATOM 1681 C C . ARG A 1 206 ? 42.463 6.592 -47.681 1.00 92.56 206 ARG A C 1
ATOM 1683 O O . ARG A 1 206 ? 42.641 5.583 -48.371 1.00 92.56 206 ARG A O 1
ATOM 1690 N N . PRO A 1 207 ? 42.322 7.809 -48.246 1.00 92.94 207 PRO A N 1
ATOM 1691 C CA . PRO A 1 207 ? 42.392 8.028 -49.691 1.00 92.94 207 PRO A CA 1
ATOM 1692 C C . PRO A 1 207 ? 43.704 7.511 -50.302 1.00 92.94 207 PRO A C 1
ATOM 1694 O O . PRO A 1 207 ? 44.797 7.932 -49.917 1.00 92.94 207 PRO A O 1
ATOM 1697 N N . ARG A 1 208 ? 43.605 6.579 -51.255 1.00 89.75 208 ARG A N 1
ATOM 1698 C CA . ARG A 1 208 ? 44.737 5.962 -51.964 1.00 89.75 208 ARG A CA 1
ATOM 1699 C C . ARG A 1 208 ? 44.975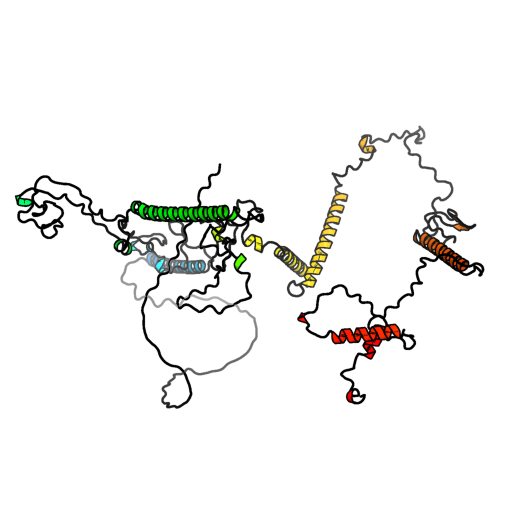 6.678 -53.296 1.00 89.75 208 ARG A C 1
ATOM 1701 O O . ARG A 1 208 ? 44.030 6.960 -54.022 1.00 89.75 208 ARG A O 1
ATOM 1708 N N . LYS A 1 209 ? 46.243 6.874 -53.681 1.00 89.31 209 LYS A N 1
ATOM 1709 C CA . LYS A 1 209 ? 46.627 7.549 -54.943 1.00 89.31 209 LYS A CA 1
ATOM 1710 C C . LYS A 1 209 ? 46.101 6.848 -56.204 1.00 89.31 209 LYS A C 1
ATOM 1712 O O . LYS A 1 209 ? 45.725 7.515 -57.157 1.00 89.31 209 LYS A O 1
ATOM 1717 N N . LEU A 1 210 ? 46.118 5.514 -56.211 1.00 88.00 210 LEU A N 1
ATOM 1718 C CA . LEU A 1 210 ? 45.728 4.689 -57.361 1.00 88.00 210 LEU A CA 1
ATOM 1719 C C . LEU A 1 210 ? 44.435 3.897 -57.136 1.00 88.00 210 LEU A C 1
ATOM 1721 O O . LEU A 1 210 ? 44.062 3.170 -58.041 1.00 88.00 210 LEU A O 1
ATOM 1725 N N . GLY A 1 211 ? 43.779 4.007 -55.970 1.00 89.94 211 GLY A N 1
ATOM 1726 C CA . GLY A 1 211 ? 42.493 3.365 -55.647 1.00 89.94 211 GLY A CA 1
ATOM 1727 C C . GLY A 1 211 ? 42.400 1.833 -55.807 1.00 89.94 211 GLY A C 1
ATOM 1728 O O . GLY A 1 211 ? 43.209 1.173 -56.459 1.00 89.94 211 GLY A O 1
ATOM 1729 N N . ALA A 1 212 ? 41.369 1.232 -55.221 1.00 90.81 212 ALA A N 1
ATOM 1730 C CA . ALA A 1 212 ? 41.014 -0.172 -55.433 1.00 90.81 212 ALA A CA 1
ATOM 1731 C C . ALA A 1 212 ? 40.478 -0.441 -56.851 1.00 90.81 212 ALA A C 1
ATOM 1733 O O . ALA A 1 212 ? 40.662 -1.540 -57.367 1.00 90.81 212 ALA A O 1
ATOM 1734 N N . LYS A 1 213 ? 39.874 0.560 -57.509 1.00 90.25 213 LYS A N 1
ATOM 1735 C CA . LYS A 1 213 ? 39.307 0.432 -58.866 1.00 90.25 213 LYS A CA 1
ATOM 1736 C C . LYS A 1 213 ? 40.334 0.004 -59.911 1.00 90.25 213 LYS A C 1
ATOM 1738 O O . LYS A 1 213 ? 40.038 -0.835 -60.756 1.00 90.25 213 LYS A O 1
ATOM 1743 N N . TRP A 1 214 ? 41.534 0.578 -59.847 1.00 89.00 214 TRP A N 1
ATOM 1744 C CA . TRP A 1 214 ? 42.586 0.329 -60.833 1.00 89.00 214 TRP A CA 1
ATOM 1745 C C . TRP A 1 214 ? 43.570 -0.755 -60.391 1.00 89.00 214 TRP A C 1
ATOM 1747 O O . TRP A 1 214 ? 44.144 -1.435 -61.234 1.00 89.00 214 TRP A O 1
ATOM 1757 N N . THR A 1 215 ? 43.765 -0.943 -59.081 1.00 88.38 215 THR A N 1
ATOM 1758 C CA . THR A 1 215 ? 44.743 -1.914 -58.562 1.00 88.38 215 THR A CA 1
ATOM 1759 C C . THR A 1 215 ? 44.136 -3.260 -58.169 1.00 88.38 215 THR A C 1
ATOM 1761 O O . THR A 1 215 ? 44.874 -4.237 -58.114 1.00 88.38 215 THR A O 1
ATOM 1764 N N . SER A 1 216 ? 42.825 -3.332 -57.889 1.00 85.88 216 SER A N 1
ATOM 1765 C CA . SER A 1 216 ? 42.125 -4.505 -57.322 1.00 85.88 216 SER A CA 1
ATOM 1766 C C . SER A 1 216 ? 42.808 -5.126 -56.092 1.00 85.88 216 SER A C 1
ATOM 1768 O O . SER A 1 216 ? 42.593 -6.290 -55.778 1.00 85.88 216 SER A O 1
ATOM 1770 N N . LYS A 1 217 ? 43.647 -4.357 -55.389 1.00 85.81 217 LYS A N 1
ATOM 1771 C CA . LYS A 1 217 ? 44.379 -4.798 -54.197 1.00 85.81 217 LYS A CA 1
ATOM 1772 C C . LYS A 1 217 ? 43.730 -4.222 -52.942 1.00 85.81 217 LYS A C 1
ATOM 1774 O O . LYS A 1 217 ? 43.293 -3.069 -52.943 1.00 85.81 217 LYS A O 1
ATOM 1779 N N . ASN A 1 218 ? 43.734 -5.005 -51.861 1.00 87.69 218 ASN A N 1
ATOM 1780 C CA . ASN A 1 218 ? 43.209 -4.631 -50.542 1.00 87.69 218 ASN A CA 1
ATOM 1781 C C . ASN A 1 218 ? 41.759 -4.121 -50.613 1.00 87.69 218 ASN A C 1
ATOM 1783 O O . ASN A 1 218 ? 41.499 -2.952 -50.298 1.00 87.69 218 ASN A O 1
ATOM 1787 N N . ILE A 1 219 ? 40.852 -4.984 -51.083 1.00 92.12 219 ILE A N 1
ATOM 1788 C CA . ILE A 1 219 ? 39.412 -4.717 -51.134 1.00 92.12 219 ILE A CA 1
ATOM 1789 C C . ILE A 1 219 ? 38.831 -4.810 -49.722 1.00 92.12 219 ILE A C 1
ATOM 1791 O O . ILE A 1 219 ? 39.006 -5.817 -49.029 1.00 92.12 219 ILE A O 1
ATOM 1795 N N . ALA A 1 220 ? 38.159 -3.742 -49.301 1.00 91.31 220 ALA A N 1
ATOM 1796 C CA . ALA A 1 220 ? 37.458 -3.704 -48.030 1.00 91.31 220 ALA A CA 1
ATOM 1797 C C . ALA A 1 220 ? 36.184 -4.573 -48.081 1.00 91.31 220 ALA A C 1
ATOM 1799 O O . ALA A 1 220 ? 35.528 -4.635 -49.123 1.00 91.31 220 ALA A O 1
ATOM 1800 N N . PRO A 1 221 ? 35.829 -5.244 -46.975 1.00 92.88 221 PRO A N 1
ATOM 1801 C CA . PRO A 1 221 ? 34.562 -5.954 -46.856 1.00 92.88 221 PRO A CA 1
ATOM 1802 C C . PRO A 1 221 ? 33.374 -4.983 -46.826 1.00 92.88 221 PRO A C 1
ATOM 1804 O O . PRO A 1 221 ? 33.492 -3.862 -46.334 1.00 92.88 221 PRO A O 1
ATOM 1807 N N . ASP A 1 222 ? 32.228 -5.440 -47.322 1.00 91.94 222 ASP A N 1
ATOM 1808 C CA . ASP A 1 222 ? 30.960 -4.715 -47.284 1.00 91.94 222 ASP A CA 1
ATOM 1809 C C . ASP A 1 222 ? 30.405 -4.661 -45.850 1.00 91.94 222 ASP A C 1
ATOM 1811 O O . ASP A 1 222 ? 30.379 -5.667 -45.134 1.00 91.94 222 ASP A O 1
ATOM 1815 N N . GLU A 1 223 ? 29.939 -3.480 -45.449 1.00 89.69 223 GLU A N 1
ATOM 1816 C CA . GLU A 1 223 ? 29.328 -3.199 -44.144 1.00 89.69 223 GLU A CA 1
ATOM 1817 C C . GLU A 1 223 ? 27.856 -3.652 -44.089 1.00 89.69 223 GLU A C 1
ATOM 1819 O O . GLU A 1 223 ? 27.155 -3.700 -45.103 1.00 89.69 223 GLU A O 1
ATOM 1824 N N . LYS A 1 224 ? 27.347 -3.951 -42.892 1.00 89.06 224 LYS A N 1
ATOM 1825 C CA . LYS A 1 224 ? 25.912 -4.187 -42.682 1.00 89.06 224 LYS A CA 1
ATOM 1826 C C . LYS A 1 224 ? 25.181 -2.854 -42.497 1.00 89.06 224 LYS A C 1
ATOM 1828 O O . LYS A 1 224 ? 25.425 -2.150 -41.523 1.00 89.06 224 LYS A O 1
ATOM 1833 N N . VAL A 1 225 ? 24.300 -2.499 -43.434 1.00 85.31 225 VAL A N 1
ATOM 1834 C CA . VAL A 1 225 ? 23.454 -1.297 -43.335 1.00 85.31 225 VAL A CA 1
ATOM 1835 C C . VAL A 1 225 ? 22.097 -1.698 -42.770 1.00 85.31 225 VAL A C 1
ATOM 1837 O O . VAL A 1 225 ? 21.372 -2.475 -43.386 1.00 85.31 225 VAL A O 1
ATOM 1840 N N . GLU A 1 226 ? 21.760 -1.162 -41.602 1.00 85.38 226 GLU A N 1
ATOM 1841 C CA . GLU A 1 226 ? 20.487 -1.393 -40.917 1.00 85.38 226 GLU A CA 1
ATOM 1842 C C . GLU A 1 226 ? 19.764 -0.062 -40.710 1.00 85.38 226 GLU A C 1
ATOM 1844 O O . GLU A 1 226 ? 20.399 0.991 -40.634 1.00 85.38 226 GLU A O 1
ATOM 1849 N N . THR A 1 227 ? 18.438 -0.098 -40.609 1.00 84.88 227 THR A N 1
ATOM 1850 C CA . THR A 1 227 ? 17.610 1.071 -40.290 1.00 84.88 227 THR A CA 1
ATOM 1851 C C . THR A 1 227 ? 16.599 0.685 -39.223 1.00 84.88 227 THR A C 1
ATOM 1853 O O . THR A 1 227 ? 15.805 -0.228 -39.444 1.00 84.88 227 THR A O 1
ATOM 1856 N N . PHE A 1 228 ? 16.616 1.390 -38.091 1.00 83.31 228 PHE A N 1
ATOM 1857 C CA . PHE A 1 228 ? 15.699 1.163 -36.976 1.00 83.31 228 PHE A CA 1
ATOM 1858 C C . PHE A 1 228 ? 14.837 2.397 -36.720 1.00 83.31 228 PHE A C 1
ATOM 1860 O O . PHE A 1 228 ? 15.323 3.532 -36.743 1.00 83.31 228 PHE A O 1
ATOM 1867 N N . GLU A 1 229 ? 13.567 2.164 -36.409 1.00 84.94 229 GLU A N 1
ATOM 1868 C CA . GLU A 1 229 ? 12.681 3.179 -35.855 1.00 84.94 229 GLU A CA 1
ATOM 1869 C C . GLU A 1 229 ? 12.680 3.034 -34.332 1.00 84.94 229 GLU A C 1
ATOM 1871 O O . GLU A 1 229 ? 12.290 2.006 -33.781 1.00 84.94 229 GLU A O 1
ATOM 1876 N N . LEU A 1 230 ? 13.178 4.067 -33.655 1.00 85.81 230 LEU A N 1
ATOM 1877 C CA . LEU A 1 230 ? 13.341 4.121 -32.204 1.00 85.81 230 LEU A CA 1
ATOM 1878 C C . LEU A 1 230 ? 12.560 5.296 -31.620 1.00 85.81 230 LEU A C 1
ATOM 1880 O O 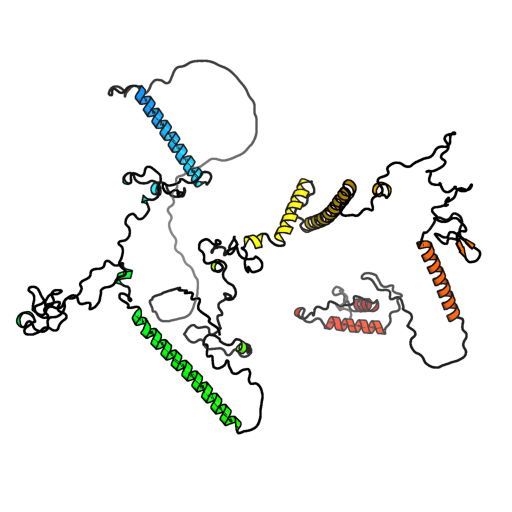. LEU A 1 230 ? 12.444 6.354 -32.256 1.00 85.81 230 LEU A O 1
ATOM 1884 N N . ASP A 1 231 ? 12.130 5.121 -30.374 1.00 88.44 231 ASP A N 1
ATOM 1885 C CA . ASP A 1 231 ? 11.560 6.170 -29.533 1.00 88.44 231 ASP A CA 1
ATOM 1886 C C . ASP A 1 231 ? 12.536 7.323 -29.267 1.00 88.44 231 ASP A C 1
ATOM 1888 O O . ASP A 1 231 ? 13.742 7.229 -29.510 1.00 88.44 231 ASP A O 1
ATOM 1892 N N . TYR A 1 232 ? 12.023 8.430 -28.721 1.00 89.25 232 TYR A N 1
ATOM 1893 C CA . TYR A 1 232 ? 12.852 9.565 -28.303 1.00 89.25 232 TYR A CA 1
ATOM 1894 C C . TYR A 1 232 ? 13.924 9.152 -27.283 1.00 89.25 232 TYR A C 1
ATOM 1896 O O . TYR A 1 232 ? 15.107 9.442 -27.489 1.00 89.25 232 TYR A O 1
ATOM 1904 N N . ASP A 1 233 ? 13.521 8.427 -26.235 1.00 90.81 233 ASP A N 1
ATOM 1905 C CA . ASP A 1 233 ? 14.442 7.890 -25.228 1.00 90.81 233 ASP A CA 1
ATOM 1906 C C . ASP A 1 233 ? 15.341 6.816 -25.841 1.00 90.81 233 ASP A C 1
ATOM 1908 O O . ASP A 1 233 ? 16.553 6.840 -25.642 1.00 90.81 233 ASP A O 1
ATOM 1912 N N . GLY A 1 234 ? 14.777 5.953 -26.695 1.00 89.88 234 GLY A N 1
ATOM 1913 C CA . GLY A 1 234 ? 15.523 4.925 -27.418 1.00 89.88 234 GLY A CA 1
ATOM 1914 C C . GLY A 1 234 ? 16.642 5.487 -28.299 1.00 89.88 234 GLY A C 1
ATOM 1915 O O . GLY A 1 234 ? 17.704 4.894 -28.375 1.00 89.88 234 GLY A O 1
ATOM 1916 N N . LYS A 1 235 ? 16.481 6.659 -28.927 1.00 90.12 235 LYS A N 1
ATOM 1917 C CA . LYS A 1 235 ? 17.553 7.306 -29.715 1.00 90.12 235 LYS A CA 1
ATOM 1918 C C . LYS A 1 235 ? 18.652 7.922 -28.851 1.00 90.12 235 LYS A C 1
ATOM 1920 O O . LYS A 1 235 ? 19.781 8.066 -29.319 1.00 90.12 235 LYS A O 1
ATOM 1925 N N . ARG A 1 236 ? 18.310 8.347 -27.632 1.00 90.50 236 ARG A N 1
ATOM 1926 C CA . ARG A 1 236 ? 19.188 9.107 -26.726 1.00 90.50 236 ARG A CA 1
ATOM 1927 C C . ARG A 1 236 ? 19.777 8.268 -25.605 1.00 90.50 236 ARG A C 1
ATOM 1929 O O . ARG A 1 236 ? 20.578 8.793 -24.830 1.00 90.50 236 ARG A O 1
ATOM 1936 N N . ASP A 1 237 ? 19.402 6.999 -25.515 1.00 92.12 237 ASP A N 1
ATOM 1937 C CA . ASP A 1 237 ? 19.961 6.111 -24.516 1.00 92.12 237 ASP A CA 1
ATOM 1938 C C . ASP A 1 237 ? 21.476 5.984 -24.721 1.00 92.12 237 ASP A C 1
ATOM 1940 O O . ASP A 1 237 ? 21.987 5.562 -25.764 1.00 92.12 237 ASP A O 1
ATOM 1944 N N . ARG A 1 238 ? 22.208 6.390 -23.684 1.00 93.25 238 ARG A N 1
ATOM 1945 C CA . ARG A 1 238 ? 23.667 6.336 -23.633 1.00 93.25 238 ARG A CA 1
ATOM 1946 C C . ARG A 1 238 ? 24.176 4.899 -23.726 1.00 93.25 238 ARG A C 1
ATOM 1948 O O . ARG A 1 238 ? 25.294 4.691 -24.188 1.00 93.25 238 ARG A O 1
ATOM 1955 N N . TRP A 1 239 ? 23.379 3.935 -23.269 1.00 91.50 239 TRP A N 1
ATOM 1956 C CA . TRP A 1 239 ? 23.746 2.523 -23.193 1.00 91.50 239 TRP A CA 1
ATOM 1957 C C . TRP A 1 239 ? 23.282 1.711 -24.407 1.00 91.50 239 TRP A C 1
ATOM 1959 O O . TRP A 1 239 ? 23.300 0.481 -24.386 1.00 91.50 239 TRP A O 1
ATOM 1969 N N . ASN A 1 240 ? 22.921 2.383 -25.498 1.00 90.62 240 ASN A N 1
ATOM 1970 C CA . ASN A 1 240 ? 22.611 1.730 -26.759 1.00 90.62 240 ASN A CA 1
ATOM 1971 C C . ASN A 1 240 ? 23.794 0.921 -27.310 1.00 90.62 240 ASN A C 1
ATOM 1973 O O . ASN A 1 240 ? 24.893 1.446 -27.509 1.00 90.62 240 ASN A O 1
ATOM 1977 N N . GLY A 1 241 ? 23.546 -0.362 -27.591 1.00 88.56 241 GLY A N 1
ATOM 1978 C CA . GLY A 1 241 ? 24.572 -1.306 -28.039 1.00 88.56 241 GLY A CA 1
ATOM 1979 C C . GLY A 1 241 ? 25.544 -1.739 -26.936 1.00 88.56 241 GLY A C 1
ATOM 1980 O O . GLY A 1 241 ? 26.648 -2.178 -27.250 1.00 88.56 241 GLY A O 1
ATOM 1981 N N . TYR A 1 242 ? 25.173 -1.588 -25.658 1.00 91.06 242 TYR A N 1
ATOM 1982 C CA . TYR A 1 242 ? 25.969 -2.091 -24.542 1.00 91.06 242 TYR A CA 1
ATOM 1983 C C . TYR A 1 242 ? 25.965 -3.624 -24.508 1.00 91.06 242 TYR A C 1
ATOM 1985 O O . TYR A 1 242 ? 24.912 -4.250 -24.387 1.00 91.06 242 TYR A O 1
ATOM 1993 N N . ASP A 1 243 ? 27.154 -4.220 -24.578 1.00 89.12 243 ASP A N 1
ATOM 1994 C CA . ASP A 1 243 ? 27.334 -5.655 -24.391 1.00 89.12 243 ASP A CA 1
ATOM 1995 C C . ASP A 1 243 ? 27.333 -5.999 -22.895 1.00 89.12 243 ASP A C 1
ATOM 1997 O O . ASP A 1 243 ? 28.200 -5.547 -22.140 1.00 89.12 243 ASP A O 1
ATOM 2001 N N . ALA A 1 244 ? 26.377 -6.826 -22.467 1.00 92.19 244 ALA A N 1
ATOM 2002 C CA . ALA A 1 244 ? 26.256 -7.265 -21.081 1.00 92.19 244 ALA A CA 1
ATOM 2003 C C . ALA A 1 244 ? 27.488 -8.054 -20.605 1.00 92.19 244 ALA A C 1
ATOM 2005 O O . ALA A 1 244 ? 27.829 -7.979 -19.424 1.00 92.19 244 ALA A O 1
ATOM 2006 N N . ALA A 1 245 ? 28.199 -8.746 -21.506 1.00 94.44 245 ALA A N 1
ATOM 2007 C CA . ALA A 1 245 ? 29.418 -9.470 -21.151 1.00 94.44 245 ALA A CA 1
ATOM 2008 C C . ALA A 1 245 ? 30.549 -8.522 -20.717 1.00 94.44 245 ALA A C 1
ATOM 2010 O O . ALA A 1 245 ? 31.336 -8.862 -19.836 1.00 94.44 245 ALA A O 1
ATOM 2011 N N . SER A 1 246 ? 30.587 -7.290 -21.241 1.00 92.69 246 SER A N 1
ATOM 2012 C CA . SER A 1 246 ? 31.582 -6.283 -20.842 1.00 92.69 246 SER A CA 1
ATOM 2013 C C . SER A 1 246 ? 31.479 -5.870 -19.366 1.00 92.69 246 SER A C 1
ATOM 2015 O O . SER A 1 246 ? 32.450 -5.363 -18.795 1.00 92.69 246 SER A O 1
ATOM 2017 N N . TYR A 1 247 ? 30.331 -6.111 -18.717 1.00 95.06 247 TYR A N 1
ATOM 2018 C CA . TYR A 1 247 ? 30.155 -5.872 -17.284 1.00 95.06 247 TYR A CA 1
ATOM 2019 C C . TYR A 1 247 ? 31.032 -6.799 -16.427 1.00 95.06 247 TYR A C 1
ATOM 2021 O O . TYR A 1 247 ? 31.381 -6.433 -15.304 1.00 95.06 247 TYR A O 1
ATOM 2029 N N . ALA A 1 248 ? 31.477 -7.944 -16.963 1.00 96.50 248 ALA A N 1
ATOM 2030 C CA . ALA A 1 248 ? 32.415 -8.841 -16.287 1.00 96.50 248 ALA A CA 1
ATOM 2031 C C . ALA A 1 248 ? 33.710 -8.122 -15.866 1.00 96.50 248 ALA A C 1
ATOM 2033 O O . ALA A 1 248 ? 34.158 -8.291 -14.739 1.00 96.50 248 ALA A O 1
ATOM 2034 N N . HIS A 1 249 ? 34.240 -7.198 -16.676 1.00 95.62 249 HIS A N 1
ATOM 2035 C CA . HIS A 1 249 ? 35.420 -6.397 -16.308 1.00 95.62 249 HIS A CA 1
ATOM 2036 C C . HIS A 1 249 ? 35.186 -5.441 -15.132 1.00 95.62 249 HIS A C 1
ATOM 2038 O O . HIS A 1 249 ? 36.127 -4.950 -14.504 1.00 95.62 249 HIS A O 1
ATOM 2044 N N . VAL A 1 250 ? 33.932 -5.074 -14.857 1.00 96.50 250 VAL A N 1
ATOM 2045 C CA . VAL A 1 250 ? 33.590 -4.338 -13.636 1.00 96.50 250 VAL A CA 1
ATOM 2046 C C . VAL A 1 250 ? 33.685 -5.299 -12.457 1.00 96.50 250 VAL A C 1
ATOM 2048 O O . VAL A 1 250 ? 34.384 -4.979 -11.502 1.00 96.50 250 VAL A O 1
ATOM 2051 N N . ILE A 1 251 ? 33.068 -6.478 -12.561 1.00 96.75 251 ILE A N 1
ATOM 2052 C CA . ILE A 1 251 ? 33.097 -7.523 -11.529 1.00 96.75 251 ILE A CA 1
ATOM 2053 C C . ILE A 1 251 ? 34.544 -7.897 -11.175 1.00 96.75 251 ILE A C 1
ATOM 2055 O O . ILE A 1 251 ? 34.923 -7.757 -10.018 1.00 96.75 251 ILE A O 1
ATOM 2059 N N . GLU A 1 252 ? 35.382 -8.216 -12.166 1.00 96.69 252 GLU A N 1
ATOM 2060 C CA . GLU A 1 252 ? 36.805 -8.557 -11.984 1.00 96.69 252 GLU A CA 1
ATOM 2061 C C . GLU A 1 252 ? 37.577 -7.473 -11.211 1.00 96.69 252 GLU A C 1
ATOM 2063 O O . GLU A 1 252 ? 38.412 -7.763 -10.354 1.00 96.69 252 GLU A O 1
ATOM 2068 N N . ARG A 1 253 ? 37.288 -6.190 -11.476 1.00 97.06 253 ARG A N 1
ATOM 2069 C CA . ARG A 1 253 ? 37.915 -5.073 -10.751 1.00 97.06 253 ARG A CA 1
ATOM 2070 C C . ARG A 1 253 ? 37.480 -5.004 -9.289 1.00 97.06 253 ARG A C 1
ATOM 2072 O O . ARG A 1 253 ? 38.306 -4.666 -8.442 1.00 97.06 253 ARG A O 1
ATOM 2079 N N . TYR A 1 254 ? 36.210 -5.283 -8.991 1.00 96.62 254 TYR A N 1
ATOM 2080 C CA . TYR A 1 254 ? 35.718 -5.341 -7.612 1.00 96.62 254 TYR A CA 1
ATOM 2081 C C . TYR A 1 254 ? 36.269 -6.569 -6.880 1.00 96.62 254 TYR A C 1
ATOM 2083 O O . TYR A 1 254 ? 36.757 -6.425 -5.764 1.00 96.62 254 TYR A O 1
ATOM 2091 N N . GLU A 1 255 ? 36.314 -7.730 -7.531 1.00 96.62 255 GLU A N 1
ATOM 2092 C CA . GLU A 1 255 ? 36.907 -8.950 -6.972 1.00 96.62 255 GLU A CA 1
ATOM 2093 C C . GLU A 1 255 ? 38.390 -8.756 -6.632 1.00 96.62 255 GLU A C 1
ATOM 2095 O O . GLU A 1 255 ? 38.808 -9.051 -5.512 1.00 96.62 255 GLU A O 1
ATOM 2100 N N . ALA A 1 256 ? 39.174 -8.154 -7.536 1.00 96.94 256 ALA A N 1
ATOM 2101 C CA . ALA A 1 256 ? 40.577 -7.828 -7.280 1.00 96.94 256 ALA A CA 1
ATOM 2102 C C . ALA A 1 256 ? 40.751 -6.844 -6.107 1.00 96.94 256 ALA A C 1
ATOM 2104 O O . ALA A 1 256 ? 41.702 -6.952 -5.325 1.00 96.94 256 ALA A O 1
ATOM 2105 N N . ARG A 1 257 ? 39.828 -5.884 -5.959 1.00 95.25 257 ARG A N 1
ATOM 2106 C CA . ARG A 1 257 ? 39.809 -4.943 -4.830 1.00 95.25 257 ARG A CA 1
ATOM 2107 C C . ARG A 1 257 ? 39.507 -5.657 -3.512 1.00 95.25 257 ARG A C 1
ATOM 2109 O O . ARG A 1 257 ? 40.184 -5.396 -2.517 1.00 95.25 257 ARG A O 1
ATOM 2116 N N . ASP A 1 258 ? 38.538 -6.564 -3.508 1.00 93.88 258 ASP A N 1
ATOM 2117 C CA . ASP A 1 258 ? 38.152 -7.339 -2.330 1.00 93.88 258 ASP A CA 1
ATOM 2118 C C . ASP A 1 258 ? 39.228 -8.366 -1.945 1.00 93.88 258 ASP A C 1
ATOM 2120 O O . ASP A 1 258 ? 39.477 -8.587 -0.759 1.00 93.88 258 ASP A O 1
ATOM 2124 N N . ASP A 1 259 ? 39.931 -8.954 -2.918 1.00 95.12 259 ASP A N 1
ATOM 2125 C CA . ASP A 1 259 ? 41.124 -9.782 -2.695 1.00 95.12 259 ASP A CA 1
ATOM 2126 C C . ASP A 1 259 ? 42.256 -8.987 -2.042 1.00 95.12 259 ASP A C 1
ATOM 2128 O O . ASP A 1 259 ? 42.859 -9.449 -1.070 1.00 95.12 259 ASP A O 1
ATOM 2132 N N . ALA A 1 260 ? 42.542 -7.780 -2.541 1.00 94.25 260 ALA A N 1
ATOM 2133 C CA . ALA A 1 260 ? 43.545 -6.899 -1.949 1.00 94.25 260 ALA A CA 1
ATOM 2134 C C . ALA A 1 260 ? 43.168 -6.504 -0.512 1.00 94.25 260 ALA A C 1
ATOM 2136 O O . ALA A 1 260 ? 44.017 -6.549 0.379 1.00 94.25 260 ALA A O 1
ATOM 2137 N N . ARG A 1 261 ? 41.886 -6.201 -0.260 1.00 92.31 261 ARG A N 1
ATOM 2138 C CA . ARG A 1 261 ? 41.370 -5.912 1.087 1.00 92.31 261 ARG A CA 1
ATOM 2139 C C . ARG A 1 261 ? 41.522 -7.112 2.022 1.00 92.31 261 ARG A C 1
ATOM 2141 O O . ARG A 1 261 ? 41.997 -6.951 3.142 1.00 92.31 261 ARG A O 1
ATOM 2148 N N . ARG A 1 262 ? 41.177 -8.319 1.564 1.00 92.50 262 ARG A N 1
ATOM 2149 C CA . ARG A 1 262 ? 41.345 -9.558 2.341 1.00 92.50 262 ARG A CA 1
ATOM 2150 C C . ARG A 1 262 ? 42.810 -9.857 2.651 1.00 92.50 262 ARG A C 1
ATOM 2152 O O . ARG A 1 262 ? 43.106 -10.255 3.772 1.00 92.50 262 ARG A O 1
ATOM 2159 N N . LYS A 1 263 ? 43.723 -9.661 1.693 1.00 93.75 263 LYS A N 1
ATOM 2160 C CA . LYS A 1 263 ? 45.174 -9.804 1.918 1.00 93.75 263 LYS A CA 1
ATOM 2161 C C . LYS A 1 263 ? 45.673 -8.805 2.956 1.00 93.75 263 LYS A C 1
ATOM 2163 O O . LYS A 1 263 ? 46.308 -9.213 3.915 1.00 93.75 263 LYS A O 1
ATOM 2168 N N . PHE A 1 264 ? 45.286 -7.538 2.831 1.00 93.00 264 PHE A N 1
ATOM 2169 C CA . PHE A 1 264 ? 45.649 -6.500 3.794 1.00 93.00 264 PHE A CA 1
ATOM 2170 C C . PHE A 1 264 ? 45.185 -6.823 5.225 1.00 93.00 264 PHE A C 1
ATOM 2172 O O . PHE A 1 264 ? 45.964 -6.679 6.162 1.00 93.00 264 PHE A O 1
ATOM 2179 N N . LEU A 1 265 ? 43.949 -7.312 5.399 1.00 89.62 265 LEU A N 1
ATOM 2180 C CA . LEU A 1 265 ? 43.447 -7.743 6.710 1.00 89.62 265 LEU A CA 1
ATOM 2181 C C . LEU A 1 265 ? 44.242 -8.931 7.275 1.00 89.62 265 LEU A C 1
ATOM 2183 O O . LEU A 1 265 ? 44.582 -8.925 8.455 1.00 89.62 265 LEU A O 1
ATOM 2187 N N . LYS A 1 266 ? 44.594 -9.919 6.440 1.00 90.56 266 LYS A N 1
ATOM 2188 C CA . LYS A 1 266 ? 45.446 -11.050 6.849 1.00 90.56 266 LYS A CA 1
ATOM 2189 C C . LYS A 1 266 ? 46.854 -10.602 7.240 1.00 90.56 266 LYS A C 1
ATOM 2191 O O . LYS A 1 266 ? 47.370 -11.056 8.253 1.00 90.56 266 LYS A O 1
ATOM 2196 N N . ASP A 1 267 ? 47.453 -9.685 6.486 1.00 89.88 267 ASP A N 1
ATOM 2197 C CA . ASP A 1 267 ? 48.777 -9.142 6.799 1.00 89.88 267 ASP A CA 1
ATOM 2198 C C . ASP A 1 267 ? 48.756 -8.361 8.121 1.00 89.88 267 ASP A C 1
ATOM 2200 O O . ASP A 1 267 ? 49.701 -8.437 8.903 1.00 89.88 267 ASP A O 1
ATOM 2204 N N . GLN A 1 268 ? 47.669 -7.638 8.416 1.00 88.00 268 GLN A N 1
ATOM 2205 C CA . GLN A 1 268 ? 47.479 -7.004 9.723 1.00 88.00 268 GLN A CA 1
ATOM 2206 C C . GLN A 1 268 ? 47.324 -8.026 10.856 1.00 88.00 268 GLN A C 1
ATOM 2208 O O . GLN A 1 268 ? 47.897 -7.819 11.924 1.00 88.00 268 GLN A O 1
ATOM 2213 N N . GLN A 1 269 ? 46.593 -9.126 10.641 1.00 87.06 269 GLN A N 1
ATOM 2214 C CA . GLN A 1 269 ? 46.499 -10.220 11.617 1.00 87.06 269 GLN A CA 1
ATOM 2215 C C . GLN A 1 269 ? 47.869 -10.830 11.901 1.00 87.06 269 GLN A C 1
ATOM 2217 O O . GLN A 1 269 ? 48.234 -10.987 13.062 1.00 87.06 269 GLN A O 1
ATOM 2222 N N . LEU A 1 270 ? 48.640 -11.123 10.851 1.00 87.69 270 LEU A N 1
ATOM 2223 C CA . LEU A 1 270 ? 49.987 -11.675 10.979 1.00 87.69 270 LEU A CA 1
ATOM 2224 C C . LEU A 1 270 ? 50.909 -10.723 11.744 1.00 87.69 270 LEU A C 1
ATOM 2226 O O . LEU A 1 270 ? 51.552 -11.162 12.687 1.00 87.69 270 LEU A O 1
ATOM 2230 N N . LYS A 1 271 ? 50.898 -9.420 11.433 1.00 88.00 271 LYS A N 1
ATOM 2231 C CA . LYS A 1 271 ? 51.665 -8.416 12.191 1.00 88.00 271 LYS A CA 1
ATOM 2232 C C . LYS A 1 271 ? 51.267 -8.357 13.665 1.00 88.00 271 LYS A C 1
ATOM 2234 O O . LYS A 1 271 ? 52.144 -8.354 14.518 1.00 88.00 271 LYS A O 1
ATOM 2239 N N . LYS A 1 272 ? 49.965 -8.373 13.981 1.00 84.69 272 LYS A N 1
ATOM 2240 C CA . LYS A 1 272 ? 49.485 -8.418 15.376 1.00 84.69 272 LYS A CA 1
ATOM 2241 C C . LYS A 1 272 ? 49.953 -9.692 16.093 1.00 84.69 272 LYS A C 1
ATOM 2243 O O . LYS A 1 272 ? 50.316 -9.631 17.263 1.00 84.69 272 LYS A O 1
ATOM 2248 N N . LEU A 1 273 ? 49.957 -10.842 15.415 1.00 82.19 273 LEU A N 1
ATOM 2249 C CA . LEU A 1 273 ? 50.469 -12.100 15.971 1.00 82.19 273 LEU A CA 1
ATOM 2250 C C . LEU A 1 273 ? 51.994 -12.072 16.159 1.00 82.19 273 LEU A C 1
ATOM 2252 O O . LEU A 1 273 ? 52.483 -12.548 17.177 1.00 82.19 273 LEU A O 1
ATOM 2256 N N . GLU A 1 274 ? 52.745 -11.489 15.224 1.00 83.31 274 GLU A N 1
ATOM 2257 C CA . GLU A 1 274 ? 54.195 -11.285 15.344 1.00 83.31 274 GLU A CA 1
ATOM 2258 C C . GLU A 1 274 ? 54.545 -10.331 16.496 1.00 83.31 274 GLU A C 1
ATOM 2260 O O . GLU A 1 274 ? 55.458 -10.612 17.269 1.00 83.31 274 GLU A O 1
ATOM 2265 N N . GLU A 1 275 ? 53.798 -9.238 16.663 1.00 80.31 275 GLU A N 1
ATOM 2266 C CA . GLU A 1 275 ? 53.928 -8.311 17.795 1.00 80.31 275 GLU A CA 1
ATOM 2267 C C . GLU A 1 275 ? 53.607 -9.000 19.131 1.00 80.31 275 GLU A C 1
ATOM 2269 O O . GLU A 1 275 ? 54.360 -8.846 20.094 1.00 80.31 275 GLU A O 1
ATOM 2274 N N . LYS A 1 276 ? 52.548 -9.824 19.189 1.00 75.56 276 LYS A N 1
ATOM 2275 C CA . LYS A 1 276 ? 52.222 -10.648 20.368 1.00 75.56 276 LYS A CA 1
ATOM 2276 C C . LYS A 1 276 ? 53.332 -11.660 20.688 1.00 75.56 276 LYS A C 1
ATOM 2278 O O . LYS A 1 276 ? 53.738 -11.759 21.841 1.00 75.56 276 LYS A O 1
ATOM 2283 N N . ASN A 1 277 ? 53.859 -12.361 19.683 1.00 73.81 277 ASN A N 1
ATOM 2284 C CA . ASN A 1 277 ? 54.945 -13.330 19.863 1.00 73.81 277 ASN A CA 1
ATOM 2285 C C . ASN A 1 277 ? 56.261 -12.658 20.292 1.00 73.81 277 ASN A C 1
ATOM 2287 O O . ASN A 1 277 ? 56.995 -13.216 21.103 1.00 73.81 277 ASN A O 1
ATOM 2291 N N . ASN A 1 278 ? 56.557 -11.449 19.802 1.00 69.69 278 ASN A N 1
ATOM 2292 C CA . ASN A 1 278 ? 57.722 -10.677 20.247 1.00 69.69 278 ASN A CA 1
ATOM 2293 C C . ASN A 1 278 ? 57.563 -10.146 21.685 1.00 69.69 278 ASN A C 1
ATOM 2295 O O . ASN A 1 278 ? 58.555 -10.077 22.410 1.00 69.69 278 ASN A O 1
ATOM 2299 N N . ASN A 1 279 ? 56.338 -9.824 22.119 1.00 59.88 279 ASN A N 1
ATOM 2300 C CA . ASN A 1 279 ? 56.049 -9.407 23.497 1.00 59.88 279 ASN A CA 1
ATOM 2301 C C . ASN A 1 279 ? 56.026 -10.574 24.508 1.00 59.88 279 ASN A C 1
ATOM 2303 O O . ASN A 1 279 ? 56.213 -10.332 25.695 1.00 59.88 279 ASN A O 1
ATOM 2307 N N . GLN A 1 280 ? 55.878 -11.833 24.077 1.00 52.19 280 GLN A N 1
ATOM 2308 C CA . GLN A 1 280 ? 55.890 -13.011 24.967 1.00 52.19 280 GLN A CA 1
ATOM 2309 C C . GLN A 1 280 ? 57.261 -13.356 25.585 1.00 52.19 280 GLN A C 1
ATOM 2311 O O . GLN A 1 280 ? 57.327 -14.206 26.468 1.00 52.19 280 GLN A O 1
ATOM 2316 N N . ASN A 1 281 ? 58.354 -12.688 25.196 1.00 47.12 281 ASN A N 1
ATOM 2317 C CA . ASN A 1 281 ? 59.661 -12.845 25.856 1.00 47.12 281 ASN A CA 1
ATOM 2318 C C . ASN A 1 281 ? 59.846 -11.952 27.107 1.00 47.12 281 ASN A C 1
ATOM 2320 O O . ASN A 1 281 ? 60.952 -11.894 27.647 1.00 47.12 281 ASN A O 1
ATOM 2324 N N . GLY A 1 282 ? 58.795 -11.277 27.589 1.00 43.91 282 GLY A N 1
ATOM 2325 C CA . GLY A 1 282 ? 58.805 -10.524 28.846 1.00 43.91 282 GLY A CA 1
ATOM 2326 C C . GLY A 1 282 ? 57.527 -10.735 29.663 1.00 43.91 282 GLY A C 1
ATOM 2327 O O . GLY A 1 282 ? 56.522 -10.112 29.361 1.00 43.91 282 GLY A O 1
ATOM 2328 N N . GLU A 1 283 ? 57.629 -11.598 30.679 1.00 34.34 283 GLU A N 1
ATOM 2329 C CA . GLU A 1 283 ? 56.771 -11.783 31.872 1.00 34.34 283 GLU A CA 1
ATOM 2330 C C . GLU A 1 283 ? 55.228 -11.857 31.747 1.00 34.34 283 GLU A C 1
ATOM 2332 O O . GLU A 1 283 ? 54.538 -10.944 31.305 1.00 34.34 283 GLU A O 1
ATOM 2337 N N . ASP A 1 284 ? 54.723 -12.983 32.269 1.00 39.22 284 ASP A N 1
ATOM 2338 C CA . ASP A 1 284 ? 53.348 -13.407 32.559 1.00 39.22 284 ASP A CA 1
ATOM 2339 C C . ASP A 1 284 ? 52.281 -12.321 32.799 1.00 39.22 284 ASP A C 1
ATOM 2341 O O . ASP A 1 284 ? 52.364 -11.500 33.713 1.00 39.22 284 ASP A O 1
ATOM 2345 N N . GLY A 1 285 ? 51.168 -12.463 32.072 1.00 34.62 285 GLY A N 1
ATOM 2346 C CA . GLY A 1 285 ? 49.915 -11.753 32.316 1.00 34.62 285 GLY A CA 1
ATOM 2347 C C . GLY A 1 285 ? 48.771 -12.321 31.479 1.00 34.62 285 GLY A C 1
ATOM 2348 O O . GLY A 1 285 ? 48.364 -11.723 30.488 1.00 34.62 285 GLY A O 1
ATOM 2349 N N . ALA A 1 286 ? 48.268 -13.495 31.860 1.00 45.72 286 ALA A N 1
ATOM 2350 C CA . ALA A 1 286 ? 47.048 -14.070 31.306 1.00 45.72 286 ALA A CA 1
ATOM 2351 C C . ALA A 1 286 ? 45.812 -13.287 31.786 1.00 45.72 286 ALA A C 1
ATOM 2353 O O . ALA A 1 286 ? 45.468 -13.360 32.965 1.00 45.72 286 ALA A O 1
ATOM 2354 N N . SER A 1 287 ? 45.122 -12.589 30.877 1.00 37.75 287 SER A N 1
ATOM 2355 C CA . SER A 1 287 ? 43.694 -12.266 31.019 1.00 37.75 287 SER A CA 1
ATOM 2356 C C . SER A 1 287 ? 43.060 -11.826 29.689 1.00 37.75 287 SER A C 1
ATOM 2358 O O . SER A 1 287 ? 43.535 -10.875 29.070 1.00 37.75 287 SER A O 1
ATOM 2360 N N . ASP A 1 288 ? 41.958 -12.501 29.352 1.00 38.75 288 ASP A N 1
ATOM 2361 C CA . ASP A 1 288 ? 40.936 -12.252 28.321 1.00 38.75 288 ASP A CA 1
ATOM 2362 C C . ASP A 1 288 ? 41.301 -12.369 26.835 1.00 38.75 288 ASP A C 1
ATOM 2364 O O . ASP A 1 288 ? 41.664 -11.416 26.146 1.00 38.75 288 ASP A O 1
ATOM 2368 N N . ASP A 1 289 ? 41.072 -13.581 26.328 1.00 46.88 289 ASP A N 1
ATOM 2369 C CA . ASP A 1 289 ? 41.207 -14.005 24.933 1.00 46.88 289 ASP A CA 1
ATOM 2370 C C . ASP A 1 289 ? 39.822 -14.273 24.291 1.00 46.88 289 ASP A C 1
ATOM 2372 O O . ASP A 1 289 ? 39.658 -15.224 23.531 1.00 46.88 289 ASP A O 1
ATOM 2376 N N . GLU A 1 290 ? 38.806 -13.449 24.589 1.00 47.09 290 GLU A N 1
ATOM 2377 C CA . GLU A 1 290 ? 37.460 -13.576 23.980 1.00 47.09 290 GLU A CA 1
ATOM 2378 C C . GLU A 1 290 ? 36.908 -12.308 23.292 1.00 47.09 290 GLU A C 1
ATOM 2380 O O . GLU A 1 290 ? 35.821 -12.370 22.734 1.00 47.09 290 GLU A O 1
ATOM 2385 N N . ASP A 1 291 ? 37.655 -11.197 23.198 1.00 49.34 291 ASP A N 1
ATOM 2386 C CA . ASP A 1 291 ? 37.099 -9.923 22.678 1.00 49.34 291 ASP A CA 1
ATOM 2387 C C . ASP A 1 291 ? 37.864 -9.278 21.500 1.00 49.34 291 ASP A C 1
ATOM 2389 O O . ASP A 1 291 ? 37.672 -8.106 21.183 1.00 49.34 291 ASP A O 1
ATOM 2393 N N . ASN A 1 292 ? 38.740 -10.009 20.800 1.00 45.75 292 ASN A N 1
ATOM 2394 C CA . ASN A 1 292 ? 39.559 -9.432 19.714 1.00 45.75 292 ASN A CA 1
ATOM 2395 C C . ASN A 1 292 ? 39.404 -10.106 18.341 1.00 45.75 292 ASN A C 1
ATOM 2397 O O . ASN A 1 292 ? 40.279 -9.965 17.484 1.00 45.75 292 ASN A O 1
ATOM 2401 N N . GLU A 1 293 ? 38.298 -10.811 18.093 1.00 50.25 293 GLU A N 1
ATOM 2402 C CA . GLU A 1 293 ? 37.986 -11.315 16.745 1.00 50.25 293 GLU A CA 1
ATOM 2403 C C . GLU A 1 293 ? 37.192 -10.301 15.889 1.00 50.25 293 GLU A C 1
ATOM 2405 O O . GLU A 1 293 ? 37.167 -10.420 14.663 1.00 50.25 293 GLU A O 1
ATOM 2410 N N . ASP A 1 294 ? 36.619 -9.251 16.498 1.00 49.09 294 ASP A N 1
ATOM 2411 C CA . ASP A 1 294 ? 35.702 -8.316 15.816 1.00 49.09 294 ASP A CA 1
ATOM 2412 C C . ASP A 1 294 ? 36.355 -6.997 15.335 1.00 49.09 294 ASP A C 1
ATOM 2414 O O . ASP A 1 294 ? 35.869 -6.355 14.407 1.00 49.09 294 ASP A O 1
ATOM 2418 N N . ASP A 1 295 ? 37.529 -6.611 15.852 1.00 50.97 295 ASP A N 1
ATOM 2419 C CA . ASP A 1 295 ? 38.166 -5.313 15.524 1.00 50.97 295 ASP A CA 1
ATOM 2420 C C . ASP A 1 295 ? 38.833 -5.263 14.125 1.00 50.97 295 ASP A C 1
ATOM 2422 O O . ASP A 1 295 ? 39.401 -4.255 13.705 1.00 50.97 295 ASP A O 1
ATOM 2426 N N . LEU A 1 296 ? 38.788 -6.362 13.365 1.00 50.31 296 LEU A N 1
ATOM 2427 C CA . LEU A 1 296 ? 39.314 -6.436 11.991 1.00 50.31 296 LEU A CA 1
ATOM 2428 C C . LEU A 1 296 ? 38.225 -6.551 10.926 1.00 50.31 296 LEU A C 1
ATOM 2430 O O . LEU A 1 296 ? 38.515 -6.476 9.726 1.00 50.31 296 LEU A O 1
ATOM 2434 N N . LYS A 1 297 ? 36.963 -6.662 11.337 1.00 53.34 297 LYS A N 1
ATOM 2435 C CA . LYS A 1 297 ? 35.831 -6.532 10.434 1.00 53.34 297 LYS A CA 1
ATOM 2436 C C . LYS A 1 297 ? 35.454 -5.058 10.366 1.00 53.34 297 LYS A C 1
ATOM 2438 O O . LYS A 1 297 ? 34.496 -4.607 10.977 1.00 53.34 297 LYS A O 1
ATOM 2443 N N . VAL A 1 298 ? 36.240 -4.281 9.615 1.00 49.22 298 VAL A N 1
ATOM 2444 C CA . VAL A 1 298 ? 35.907 -2.886 9.279 1.00 49.22 298 VAL A CA 1
ATOM 2445 C C . VAL A 1 298 ? 34.705 -2.888 8.327 1.00 49.22 298 VAL A C 1
ATOM 2447 O O . VAL A 1 298 ? 34.824 -2.614 7.135 1.00 49.22 298 VAL A O 1
ATOM 2450 N N . ASP A 1 299 ? 33.535 -3.252 8.832 1.00 44.91 299 ASP A N 1
ATOM 2451 C CA . ASP A 1 299 ? 32.269 -2.960 8.192 1.00 44.91 299 ASP A CA 1
ATOM 2452 C C . ASP A 1 299 ? 32.018 -1.467 8.446 1.00 44.91 299 ASP A C 1
ATOM 2454 O O . ASP A 1 299 ? 31.557 -1.077 9.515 1.00 44.91 299 ASP A O 1
ATOM 2458 N N . GLU A 1 300 ? 32.301 -0.609 7.457 1.00 56.38 300 GLU A N 1
ATOM 2459 C CA . GLU A 1 300 ? 32.041 0.850 7.488 1.00 56.38 300 GLU A CA 1
ATOM 2460 C C . GLU A 1 300 ? 30.569 1.222 7.814 1.00 56.38 300 GLU A C 1
ATOM 2462 O O . GLU A 1 300 ? 30.229 2.399 7.909 1.00 56.38 300 GLU A O 1
ATOM 2467 N N . ALA A 1 301 ? 29.680 0.239 7.992 1.00 53.44 301 ALA A N 1
ATOM 2468 C CA . ALA A 1 301 ? 28.260 0.411 8.273 1.00 53.44 301 ALA A CA 1
ATOM 2469 C C . ALA A 1 301 ? 27.840 0.121 9.727 1.00 53.44 301 ALA A C 1
ATOM 2471 O O . ALA A 1 301 ? 26.687 0.390 10.067 1.00 53.44 301 ALA A O 1
ATOM 2472 N N . LYS A 1 302 ? 28.720 -0.395 10.596 1.00 50.62 302 LYS A N 1
ATOM 2473 C CA . LYS A 1 302 ? 28.410 -0.580 12.023 1.00 50.62 302 LYS A CA 1
ATOM 2474 C C . LYS A 1 302 ? 29.339 0.279 12.869 1.00 50.62 302 LYS A C 1
ATOM 2476 O O . LYS A 1 302 ? 30.377 -0.161 13.343 1.00 50.62 302 LYS A O 1
ATOM 2481 N N . VAL A 1 303 ? 28.942 1.536 13.054 1.00 47.72 303 VAL A N 1
ATOM 2482 C CA . VAL A 1 303 ? 29.414 2.310 14.203 1.00 47.72 303 VAL A CA 1
ATOM 2483 C C . VAL A 1 303 ? 28.863 1.598 15.433 1.00 47.72 303 VAL A C 1
ATOM 2485 O O . VAL A 1 303 ? 27.659 1.626 15.673 1.00 47.72 303 VAL A O 1
ATOM 2488 N N . ASP A 1 304 ? 29.741 0.889 16.128 1.00 43.88 304 ASP A N 1
ATOM 2489 C CA . ASP A 1 304 ? 29.467 0.184 17.373 1.00 43.88 304 ASP A CA 1
ATOM 2490 C C . ASP A 1 304 ? 28.807 1.135 18.391 1.00 43.88 304 ASP A C 1
ATOM 2492 O O . ASP A 1 304 ? 29.389 2.144 18.804 1.00 43.88 304 ASP A O 1
ATOM 2496 N N . GLU A 1 305 ? 27.546 0.856 18.736 1.00 53.88 305 GLU A N 1
ATOM 2497 C CA . GLU A 1 305 ? 26.720 1.710 19.599 1.00 53.88 305 GLU A CA 1
ATOM 2498 C C . GLU A 1 305 ? 27.216 1.734 21.054 1.00 53.88 305 GLU A C 1
ATOM 2500 O O . GLU A 1 305 ? 26.840 2.632 21.811 1.00 53.88 305 GLU A O 1
ATOM 2505 N N . SER A 1 306 ? 28.114 0.817 21.434 1.00 55.75 306 SER A N 1
ATOM 2506 C CA . SER A 1 306 ? 28.742 0.777 22.760 1.00 55.75 306 SER A CA 1
ATOM 2507 C C . SER A 1 306 ? 29.613 2.015 23.043 1.00 55.75 306 SER A C 1
ATOM 2509 O O . SER A 1 306 ? 29.698 2.475 24.181 1.00 55.75 306 SER A O 1
ATOM 2511 N N . LYS A 1 307 ? 30.177 2.642 21.998 1.00 55.00 307 LYS A N 1
ATOM 2512 C CA . LYS A 1 307 ? 31.039 3.837 22.100 1.00 55.00 307 LYS A CA 1
ATOM 2513 C C . LYS A 1 307 ? 30.255 5.158 22.194 1.00 55.00 307 LYS A C 1
ATOM 2515 O O . LYS A 1 307 ? 30.853 6.229 22.269 1.00 55.00 307 LYS A O 1
ATOM 2520 N N . GLN A 1 308 ? 28.918 5.111 22.204 1.00 51.66 308 GLN A N 1
ATOM 2521 C CA . GLN A 1 308 ? 28.023 6.280 22.259 1.00 51.66 308 GLN A CA 1
ATOM 2522 C C . GLN A 1 308 ? 27.508 6.587 23.688 1.00 51.66 308 GLN A C 1
ATOM 2524 O O . GLN A 1 308 ? 26.576 7.374 23.845 1.00 51.66 308 GLN A O 1
ATOM 2529 N N . MET A 1 309 ? 28.084 5.992 24.739 1.00 48.88 309 MET A N 1
ATOM 2530 C CA . MET A 1 309 ? 27.672 6.247 26.134 1.00 48.88 309 MET A CA 1
ATOM 2531 C C . MET A 1 309 ? 28.426 7.408 26.814 1.00 48.88 309 MET A C 1
ATOM 2533 O O . MET A 1 309 ? 28.028 7.851 27.891 1.00 48.88 309 MET A O 1
ATOM 2537 N N . ASP A 1 310 ? 29.431 7.998 26.158 1.00 47.12 310 ASP A N 1
ATOM 2538 C CA . ASP A 1 310 ? 30.175 9.155 26.678 1.00 47.12 310 ASP A CA 1
ATOM 2539 C C . ASP A 1 310 ? 29.474 10.489 26.355 1.00 47.12 310 ASP A C 1
ATOM 2541 O O . ASP A 1 310 ? 29.910 11.299 25.535 1.00 47.12 310 ASP A O 1
ATOM 2545 N N . PHE A 1 311 ? 28.352 10.745 27.030 1.00 51.16 311 PHE A N 1
ATOM 2546 C CA . PHE A 1 311 ? 27.544 11.968 26.884 1.00 51.16 311 PHE A CA 1
ATOM 2547 C C . PHE A 1 311 ? 28.123 13.212 27.601 1.00 51.16 311 PHE A C 1
ATOM 2549 O O . PHE A 1 311 ? 27.498 14.273 27.602 1.00 51.16 311 PHE A O 1
ATOM 2556 N N . ALA A 1 312 ? 29.304 13.117 28.224 1.00 53.50 312 ALA A N 1
ATOM 2557 C CA . ALA A 1 312 ? 29.815 14.146 29.138 1.00 53.50 312 ALA A CA 1
ATOM 2558 C C . ALA A 1 312 ? 30.700 15.232 28.494 1.00 53.50 312 ALA A C 1
ATOM 2560 O O . ALA A 1 312 ? 31.014 16.224 29.152 1.00 53.50 312 ALA A O 1
ATOM 2561 N N . LYS A 1 313 ? 31.092 15.109 27.217 1.00 50.75 313 LYS A N 1
ATOM 2562 C CA . LYS A 1 313 ? 31.930 16.125 26.556 1.00 50.75 313 LYS A CA 1
ATOM 2563 C C . LYS A 1 313 ? 31.389 16.512 25.182 1.00 50.75 313 LYS A C 1
ATOM 2565 O O . LYS A 1 313 ? 31.849 16.054 24.142 1.00 50.75 313 LYS A O 1
ATOM 2570 N N . VAL A 1 314 ? 30.404 17.409 25.179 1.00 43.91 314 VAL A N 1
ATOM 2571 C CA . VAL A 1 314 ? 29.943 18.093 23.962 1.00 43.91 314 VAL A CA 1
ATOM 2572 C C . VAL A 1 314 ? 30.967 19.170 23.597 1.00 43.91 314 VAL A C 1
ATOM 2574 O O . VAL A 1 314 ? 30.798 20.352 23.892 1.00 43.91 314 VAL A O 1
ATOM 2577 N N . GLU A 1 315 ? 32.065 18.771 22.956 1.00 48.03 315 GLU A N 1
ATOM 2578 C CA . GLU A 1 315 ? 32.874 19.723 22.199 1.00 48.03 315 GLU A CA 1
ATOM 2579 C C . GLU A 1 315 ? 32.077 20.165 20.967 1.00 48.03 315 GLU A C 1
ATOM 2581 O O . GLU A 1 315 ? 31.538 19.365 20.196 1.00 48.03 315 GLU A O 1
ATOM 2586 N N . LYS A 1 316 ? 31.953 21.485 20.827 1.00 47.31 316 LYS A N 1
ATOM 2587 C CA . LYS A 1 316 ? 31.177 22.178 19.800 1.00 47.31 316 LYS A CA 1
ATOM 2588 C C . LYS A 1 316 ? 31.802 21.894 18.429 1.00 47.31 316 LYS A C 1
ATOM 2590 O O . LYS A 1 316 ? 32.659 22.640 17.964 1.00 47.31 316 LYS A O 1
ATOM 2595 N N . ARG A 1 317 ? 31.408 20.785 17.792 1.00 50.19 317 ARG A N 1
ATOM 2596 C CA . ARG A 1 317 ? 31.904 20.397 16.466 1.00 50.19 317 ARG A CA 1
ATOM 2597 C C . ARG A 1 317 ? 31.553 21.479 15.443 1.00 50.19 317 ARG A C 1
ATOM 2599 O O . ARG A 1 317 ? 30.390 21.838 15.256 1.00 50.19 317 ARG A O 1
ATOM 2606 N N . VAL A 1 318 ? 32.594 22.006 14.808 1.00 44.28 318 VAL A N 1
ATOM 2607 C CA . VAL A 1 318 ? 32.533 23.020 13.755 1.00 44.28 318 VAL A CA 1
ATOM 2608 C C . VAL A 1 318 ? 31.731 22.472 12.574 1.00 44.28 318 VAL A C 1
ATOM 2610 O O . VAL A 1 318 ? 32.022 21.393 12.061 1.00 44.28 318 VAL A O 1
ATOM 2613 N N . ARG A 1 319 ? 30.718 23.231 12.139 1.00 43.19 319 ARG A N 1
ATOM 2614 C CA . ARG A 1 319 ? 29.998 23.002 10.881 1.00 43.19 319 ARG A CA 1
ATOM 2615 C C . ARG A 1 319 ? 31.000 23.082 9.730 1.00 43.19 319 ARG A C 1
ATOM 2617 O O . ARG A 1 319 ? 31.450 24.174 9.391 1.00 43.19 319 ARG A O 1
ATOM 2624 N N . THR A 1 320 ? 31.333 21.957 9.111 1.00 48.88 320 THR A N 1
ATOM 2625 C CA . THR A 1 320 ? 31.911 21.989 7.767 1.00 48.88 320 THR A CA 1
ATOM 2626 C C . THR A 1 320 ? 30.821 22.411 6.779 1.00 48.88 320 THR A C 1
ATOM 2628 O O . THR A 1 320 ? 29.631 22.155 6.972 1.00 48.88 320 THR A O 1
ATOM 2631 N N . THR A 1 321 ? 31.217 23.090 5.708 1.00 49.56 321 THR A N 1
ATOM 2632 C CA . THR A 1 321 ? 30.354 23.675 4.663 1.00 49.56 321 THR A CA 1
ATOM 2633 C C . THR A 1 321 ? 29.612 22.644 3.796 1.00 49.56 321 THR A C 1
ATOM 2635 O O . THR A 1 321 ? 28.964 23.012 2.823 1.00 49.56 321 THR A O 1
ATOM 2638 N N . GLY A 1 322 ? 29.672 21.359 4.158 1.00 52.78 322 GLY A N 1
ATOM 2639 C CA . GLY A 1 322 ? 29.100 20.231 3.424 1.00 52.78 322 GLY A CA 1
ATOM 2640 C C . GLY A 1 322 ? 27.846 19.612 4.042 1.00 52.78 322 GLY A C 1
ATOM 2641 O O . GLY A 1 322 ? 27.588 18.447 3.779 1.00 52.78 322 GLY A O 1
ATOM 2642 N N . GLY A 1 323 ? 27.089 20.333 4.880 1.00 48.34 323 GLY A N 1
ATOM 2643 C CA . GLY A 1 323 ? 25.684 20.003 5.183 1.00 48.34 323 GLY A CA 1
ATOM 2644 C C . GLY A 1 323 ? 25.379 18.611 5.762 1.00 48.34 323 GLY A C 1
ATOM 2645 O O . GLY A 1 323 ? 24.222 18.207 5.758 1.00 48.34 323 GLY A O 1
ATOM 2646 N N . GLY A 1 324 ? 26.371 17.877 6.262 1.00 45.44 324 GLY A N 1
ATOM 2647 C CA . GLY A 1 324 ? 26.180 16.600 6.939 1.00 45.44 324 GLY A CA 1
ATOM 2648 C C . GLY A 1 324 ? 26.218 16.810 8.443 1.00 45.44 324 GLY A C 1
ATOM 2649 O O . GLY A 1 324 ? 27.292 16.927 9.027 1.00 45.44 324 GLY A O 1
ATOM 2650 N N . SER A 1 325 ? 25.056 16.866 9.089 1.00 46.75 325 SER A N 1
ATOM 2651 C CA . SER A 1 325 ? 24.982 16.680 10.535 1.00 46.75 325 SER A CA 1
ATOM 2652 C C . SER A 1 325 ? 25.520 15.285 10.860 1.00 46.75 325 SER A C 1
ATOM 2654 O O . SER A 1 325 ? 24.827 14.296 10.645 1.00 46.75 325 SER A O 1
ATOM 2656 N N . THR A 1 326 ? 26.740 15.182 11.386 1.00 51.50 326 THR A N 1
ATOM 2657 C CA . THR A 1 326 ? 27.320 13.935 11.916 1.00 51.50 326 THR A CA 1
ATOM 2658 C C . THR A 1 326 ? 26.724 13.586 13.288 1.00 51.50 326 THR A C 1
ATOM 2660 O O . THR A 1 326 ? 27.443 13.262 14.232 1.00 51.50 326 THR A O 1
ATOM 2663 N N . GLY A 1 327 ? 25.409 13.741 13.432 1.00 55.00 327 GLY A N 1
ATOM 2664 C CA . GLY A 1 327 ? 24.622 12.951 14.365 1.00 55.00 327 GLY A CA 1
ATOM 2665 C C . GLY A 1 327 ? 24.101 11.777 13.555 1.00 55.00 327 GLY A C 1
ATOM 2666 O O . GLY A 1 327 ? 23.673 11.973 12.421 1.00 55.00 327 GLY A O 1
ATOM 2667 N N . THR A 1 328 ? 24.195 10.565 14.084 1.00 62.09 328 THR A N 1
ATOM 2668 C CA . THR A 1 328 ? 23.626 9.367 13.470 1.00 62.09 328 THR A CA 1
ATOM 2669 C C . THR A 1 328 ? 22.124 9.583 13.275 1.00 62.09 328 THR A C 1
ATOM 2671 O O . THR A 1 328 ? 21.319 9.345 14.172 1.00 62.09 328 THR A O 1
ATOM 2674 N N . VAL A 1 329 ? 21.724 10.092 12.105 1.00 60.00 329 VAL A N 1
ATOM 2675 C CA . VAL A 1 329 ? 20.320 10.154 11.697 1.00 60.00 329 VAL A CA 1
ATOM 2676 C C . VAL A 1 329 ? 19.920 8.710 11.426 1.00 60.00 329 VAL A C 1
ATOM 2678 O O . VAL A 1 329 ? 19.935 8.240 10.290 1.00 60.00 329 VAL A O 1
ATOM 2681 N N . ARG A 1 330 ? 19.651 7.958 12.499 1.00 73.88 330 ARG A N 1
ATOM 2682 C CA . ARG A 1 330 ? 19.010 6.656 12.386 1.00 73.88 330 ARG A CA 1
ATOM 2683 C C . ARG A 1 330 ? 17.697 6.909 11.660 1.00 73.88 330 ARG A C 1
ATOM 2685 O O . ARG A 1 330 ? 16.954 7.828 12.012 1.00 73.88 330 ARG A O 1
ATOM 2692 N N . ASN A 1 331 ? 17.439 6.136 10.612 1.00 77.50 331 ASN A N 1
ATOM 2693 C CA . ASN A 1 331 ? 16.154 6.199 9.933 1.00 77.50 331 ASN A CA 1
ATOM 2694 C C . ASN A 1 331 ? 15.056 5.999 10.985 1.00 77.50 331 ASN A C 1
ATOM 2696 O O . ASN A 1 331 ? 15.102 5.025 11.728 1.00 77.50 331 ASN A O 1
ATOM 2700 N N . LEU A 1 332 ? 14.076 6.906 11.035 1.00 85.88 332 LEU A N 1
ATOM 2701 C CA . LEU A 1 332 ? 12.962 6.820 11.992 1.00 85.88 332 LEU A CA 1
ATOM 2702 C C . LEU A 1 332 ? 12.128 5.546 11.795 1.00 85.88 332 LEU A C 1
ATOM 2704 O O . LEU A 1 332 ? 11.414 5.122 12.698 1.00 85.88 332 LEU A O 1
ATOM 2708 N N . ARG A 1 333 ? 12.194 4.951 10.599 1.00 88.69 333 ARG A N 1
ATOM 2709 C CA . ARG A 1 333 ? 11.573 3.664 10.323 1.00 88.69 333 ARG A CA 1
ATOM 2710 C C . ARG A 1 333 ? 12.365 2.553 11.014 1.00 88.69 333 ARG A C 1
ATOM 2712 O O . ARG A 1 333 ? 13.493 2.263 10.615 1.00 88.69 333 ARG A O 1
ATOM 2719 N N . ILE A 1 334 ? 11.700 1.912 11.967 1.00 91.75 334 ILE A N 1
ATOM 2720 C CA . ILE A 1 334 ? 12.100 0.651 12.595 1.00 91.75 334 ILE A CA 1
ATOM 2721 C C . ILE A 1 334 ? 12.225 -0.407 11.489 1.00 91.75 334 ILE A C 1
ATOM 2723 O O . ILE A 1 334 ? 11.335 -0.531 10.642 1.00 91.75 334 ILE A O 1
ATOM 2727 N N . ARG A 1 335 ? 13.372 -1.090 11.420 1.00 90.06 335 ARG A N 1
ATOM 2728 C CA . ARG A 1 335 ? 13.680 -2.049 10.340 1.00 90.06 335 ARG A CA 1
ATOM 2729 C C . ARG A 1 335 ? 13.120 -3.439 10.630 1.00 90.06 335 ARG A C 1
ATOM 2731 O O . ARG A 1 335 ? 12.870 -4.187 9.691 1.00 90.06 335 ARG A O 1
ATOM 2738 N N . GLU A 1 336 ? 12.938 -3.742 11.906 1.00 90.81 336 GLU A N 1
ATOM 2739 C CA . GLU A 1 336 ? 12.376 -4.967 12.464 1.00 90.81 336 GLU A CA 1
ATOM 2740 C C . GLU A 1 336 ? 10.889 -5.100 12.098 1.00 90.81 336 GLU A C 1
ATOM 2742 O O . GLU A 1 336 ? 10.414 -6.192 11.789 1.00 90.81 336 GLU A O 1
ATOM 2747 N N . ASP A 1 337 ? 10.183 -3.967 12.027 1.00 91.69 337 ASP A N 1
ATOM 2748 C CA . ASP A 1 337 ? 8.774 -3.909 11.657 1.00 91.69 337 ASP A CA 1
ATOM 2749 C C . ASP A 1 337 ? 8.596 -3.917 10.132 1.00 91.69 337 ASP A C 1
ATOM 2751 O O . ASP A 1 337 ? 8.862 -2.945 9.404 1.00 91.69 337 ASP A O 1
ATOM 2755 N N . THR A 1 338 ? 8.082 -5.036 9.627 1.00 91.94 338 THR A N 1
ATOM 2756 C CA . THR A 1 338 ? 7.691 -5.159 8.222 1.00 91.94 338 THR A CA 1
ATOM 2757 C C . THR A 1 338 ? 6.437 -4.328 7.936 1.00 91.94 338 THR A C 1
ATOM 2759 O O . THR A 1 338 ? 5.510 -4.229 8.740 1.00 91.94 338 THR A O 1
ATOM 2762 N N . ALA A 1 339 ? 6.396 -3.673 6.772 1.00 93.56 339 ALA A N 1
ATOM 2763 C CA . ALA A 1 339 ? 5.199 -2.938 6.372 1.00 93.56 339 ALA A CA 1
ATOM 2764 C C . ALA A 1 339 ? 4.090 -3.924 5.976 1.00 93.56 339 ALA A C 1
ATOM 2766 O O . ALA A 1 339 ? 4.372 -4.925 5.325 1.00 93.56 339 ALA A O 1
ATOM 2767 N N . LYS A 1 340 ? 2.828 -3.600 6.284 1.00 93.62 340 LYS A N 1
ATOM 2768 C CA . LYS A 1 340 ? 1.674 -4.490 6.044 1.00 93.62 340 LYS A CA 1
ATOM 2769 C C . LYS A 1 340 ? 1.605 -5.028 4.604 1.00 93.62 340 LYS A C 1
ATOM 2771 O O . LYS A 1 340 ? 1.446 -6.222 4.406 1.00 93.62 340 LYS A O 1
ATOM 2776 N N . TYR A 1 341 ? 1.795 -4.172 3.596 1.00 93.69 341 TYR A N 1
ATOM 2777 C CA . TYR A 1 341 ? 1.762 -4.550 2.170 1.00 93.69 341 TYR A CA 1
ATOM 2778 C C . TYR A 1 341 ? 2.977 -5.365 1.689 1.00 93.69 341 TYR A C 1
ATOM 2780 O O . TYR A 1 341 ? 3.017 -5.768 0.535 1.00 93.69 341 TYR A O 1
ATOM 2788 N N . LEU A 1 342 ? 3.991 -5.564 2.536 1.00 93.69 342 LEU A N 1
ATOM 2789 C CA . LEU A 1 342 ? 5.139 -6.429 2.248 1.00 93.69 342 LEU A CA 1
ATOM 2790 C C . LEU A 1 342 ? 5.000 -7.808 2.901 1.00 93.69 342 LEU A C 1
ATOM 2792 O O . LEU A 1 342 ? 5.868 -8.650 2.691 1.00 93.69 342 LEU A O 1
ATOM 2796 N N . LEU A 1 343 ? 3.940 -8.040 3.687 1.00 91.62 343 LEU A N 1
ATOM 2797 C CA . LEU A 1 343 ? 3.662 -9.352 4.276 1.00 91.62 343 LEU A CA 1
ATOM 2798 C C . LEU A 1 343 ? 3.351 -10.384 3.186 1.00 91.62 343 LEU A C 1
ATOM 2800 O O . LEU A 1 343 ? 3.847 -11.504 3.247 1.00 91.62 343 LEU A O 1
ATOM 2804 N N . ASN A 1 344 ? 2.585 -9.980 2.169 1.00 92.12 344 ASN A N 1
ATOM 2805 C CA . ASN A 1 344 ? 2.321 -10.768 0.973 1.00 92.12 344 ASN A CA 1
ATOM 2806 C C . ASN A 1 344 ? 2.494 -9.881 -0.274 1.00 92.12 344 ASN A C 1
ATOM 2808 O O . ASN A 1 344 ? 1.925 -8.794 -0.340 1.00 92.12 344 ASN A O 1
ATOM 2812 N N . LEU A 1 345 ? 3.318 -10.325 -1.229 1.00 93.12 345 LEU A N 1
ATOM 2813 C CA . LEU A 1 345 ? 3.630 -9.588 -2.462 1.00 93.12 345 LEU A CA 1
ATOM 2814 C C . LEU A 1 345 ? 2.741 -10.003 -3.640 1.00 93.12 345 LEU A C 1
ATOM 2816 O O . LEU A 1 345 ? 2.831 -9.406 -4.716 1.00 93.12 345 LEU A O 1
ATOM 2820 N N . ASP A 1 346 ? 1.879 -10.998 -3.442 1.00 93.06 346 ASP A N 1
ATOM 2821 C CA . ASP A 1 346 ? 0.888 -11.379 -4.432 1.00 93.06 346 ASP A CA 1
ATOM 2822 C C . ASP A 1 346 ? -0.119 -10.241 -4.623 1.00 93.06 346 ASP A C 1
ATOM 2824 O O . ASP A 1 346 ? -0.688 -9.705 -3.668 1.00 93.06 346 ASP A O 1
ATOM 2828 N N . VAL A 1 347 ? -0.366 -9.885 -5.886 1.00 91.69 347 VAL A N 1
ATOM 2829 C CA . VAL A 1 347 ? -1.221 -8.746 -6.273 1.00 91.69 347 VAL A CA 1
ATOM 2830 C C . VAL A 1 347 ? -2.661 -8.907 -5.770 1.00 91.69 347 VAL A C 1
ATOM 2832 O O . VAL A 1 347 ? -3.320 -7.918 -5.460 1.00 91.69 347 VAL A O 1
ATOM 2835 N N . ASN A 1 348 ? -3.130 -10.154 -5.658 1.00 89.75 348 ASN A N 1
ATOM 2836 C CA . ASN A 1 348 ? -4.491 -10.512 -5.249 1.00 89.75 348 ASN A CA 1
ATOM 2837 C C . ASN A 1 348 ? -4.595 -10.911 -3.766 1.00 89.75 348 ASN A C 1
ATOM 2839 O O . ASN A 1 348 ? -5.529 -11.615 -3.392 1.00 89.75 348 ASN A O 1
ATOM 2843 N N . SER A 1 349 ? -3.624 -10.522 -2.939 1.00 89.25 349 SER A N 1
ATOM 2844 C CA . SER A 1 349 ? -3.670 -10.740 -1.490 1.00 89.25 349 SER A CA 1
ATOM 2845 C C . SER A 1 349 ? -4.645 -9.756 -0.810 1.00 89.25 349 SER A C 1
ATOM 2847 O O . SER A 1 349 ? -5.702 -9.423 -1.352 1.00 89.25 349 SER A O 1
ATOM 2849 N N . ALA A 1 350 ? -4.332 -9.266 0.390 1.00 92.56 350 ALA A N 1
ATOM 2850 C CA . ALA A 1 350 ? -5.175 -8.301 1.085 1.00 92.56 350 ALA A CA 1
ATOM 2851 C C . ALA A 1 350 ? -4.943 -6.870 0.575 1.00 92.56 350 ALA A C 1
ATOM 2853 O O . ALA A 1 350 ? -3.813 -6.389 0.466 1.00 92.56 350 ALA A O 1
ATOM 2854 N N . HIS A 1 351 ? -6.034 -6.140 0.334 1.00 94.38 351 HIS A N 1
ATOM 2855 C CA . HIS A 1 351 ? -5.950 -4.743 -0.080 1.00 94.38 351 HIS A CA 1
ATOM 2856 C C . HIS A 1 351 ? -5.398 -3.853 1.046 1.00 94.38 351 HIS A C 1
ATOM 2858 O O . HIS A 1 351 ? -5.989 -3.735 2.126 1.00 94.38 351 HIS A O 1
ATOM 2864 N N . TYR A 1 352 ? -4.287 -3.177 0.756 1.00 95.38 352 TYR A N 1
ATOM 2865 C CA . TYR A 1 352 ? -3.715 -2.128 1.592 1.00 95.38 352 TYR A CA 1
ATOM 2866 C C . TYR A 1 352 ? -4.104 -0.752 1.050 1.00 95.38 352 TYR A C 1
ATOM 2868 O O . TYR A 1 352 ? -3.751 -0.410 -0.077 1.00 95.38 352 TYR A O 1
ATOM 2876 N N . ASP A 1 353 ? -4.777 0.057 1.869 1.00 95.44 353 ASP A N 1
ATOM 2877 C CA . ASP A 1 353 ? -5.047 1.457 1.545 1.00 95.44 353 ASP A CA 1
ATOM 2878 C C . ASP A 1 353 ? -3.861 2.333 2.001 1.00 95.44 353 ASP A C 1
ATOM 2880 O O . ASP A 1 353 ? -3.710 2.575 3.206 1.00 95.44 353 ASP A O 1
ATOM 2884 N N . PRO A 1 354 ? -3.030 2.867 1.082 1.00 95.69 354 PRO A N 1
ATOM 2885 C CA . PRO A 1 354 ? -1.866 3.676 1.441 1.00 95.69 354 PRO A CA 1
ATOM 2886 C C . PRO A 1 354 ? -2.231 5.036 2.049 1.00 95.69 354 PRO A C 1
ATOM 2888 O O . PRO A 1 354 ? -1.392 5.650 2.714 1.00 95.69 354 PRO A O 1
ATOM 2891 N N . LYS A 1 355 ? -3.468 5.519 1.862 1.00 96.69 355 LYS A N 1
ATOM 2892 C CA . LYS A 1 355 ? -3.915 6.806 2.405 1.00 96.69 355 LYS A CA 1
ATOM 2893 C C . LYS A 1 355 ? -4.101 6.716 3.912 1.00 96.69 355 LYS A C 1
ATOM 2895 O O . LYS A 1 355 ? -3.499 7.485 4.662 1.00 96.69 355 LYS A O 1
ATOM 2900 N N . THR A 1 356 ? -4.914 5.759 4.351 1.00 95.50 356 THR A N 1
ATOM 2901 C CA . THR A 1 356 ? -5.184 5.521 5.777 1.00 95.50 356 THR A CA 1
ATOM 2902 C C . THR A 1 356 ? -4.172 4.583 6.427 1.00 95.50 356 THR A C 1
ATOM 2904 O O . THR A 1 356 ? -4.155 4.466 7.649 1.00 95.50 356 THR A O 1
ATOM 2907 N N . ARG A 1 357 ? -3.305 3.946 5.627 1.00 94.25 357 ARG A N 1
ATOM 2908 C CA . ARG A 1 357 ? -2.331 2.929 6.055 1.00 94.25 357 ARG A CA 1
ATOM 2909 C C . ARG A 1 357 ? -3.000 1.734 6.745 1.00 94.25 357 ARG A C 1
ATOM 2911 O O . ARG A 1 357 ? -2.427 1.133 7.658 1.00 94.25 357 ARG A O 1
ATOM 2918 N N . SER A 1 358 ? -4.209 1.391 6.305 1.00 93.94 358 SER A N 1
ATOM 2919 C CA . SER A 1 358 ? -4.995 0.282 6.846 1.00 93.94 358 SER A CA 1
ATOM 2920 C C . SER A 1 358 ? -5.009 -0.909 5.892 1.00 93.94 358 SER A C 1
ATOM 2922 O O . SER A 1 358 ? -5.032 -0.744 4.672 1.00 93.94 358 SER A O 1
ATOM 2924 N N . MET A 1 359 ? -4.987 -2.111 6.461 1.00 93.88 359 MET A N 1
ATOM 2925 C CA . MET A 1 359 ? -5.180 -3.368 5.740 1.00 93.88 359 MET A CA 1
ATOM 2926 C C . MET A 1 359 ? -6.329 -4.093 6.423 1.00 93.88 359 MET A C 1
ATOM 2928 O O . MET A 1 359 ? -6.262 -4.391 7.611 1.00 93.88 359 MET A O 1
ATOM 2932 N N . ARG A 1 360 ? -7.431 -4.283 5.702 1.00 92.19 360 ARG A N 1
ATOM 2933 C CA . ARG A 1 360 ? -8.680 -4.777 6.300 1.00 92.19 360 ARG A CA 1
ATOM 2934 C C . ARG A 1 360 ? -8.627 -6.280 6.539 1.00 92.19 360 ARG A C 1
ATOM 2936 O O . ARG A 1 360 ? -8.803 -6.715 7.674 1.00 92.19 360 ARG A O 1
ATOM 2943 N N . GLU A 1 361 ? -8.359 -7.013 5.467 1.00 93.00 361 GLU A N 1
ATOM 2944 C CA . GLU A 1 361 ? -8.307 -8.472 5.450 1.00 93.00 361 GLU A CA 1
ATOM 2945 C C . GLU A 1 361 ? -6.934 -8.999 5.877 1.00 93.00 361 GLU A C 1
ATOM 2947 O O . GLU A 1 361 ? -5.945 -8.261 5.893 1.00 93.00 361 GLU A O 1
ATOM 2952 N N . ASP A 1 362 ? -6.888 -10.283 6.221 1.00 92.38 362 ASP A N 1
ATOM 2953 C CA . ASP A 1 362 ? -5.648 -11.000 6.511 1.00 92.38 362 ASP A CA 1
ATOM 2954 C C . ASP A 1 362 ? -4.854 -11.230 5.205 1.00 92.38 362 ASP A C 1
ATOM 2956 O O . ASP A 1 362 ? -5.394 -11.822 4.267 1.00 92.38 362 ASP A O 1
ATOM 2960 N N . PRO A 1 363 ? -3.590 -10.774 5.100 1.00 91.81 363 PRO A N 1
ATOM 2961 C CA . PRO A 1 363 ? -2.753 -11.030 3.925 1.00 91.81 363 PRO A CA 1
ATOM 2962 C C . PRO A 1 363 ? -2.348 -12.503 3.756 1.00 91.81 363 PRO A C 1
ATOM 2964 O O . PRO A 1 363 ? -1.925 -12.881 2.660 1.00 91.81 363 PRO A O 1
ATOM 2967 N N . LEU A 1 364 ? -2.436 -13.318 4.814 1.00 89.62 364 LEU A N 1
ATOM 2968 C CA . LEU A 1 364 ? -1.998 -14.717 4.840 1.00 89.62 364 LEU A CA 1
ATOM 2969 C C . LEU A 1 364 ? -3.070 -15.610 5.494 1.00 89.62 364 LEU A C 1
ATOM 2971 O O . LEU A 1 364 ? -2.825 -16.171 6.561 1.00 89.62 364 LEU A O 1
ATOM 2975 N N . PRO A 1 365 ? -4.255 -15.783 4.877 1.00 88.06 365 PRO A N 1
ATOM 2976 C CA . PRO A 1 365 ? -5.366 -16.510 5.495 1.00 88.06 365 PRO A CA 1
ATOM 2977 C C . PRO A 1 365 ? -5.029 -17.975 5.814 1.00 88.06 365 PRO A C 1
ATOM 2979 O O . PRO A 1 365 ? -5.404 -18.449 6.884 1.00 88.06 365 PRO A O 1
ATOM 2982 N N . ASP A 1 366 ? -4.253 -18.649 4.959 1.00 89.06 366 ASP A N 1
ATOM 2983 C CA . ASP A 1 366 ? -3.974 -20.093 5.049 1.00 89.06 366 ASP A CA 1
ATOM 2984 C C . ASP A 1 366 ? -2.947 -20.490 6.125 1.00 89.06 366 ASP A C 1
ATOM 2986 O O . ASP A 1 366 ? -2.796 -21.674 6.424 1.00 89.06 366 ASP A O 1
ATOM 2990 N N . MET A 1 367 ? -2.215 -19.533 6.703 1.00 87.38 367 MET A N 1
ATOM 2991 C CA . MET A 1 367 ? -1.248 -19.830 7.768 1.00 87.38 367 MET A CA 1
ATOM 2992 C C . MET A 1 367 ? -1.940 -20.082 9.120 1.00 87.38 367 MET A C 1
ATOM 2994 O O . MET A 1 367 ? -3.081 -19.667 9.336 1.00 87.38 367 MET A O 1
ATOM 2998 N N . ASP A 1 368 ? -1.241 -20.723 10.060 1.00 88.75 368 ASP A N 1
ATOM 2999 C CA . ASP A 1 368 ? -1.735 -20.913 11.432 1.00 88.75 368 ASP A CA 1
ATOM 3000 C C . ASP A 1 368 ? -1.818 -19.555 12.167 1.00 88.75 368 ASP A C 1
ATOM 3002 O O . ASP A 1 368 ? -0.825 -18.821 12.197 1.00 88.75 368 ASP A O 1
ATOM 3006 N N . PRO A 1 369 ? -2.966 -19.193 12.780 1.00 85.81 369 PRO A N 1
ATOM 3007 C CA . PRO A 1 369 ? -3.120 -17.977 13.578 1.00 85.81 369 PRO A CA 1
ATOM 3008 C C . PRO A 1 369 ? -2.044 -17.713 14.642 1.00 85.81 369 PRO A C 1
ATOM 3010 O O . PRO A 1 369 ? -1.777 -16.547 14.920 1.00 85.81 369 PRO A O 1
ATOM 3013 N N . ASN A 1 370 ? -1.427 -18.742 15.233 1.00 86.38 370 ASN A N 1
ATOM 3014 C CA . ASN A 1 370 ? -0.409 -18.550 16.278 1.00 86.38 370 ASN A CA 1
ATOM 3015 C C . ASN A 1 370 ? 0.956 -18.108 15.732 1.00 86.38 370 ASN A C 1
ATOM 3017 O O . ASN A 1 370 ? 1.727 -17.466 16.442 1.00 86.38 370 ASN A O 1
ATOM 3021 N N . GLU A 1 371 ? 1.258 -18.440 14.478 1.00 85.12 371 GLU A N 1
ATOM 3022 C CA . GLU A 1 371 ? 2.507 -18.052 13.812 1.00 85.12 371 GLU A CA 1
ATOM 3023 C C . GLU A 1 371 ? 2.383 -16.699 13.095 1.00 85.12 371 GLU A C 1
ATOM 3025 O O . GLU A 1 371 ? 3.382 -16.084 12.712 1.00 85.12 371 GLU A O 1
ATOM 3030 N N . LYS A 1 372 ? 1.151 -16.207 12.915 1.00 84.56 372 LYS A N 1
ATOM 3031 C CA . LYS A 1 372 ? 0.880 -14.929 12.256 1.00 84.56 372 LYS A CA 1
ATOM 3032 C C . LYS A 1 372 ? 1.242 -13.760 13.162 1.00 84.56 372 LYS A C 1
ATOM 3034 O O . LYS A 1 372 ? 0.630 -13.528 14.198 1.00 84.56 372 LYS A O 1
ATOM 3039 N N . PHE A 1 373 ? 2.156 -12.923 12.681 1.00 85.19 373 PHE A N 1
ATOM 3040 C CA . PHE A 1 373 ? 2.423 -11.618 13.288 1.00 85.19 373 PHE A CA 1
ATOM 3041 C C . PHE A 1 373 ? 1.249 -10.635 13.113 1.00 85.19 373 PHE A C 1
ATOM 3043 O O . PHE A 1 373 ? 1.021 -9.765 13.951 1.00 85.19 373 PHE A O 1
ATOM 3050 N N . TYR A 1 374 ? 0.498 -10.753 12.012 1.00 90.38 374 TYR A N 1
ATOM 3051 C CA . TYR A 1 374 ? -0.589 -9.842 11.666 1.00 90.38 374 TYR A CA 1
ATOM 3052 C C . TYR A 1 374 ? -1.719 -10.586 10.948 1.00 90.38 374 TYR A C 1
ATOM 3054 O O . TYR A 1 374 ? -1.472 -11.226 9.934 1.00 90.38 374 TYR A O 1
ATOM 3062 N N . ALA A 1 375 ? -2.948 -10.459 11.457 1.00 90.75 375 ALA A N 1
ATOM 3063 C CA . ALA A 1 375 ? -4.146 -11.146 10.956 1.00 90.75 375 ALA A CA 1
ATOM 3064 C C . ALA A 1 375 ? -5.207 -10.179 10.378 1.00 90.75 375 ALA A C 1
ATOM 3066 O O . ALA A 1 375 ? -6.397 -10.489 10.347 1.00 90.75 375 ALA A O 1
ATOM 3067 N N . GLY A 1 376 ? -4.795 -8.974 9.965 1.00 91.88 376 GLY A N 1
ATOM 3068 C CA . GLY A 1 376 ? -5.691 -7.931 9.450 1.00 91.88 376 GLY A CA 1
ATOM 3069 C C . GLY A 1 376 ? -6.247 -6.981 10.521 1.00 91.88 376 GLY A C 1
ATOM 3070 O O . GLY A 1 376 ? -6.387 -7.318 11.700 1.00 91.88 376 GLY A O 1
ATOM 3071 N N . ASP A 1 377 ? -6.591 -5.753 10.117 1.00 92.88 377 ASP A N 1
ATOM 3072 C CA . ASP A 1 377 ? -7.142 -4.743 11.031 1.00 92.88 377 ASP A CA 1
ATOM 3073 C C . ASP A 1 377 ? -8.579 -5.089 11.471 1.00 92.88 377 ASP A C 1
ATOM 3075 O O . ASP A 1 377 ? -9.006 -4.653 12.542 1.00 92.88 377 ASP A O 1
ATOM 3079 N N . ASN A 1 378 ? -9.337 -5.871 10.688 1.00 91.19 378 ASN A N 1
ATOM 3080 C CA . ASN A 1 378 ? -10.702 -6.279 11.048 1.00 91.19 378 ASN A CA 1
ATOM 3081 C C . ASN A 1 378 ? -10.731 -7.160 12.305 1.00 91.19 378 ASN A C 1
ATOM 3083 O O . ASN A 1 378 ? -11.572 -6.941 13.180 1.00 91.19 378 ASN A O 1
ATOM 3087 N N . GLN A 1 379 ? -9.780 -8.089 12.434 1.00 89.25 379 GLN A N 1
ATOM 3088 C CA . GLN A 1 379 ? -9.657 -8.942 13.615 1.00 89.25 379 GLN A CA 1
ATOM 3089 C C . GLN A 1 379 ? -9.396 -8.097 14.868 1.00 89.25 379 GLN A C 1
ATOM 3091 O O . GLN A 1 379 ? -10.115 -8.196 15.865 1.00 89.25 379 GLN A O 1
ATOM 3096 N N . ASN A 1 380 ? -8.439 -7.171 14.779 1.00 87.56 380 ASN A N 1
ATOM 3097 C CA . ASN A 1 380 ? -8.086 -6.287 15.888 1.00 87.56 380 ASN A CA 1
ATOM 3098 C C . ASN A 1 380 ? -9.246 -5.359 16.282 1.00 87.56 380 ASN A C 1
ATOM 3100 O O . ASN A 1 380 ? -9.482 -5.145 17.469 1.00 87.56 380 ASN A O 1
ATOM 3104 N N . ARG A 1 381 ? -10.021 -4.859 15.307 1.00 90.00 381 ARG A N 1
ATOM 3105 C CA . ARG A 1 381 ? -11.193 -3.991 15.536 1.00 90.00 381 ARG A CA 1
ATOM 3106 C C . ARG A 1 381 ? -12.333 -4.668 16.286 1.00 90.00 381 ARG A C 1
ATOM 3108 O O . ARG A 1 381 ? -13.102 -3.985 16.963 1.00 90.00 381 ARG A O 1
ATOM 3115 N N . VAL A 1 382 ? -12.500 -5.976 16.110 1.00 88.94 382 VAL A N 1
ATOM 3116 C CA . VAL A 1 382 ? -13.566 -6.733 16.774 1.00 88.94 382 VAL A CA 1
ATOM 3117 C C . VAL A 1 382 ? -13.070 -7.351 18.079 1.00 88.94 382 VAL A C 1
ATOM 3119 O O . VAL A 1 382 ? -13.886 -7.612 18.941 1.00 88.94 382 VAL A O 1
ATOM 3122 N N . SER A 1 383 ? -11.769 -7.538 18.286 1.00 89.94 383 SER A N 1
ATOM 3123 C CA . SER A 1 383 ? -11.237 -8.181 19.494 1.00 89.94 383 SER A CA 1
ATOM 3124 C C . SER A 1 383 ? -11.264 -7.314 20.774 1.00 89.94 383 SER A C 1
ATOM 3126 O O . SER A 1 383 ? -11.413 -6.091 20.736 1.00 89.94 383 SER A O 1
ATOM 3128 N N . GLY A 1 384 ? -11.098 -7.966 21.932 1.00 91.19 384 GLY A N 1
ATOM 3129 C CA . GLY A 1 384 ? -10.883 -7.317 23.231 1.00 91.19 384 GLY A CA 1
ATOM 3130 C C . GLY A 1 384 ? -12.121 -6.640 23.830 1.00 91.19 384 GLY A C 1
ATOM 3131 O O . GLY A 1 384 ? -13.249 -7.118 23.696 1.00 91.19 384 GLY A O 1
ATOM 3132 N N . GLN A 1 385 ? -11.905 -5.499 24.490 1.00 92.25 385 GLN A N 1
ATOM 3133 C CA . GLN A 1 385 ? -12.951 -4.727 25.181 1.00 92.25 385 GLN A CA 1
ATOM 3134 C C . GLN A 1 385 ? -14.046 -4.201 24.239 1.00 92.25 385 GLN A C 1
ATOM 3136 O O . GLN A 1 385 ? -15.148 -3.889 24.687 1.00 92.25 385 GLN A O 1
ATOM 3141 N N . ALA A 1 386 ? -13.788 -4.137 22.927 1.00 93.38 386 ALA A N 1
ATOM 3142 C CA . ALA A 1 386 ? -14.788 -3.732 21.944 1.00 93.38 386 ALA A CA 1
ATOM 3143 C C . ALA A 1 386 ? -15.999 -4.685 21.919 1.00 93.38 386 ALA A C 1
ATOM 3145 O O . ALA A 1 386 ? -17.130 -4.225 21.757 1.00 93.38 386 ALA A O 1
ATOM 3146 N N . LEU A 1 387 ? -15.795 -5.996 22.111 1.00 92.44 387 LEU A N 1
ATOM 3147 C CA . LEU A 1 387 ? -16.898 -6.965 22.208 1.00 92.44 387 LEU A CA 1
ATOM 3148 C C . LEU A 1 387 ? -17.699 -6.784 23.486 1.00 92.44 387 LEU A C 1
ATOM 3150 O O . LEU A 1 387 ? -18.927 -6.797 23.439 1.00 92.44 387 LEU A O 1
ATOM 3154 N N . GLU A 1 388 ? -17.021 -6.590 24.613 1.00 91.81 388 GLU A N 1
ATOM 3155 C CA . GLU A 1 388 ? -17.681 -6.371 25.899 1.00 91.81 388 GLU A CA 1
ATOM 3156 C C . GLU A 1 388 ? -18.519 -5.093 25.870 1.00 91.81 388 GLU A C 1
ATOM 3158 O O . GLU A 1 388 ? -19.679 -5.110 26.273 1.00 91.81 388 GLU A O 1
ATOM 3163 N N . PHE A 1 389 ? -17.975 -4.016 25.300 1.00 92.81 389 PHE A N 1
ATOM 3164 C CA . PHE A 1 389 ? -18.688 -2.759 25.101 1.00 92.81 389 PHE A CA 1
ATOM 3165 C C . PHE A 1 389 ? -19.894 -2.917 24.164 1.00 92.81 389 PHE A C 1
ATOM 3167 O O . PHE A 1 389 ? -20.966 -2.385 24.448 1.00 92.81 389 PHE A O 1
ATOM 3174 N N . LYS A 1 390 ? -19.769 -3.688 23.073 1.00 94.12 390 LYS A N 1
ATOM 3175 C CA . LYS A 1 390 ? -20.903 -4.024 22.191 1.00 94.12 390 LYS A CA 1
ATOM 3176 C C . LYS A 1 390 ? -21.996 -4.786 22.939 1.00 94.12 390 LYS A C 1
ATOM 3178 O O . LYS A 1 390 ? -23.161 -4.426 22.819 1.00 94.12 390 LYS A O 1
ATOM 3183 N N . GLN A 1 391 ? -21.635 -5.806 23.719 1.00 93.56 391 GLN A N 1
ATOM 3184 C CA . GLN A 1 391 ? -22.595 -6.566 24.526 1.00 93.56 391 GLN A CA 1
ATOM 3185 C C . GLN A 1 391 ? -23.288 -5.681 25.565 1.00 93.56 391 GLN A C 1
ATOM 3187 O O . GLN A 1 391 ? -24.491 -5.808 25.771 1.00 93.56 391 GLN A O 1
ATOM 3192 N N . LEU A 1 392 ? -22.541 -4.769 26.189 1.00 94.06 392 LEU A N 1
ATOM 3193 C CA . LEU A 1 392 ? -23.085 -3.809 27.140 1.00 94.06 392 LEU A CA 1
ATOM 3194 C C . LEU A 1 392 ? -24.076 -2.855 26.445 1.00 94.06 392 LEU A C 1
ATOM 3196 O O . LEU A 1 392 ? -25.175 -2.653 26.950 1.00 94.06 392 LEU A O 1
ATOM 3200 N N . ASN A 1 393 ? -23.746 -2.330 25.259 1.00 94.44 393 ASN A N 1
ATOM 3201 C CA . ASN A 1 393 ? -24.674 -1.502 24.477 1.00 94.44 393 ASN A CA 1
ATOM 3202 C C . ASN A 1 393 ? -25.954 -2.256 24.104 1.00 94.44 393 ASN A C 1
ATOM 3204 O O . ASN A 1 393 ? -27.039 -1.702 24.248 1.00 94.44 393 ASN A O 1
ATOM 3208 N N . ILE A 1 394 ? -25.842 -3.521 23.682 1.00 95.31 394 ILE A N 1
ATOM 3209 C CA . ILE A 1 394 ? -27.010 -4.369 23.399 1.00 95.31 394 ILE A CA 1
ATOM 3210 C C . ILE A 1 394 ? -27.867 -4.523 24.662 1.00 95.31 394 ILE A C 1
ATOM 3212 O O . ILE A 1 394 ? -29.075 -4.320 24.607 1.00 95.31 394 ILE A O 1
ATOM 3216 N N . HIS A 1 395 ? -27.249 -4.803 25.813 1.00 94.50 395 HIS A N 1
ATOM 3217 C CA . HIS A 1 395 ? -27.962 -4.894 27.087 1.00 94.50 395 HIS A CA 1
ATOM 3218 C C . HIS A 1 395 ? -28.654 -3.575 27.466 1.00 94.50 395 HIS A C 1
ATOM 3220 O O . HIS A 1 395 ? -29.781 -3.604 27.950 1.00 94.50 395 HIS A O 1
ATOM 3226 N N . ALA A 1 396 ? -28.010 -2.426 27.244 1.00 94.81 396 ALA A N 1
ATOM 3227 C CA . ALA A 1 396 ? -28.608 -1.120 27.504 1.00 94.81 396 ALA A CA 1
ATOM 3228 C C . ALA A 1 396 ? -29.830 -0.860 26.607 1.00 94.81 396 ALA A C 1
ATOM 3230 O O . ALA A 1 396 ? -30.850 -0.404 27.113 1.00 94.81 396 ALA A O 1
ATOM 3231 N N . TRP A 1 397 ? -29.774 -1.218 25.318 1.00 93.62 397 TRP A N 1
ATOM 3232 C CA . TRP A 1 397 ? -30.933 -1.132 24.419 1.00 93.62 397 TRP A CA 1
ATOM 3233 C C . TRP A 1 397 ? -32.071 -2.060 24.848 1.00 93.62 397 TRP A C 1
ATOM 3235 O O . TRP A 1 397 ? -33.206 -1.617 24.964 1.00 93.62 397 TRP A O 1
ATOM 3245 N N . GLU A 1 398 ? -31.772 -3.314 25.190 1.00 94.50 398 GLU A N 1
ATOM 3246 C CA . GLU A 1 398 ? -32.788 -4.247 25.694 1.00 94.50 398 GLU A CA 1
ATOM 3247 C C . GLU A 1 398 ? -33.421 -3.776 27.012 1.00 94.50 398 GLU A C 1
ATOM 3249 O O . GLU A 1 398 ? -34.598 -4.026 27.269 1.00 94.50 398 GLU A O 1
ATOM 3254 N N . ALA A 1 399 ? -32.633 -3.148 27.886 1.00 93.94 399 ALA A N 1
ATOM 3255 C CA . ALA A 1 399 ? -33.101 -2.586 29.147 1.00 93.94 399 ALA A CA 1
ATOM 3256 C C . ALA A 1 399 ? -33.982 -1.348 28.903 1.00 93.94 399 ALA A C 1
ATOM 3258 O O . ALA A 1 399 ? -35.025 -1.197 29.545 1.00 93.94 399 ALA A O 1
ATOM 3259 N N . PHE A 1 400 ? -33.605 -0.512 27.936 1.00 93.38 400 PHE A N 1
ATOM 3260 C CA . PHE A 1 400 ? -34.385 0.641 27.500 1.00 93.38 400 PHE A CA 1
ATOM 3261 C C . PHE A 1 400 ? -35.737 0.224 26.907 1.00 93.38 400 PHE A C 1
ATOM 3263 O O . PHE A 1 400 ? -36.769 0.745 27.326 1.00 93.38 400 PHE A O 1
ATOM 3270 N N . ASP A 1 401 ? -35.763 -0.794 26.043 1.00 93.94 401 ASP A N 1
ATOM 3271 C CA . ASP A 1 401 ? -37.002 -1.344 25.470 1.00 93.94 401 ASP A CA 1
ATOM 3272 C C . ASP A 1 401 ? -37.925 -1.952 26.542 1.00 93.94 401 ASP A C 1
ATOM 3274 O O . ASP A 1 401 ? -39.150 -1.923 26.418 1.00 93.94 401 ASP A O 1
ATOM 3278 N N . LYS A 1 402 ? -37.348 -2.475 27.633 1.00 93.38 402 LYS A N 1
ATOM 3279 C CA . LYS A 1 402 ? -38.090 -2.956 28.815 1.00 93.38 402 LYS A CA 1
ATOM 3280 C C . LYS A 1 402 ? -38.576 -1.823 29.729 1.00 93.38 402 LYS A C 1
ATOM 3282 O O . LYS A 1 402 ? -39.288 -2.100 30.693 1.00 93.38 402 LYS A O 1
ATOM 3287 N N . GLY A 1 403 ? -38.212 -0.573 29.445 1.00 90.62 403 GLY A N 1
ATOM 3288 C CA . GLY A 1 403 ? -38.655 0.618 30.168 1.00 90.62 403 GLY A CA 1
ATOM 3289 C C . GLY A 1 403 ? -37.740 1.072 31.307 1.00 90.62 403 GLY A C 1
ATOM 3290 O O . GLY A 1 403 ? -38.114 1.976 32.050 1.00 90.62 403 GLY A O 1
ATOM 3291 N N . THR A 1 404 ? -36.553 0.479 31.474 1.00 88.12 404 THR A N 1
ATOM 3292 C CA . THR A 1 404 ? -35.548 1.027 32.399 1.00 88.12 404 THR A CA 1
ATOM 3293 C C . THR A 1 404 ? -34.702 2.069 31.680 1.00 88.12 404 THR A C 1
ATOM 3295 O O . THR A 1 404 ? -34.076 1.759 30.670 1.00 88.12 404 THR A O 1
ATOM 3298 N N . ASP A 1 405 ? -34.659 3.293 32.204 1.00 87.69 405 ASP A N 1
ATOM 3299 C CA . ASP A 1 405 ? -33.872 4.378 31.617 1.00 87.69 405 ASP A CA 1
ATOM 3300 C C . ASP A 1 405 ? -32.378 4.190 31.929 1.00 87.69 405 ASP A C 1
ATOM 3302 O O . ASP A 1 405 ? -31.871 4.584 32.981 1.00 87.69 405 ASP A O 1
ATOM 3306 N N . VAL A 1 406 ? -31.688 3.481 31.035 1.00 88.94 406 VAL A N 1
ATOM 3307 C CA . VAL A 1 406 ? -30.259 3.181 31.129 1.00 88.94 406 VAL A CA 1
ATOM 3308 C C . VAL A 1 406 ? -29.608 3.594 29.821 1.00 88.94 406 VAL A C 1
ATOM 3310 O O . VAL A 1 406 ? -29.857 2.998 28.776 1.00 88.94 406 VAL A O 1
ATOM 3313 N N . HIS A 1 407 ? -28.726 4.590 29.880 1.00 91.44 407 HIS A N 1
ATOM 3314 C CA . HIS A 1 407 ? -28.013 5.074 28.705 1.00 91.44 407 HIS A CA 1
ATOM 3315 C C . HIS A 1 407 ? -26.504 4.990 28.902 1.00 91.44 407 HIS A C 1
ATOM 3317 O O . HIS A 1 407 ? -25.942 5.542 29.849 1.00 91.44 407 HIS A O 1
ATOM 3323 N N . MET A 1 408 ? -25.831 4.347 27.953 1.00 91.12 408 MET A N 1
ATOM 3324 C CA . MET A 1 408 ? -24.414 4.019 28.063 1.00 91.12 408 MET A CA 1
ATOM 3325 C C . MET A 1 408 ? -23.491 5.232 28.125 1.00 91.12 408 MET A C 1
ATOM 3327 O O . MET A 1 408 ? -22.557 5.263 28.916 1.00 91.12 408 MET A O 1
ATOM 3331 N N . GLN A 1 409 ? -23.761 6.257 27.323 1.00 92.50 409 GLN A N 1
ATOM 3332 C CA . GLN A 1 409 ? -22.950 7.473 27.299 1.00 92.50 409 GLN A CA 1
ATOM 3333 C C . GLN A 1 409 ? -23.342 8.470 28.398 1.00 92.50 409 GLN A C 1
ATOM 3335 O O . GLN A 1 409 ? -22.543 9.342 28.719 1.00 92.50 409 GLN A O 1
ATOM 3340 N N . ALA A 1 410 ? -24.550 8.361 28.966 1.00 93.38 410 ALA A N 1
ATOM 3341 C CA . ALA A 1 410 ? -25.036 9.324 29.958 1.00 93.38 410 ALA A CA 1
ATOM 3342 C C . ALA A 1 410 ? -24.696 8.866 31.382 1.00 93.38 410 ALA A C 1
ATOM 3344 O O . ALA A 1 410 ? -24.222 9.659 32.189 1.00 93.38 410 ALA A O 1
ATOM 3345 N N . ALA A 1 411 ? -24.885 7.574 31.667 1.00 93.38 411 ALA A N 1
ATOM 3346 C CA . ALA A 1 411 ? -24.589 6.955 32.953 1.00 93.38 411 ALA A CA 1
ATOM 3347 C C . ALA A 1 411 ? -23.823 5.625 32.758 1.00 93.38 411 ALA A C 1
ATOM 3349 O O . ALA A 1 411 ? -24.357 4.546 33.038 1.00 93.38 411 ALA A O 1
ATOM 3350 N N . PRO A 1 412 ? -22.558 5.672 32.288 1.00 94.50 412 PRO A N 1
ATOM 3351 C CA . PRO A 1 412 ? -21.781 4.471 31.962 1.00 94.50 412 PRO A CA 1
ATOM 3352 C C . PRO A 1 412 ? -21.558 3.553 33.168 1.00 94.50 412 PRO A C 1
ATOM 3354 O O . PRO A 1 412 ? -21.672 2.337 33.044 1.00 94.50 412 PRO A O 1
ATOM 3357 N N . SER A 1 413 ? -21.285 4.117 34.348 1.00 94.44 413 SER A N 1
ATOM 3358 C CA . SER A 1 413 ? -21.057 3.345 35.578 1.00 94.44 413 SER A CA 1
ATOM 3359 C C . SER A 1 413 ? -22.317 2.614 36.047 1.00 94.44 413 SER A C 1
ATOM 3361 O O . SER A 1 413 ? -22.245 1.465 36.479 1.00 94.44 413 SER A O 1
ATOM 3363 N N . GLN A 1 414 ? -23.484 3.250 35.917 1.00 93.50 414 GLN A N 1
ATOM 3364 C CA . GLN A 1 414 ? -24.770 2.623 36.208 1.00 93.50 414 GLN A CA 1
ATOM 3365 C C . GLN A 1 414 ? -25.041 1.474 35.233 1.00 93.50 414 GLN A C 1
ATOM 3367 O O . GLN A 1 414 ? -25.381 0.374 35.665 1.00 93.50 414 GLN A O 1
ATOM 3372 N N . ALA A 1 415 ? -24.846 1.702 33.931 1.00 93.69 415 ALA A N 1
ATOM 3373 C CA . ALA A 1 415 ? -25.037 0.682 32.906 1.00 93.69 415 ALA A CA 1
ATOM 3374 C C . ALA A 1 415 ? -24.089 -0.518 33.099 1.00 93.69 415 ALA A C 1
ATOM 3376 O O . ALA A 1 415 ? -24.514 -1.669 32.986 1.00 93.69 415 ALA A O 1
ATOM 3377 N N . GLU A 1 416 ? -22.830 -0.271 33.466 1.00 93.94 416 GLU A N 1
ATOM 3378 C CA . GLU A 1 416 ? -21.854 -1.317 33.778 1.00 93.94 416 GLU A CA 1
ATOM 3379 C C . GLU A 1 416 ? -22.239 -2.118 35.031 1.00 93.94 416 GLU A C 1
ATOM 3381 O O . GLU A 1 416 ? -22.185 -3.350 35.017 1.00 93.94 416 GLU A O 1
ATOM 3386 N N . LEU A 1 417 ? -22.670 -1.449 36.105 1.00 95.25 417 LEU A N 1
ATOM 3387 C CA . LEU A 1 417 ? -23.099 -2.108 37.341 1.00 95.25 417 LEU A CA 1
ATOM 3388 C C . LEU A 1 417 ? -24.341 -2.977 37.105 1.00 95.25 417 LEU A C 1
ATOM 3390 O O . LEU A 1 417 ? -24.390 -4.127 37.546 1.00 95.25 417 LEU A O 1
ATOM 3394 N N . LEU A 1 418 ? -25.314 -2.468 36.345 1.00 93.50 418 LEU A N 1
ATOM 3395 C CA . LEU A 1 418 ? -26.482 -3.239 35.924 1.00 93.50 418 LEU A CA 1
ATOM 3396 C C . LEU A 1 418 ? -26.083 -4.438 35.058 1.00 93.50 418 LEU A C 1
ATOM 3398 O O . LEU A 1 418 ? -26.607 -5.531 35.262 1.00 93.50 418 LEU A O 1
ATOM 3402 N N . TYR A 1 419 ? -25.119 -4.275 34.149 1.00 95.12 419 TYR A N 1
ATOM 3403 C CA . TYR A 1 419 ? -24.625 -5.368 33.314 1.00 95.12 419 TYR A CA 1
ATOM 3404 C C . TYR A 1 419 ? -23.866 -6.438 34.117 1.00 95.12 419 TYR A C 1
ATOM 3406 O O . TYR A 1 419 ? -24.036 -7.636 33.878 1.00 95.12 419 TYR A O 1
ATOM 3414 N N . LYS A 1 420 ? -23.073 -6.042 35.120 1.00 95.88 420 LYS A N 1
ATOM 3415 C CA . LYS A 1 420 ? -22.428 -6.965 36.071 1.00 95.88 420 LYS A CA 1
ATOM 3416 C C . LYS A 1 420 ? -23.467 -7.758 36.863 1.00 95.88 420 LYS A C 1
ATOM 3418 O O . LYS A 1 420 ? -23.385 -8.985 36.916 1.00 95.88 420 LYS A O 1
ATOM 3423 N N . ASN A 1 421 ? -24.485 -7.080 37.394 1.00 95.56 421 ASN A N 1
ATOM 3424 C CA . ASN A 1 421 ? -25.604 -7.732 38.076 1.00 95.56 421 ASN A CA 1
ATOM 3425 C C . ASN A 1 421 ? -26.352 -8.689 37.139 1.00 95.56 421 ASN A C 1
ATOM 3427 O O . ASN A 1 421 ? -26.679 -9.810 37.527 1.00 95.56 421 ASN A O 1
ATOM 3431 N N . TYR A 1 422 ? -26.563 -8.290 35.883 1.00 95.00 422 TYR A N 1
ATOM 3432 C CA . TYR A 1 422 ? -27.154 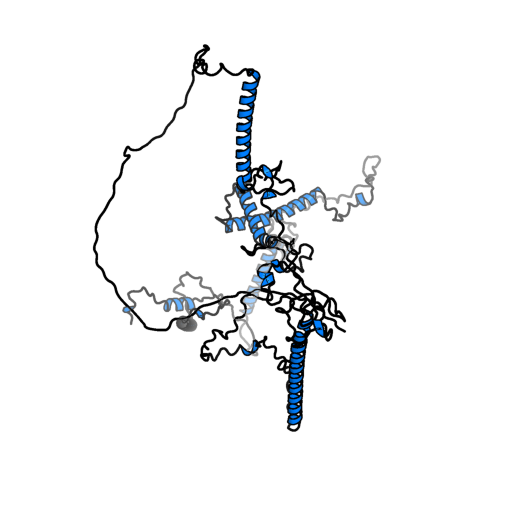-9.142 34.858 1.00 95.00 422 TYR A CA 1
ATOM 3433 C C . TYR A 1 422 ? -26.311 -10.395 34.588 1.00 95.00 422 TYR A C 1
ATOM 3435 O O . TYR A 1 422 ? -26.878 -11.482 34.526 1.00 95.00 422 TYR A O 1
ATOM 3443 N N . LYS A 1 423 ? -24.976 -10.295 34.487 1.00 96.31 423 LYS A N 1
ATOM 3444 C CA . LYS A 1 423 ? -24.093 -11.468 34.321 1.00 96.31 423 LYS A CA 1
ATOM 3445 C C . LYS A 1 423 ? -24.235 -12.452 35.484 1.00 96.31 423 LYS A C 1
ATOM 3447 O O . LYS A 1 423 ? -24.473 -13.634 35.241 1.00 96.31 423 LYS A O 1
ATOM 3452 N N . VAL A 1 424 ? -24.183 -11.960 36.725 1.00 97.44 424 VAL A N 1
ATOM 3453 C CA . VAL A 1 424 ? -24.360 -12.789 37.932 1.00 97.44 424 VAL A CA 1
ATOM 3454 C C . VAL A 1 424 ? -25.735 -13.463 37.938 1.00 97.44 424 VAL A C 1
ATOM 3456 O O . VAL A 1 424 ? -25.850 -14.662 38.188 1.00 97.44 424 VAL A O 1
ATOM 3459 N N . ASN A 1 425 ? -26.794 -12.719 37.616 1.00 96.25 425 ASN A N 1
ATOM 3460 C CA . ASN A 1 425 ? -28.152 -13.261 37.567 1.00 96.25 425 ASN A CA 1
ATOM 3461 C C . ASN A 1 425 ? -28.336 -14.263 36.419 1.00 96.25 425 ASN A C 1
ATOM 3463 O O . ASN A 1 425 ? -29.013 -15.273 36.592 1.00 96.25 425 ASN A O 1
ATOM 3467 N N . LYS A 1 426 ? -27.697 -14.034 35.269 1.00 96.75 426 LYS A N 1
ATOM 3468 C CA . LYS A 1 426 ? -27.702 -14.951 34.125 1.00 96.75 426 LYS A CA 1
ATOM 3469 C C . LYS A 1 426 ? -27.022 -16.274 34.463 1.00 96.75 426 LYS A C 1
ATOM 3471 O O . LYS A 1 426 ? -27.510 -17.318 34.044 1.00 96.75 426 LYS A O 1
ATOM 3476 N N . GLU A 1 427 ? -25.927 -16.255 35.220 1.00 97.12 427 GLU A N 1
ATOM 3477 C CA . GLU A 1 427 ? -25.279 -17.478 35.707 1.00 97.12 427 GLU A CA 1
ATOM 3478 C C . GLU A 1 427 ? -26.170 -18.233 36.692 1.00 97.12 427 GLU A C 1
ATOM 3480 O O . GLU A 1 427 ? -26.411 -19.420 36.487 1.00 97.12 427 GLU A O 1
ATOM 3485 N N . LYS A 1 428 ? -26.751 -17.547 37.686 1.00 96.75 428 LYS A N 1
ATOM 3486 C CA . LYS A 1 428 ? -27.728 -18.154 38.610 1.00 96.75 428 LYS A CA 1
ATOM 3487 C C . LYS A 1 428 ? -28.903 -18.791 37.864 1.00 96.75 428 LYS A C 1
ATOM 3489 O O . LYS A 1 428 ? -29.278 -19.918 38.166 1.00 96.75 428 LYS A O 1
ATOM 3494 N N . LEU A 1 429 ? -29.435 -18.109 36.849 1.00 97.12 429 LEU A N 1
ATOM 3495 C CA . LEU A 1 429 ? -30.527 -18.624 36.024 1.00 97.12 429 LEU A CA 1
ATOM 3496 C C . LEU A 1 429 ? -30.082 -19.841 35.201 1.00 97.12 429 LEU A C 1
ATOM 3498 O O . LEU A 1 429 ? -30.830 -20.806 35.107 1.00 97.12 429 LEU A O 1
ATOM 3502 N N . LYS A 1 430 ? -28.853 -19.862 34.664 1.00 96.94 430 LYS A N 1
ATOM 3503 C CA . LYS A 1 430 ? -28.294 -21.061 34.012 1.00 96.94 430 LYS A CA 1
ATOM 3504 C C . LYS A 1 430 ? -28.195 -22.248 34.972 1.00 96.94 430 LYS A C 1
ATOM 3506 O O . LYS A 1 430 ? -28.508 -23.360 34.555 1.00 96.94 430 LYS A O 1
ATOM 3511 N N . TYR A 1 431 ? -27.785 -22.030 36.224 1.00 95.62 431 TYR A N 1
ATOM 3512 C CA . TYR A 1 431 ? -27.755 -23.085 37.242 1.00 95.62 431 TYR A CA 1
ATOM 3513 C C . TYR A 1 431 ? -29.159 -23.606 37.553 1.00 95.62 431 TYR A C 1
ATOM 3515 O O . TYR A 1 431 ? -29.376 -24.805 37.452 1.00 95.62 431 TYR A O 1
ATOM 3523 N N . GLN A 1 432 ? -30.128 -22.721 37.796 1.00 95.69 432 GLN A N 1
ATOM 3524 C CA . GLN A 1 432 ? -31.525 -23.113 38.021 1.00 95.69 432 GLN A CA 1
ATOM 3525 C C . GLN A 1 432 ? -32.122 -23.851 36.815 1.00 95.69 432 GLN A C 1
ATOM 3527 O O . GLN A 1 432 ? -32.816 -24.851 36.967 1.00 95.69 432 GLN A O 1
ATOM 3532 N N . VAL A 1 433 ? -31.835 -23.405 35.589 1.00 95.81 433 VAL A N 1
ATOM 3533 C CA . VAL A 1 433 ? -32.260 -24.111 34.370 1.00 95.81 433 VAL A CA 1
ATOM 3534 C C . VAL A 1 433 ? -31.606 -25.490 34.295 1.00 95.81 433 VAL A C 1
ATOM 3536 O O . VAL A 1 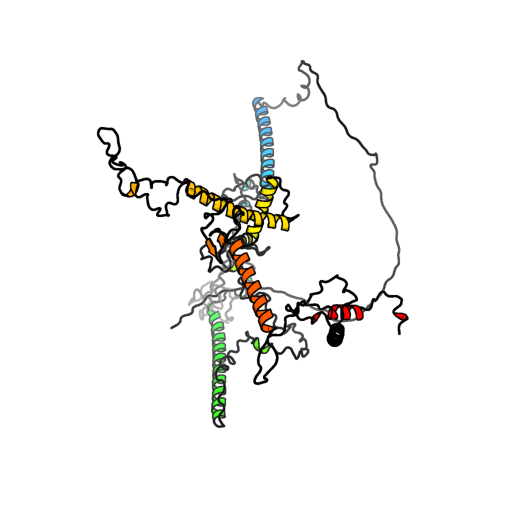433 ? -32.283 -26.464 33.994 1.00 95.81 433 VAL A O 1
ATOM 3539 N N . LYS A 1 434 ? -30.314 -25.608 34.617 1.00 93.69 434 LYS A N 1
ATOM 3540 C CA . LYS A 1 434 ? -29.624 -26.901 34.668 1.00 93.69 434 LYS A CA 1
ATOM 3541 C C . LYS A 1 434 ? -30.234 -27.831 35.725 1.00 93.69 434 LYS A C 1
ATOM 3543 O O . LYS A 1 434 ? -30.456 -28.993 35.412 1.00 93.69 434 LYS A O 1
ATOM 3548 N N . GLU A 1 435 ? -30.524 -27.334 36.925 1.00 92.19 435 GLU A N 1
ATOM 3549 C CA . GLU A 1 435 ? -31.160 -28.093 38.014 1.00 92.19 435 GLU A CA 1
ATOM 3550 C C . GLU A 1 435 ? -32.576 -28.527 37.639 1.00 92.19 435 GLU A C 1
ATOM 3552 O O . GLU A 1 435 ? -32.880 -29.709 37.688 1.00 92.19 435 GLU A O 1
ATOM 3557 N N . THR A 1 436 ? -33.414 -27.616 37.144 1.00 94.25 436 THR A N 1
ATOM 3558 C CA . THR A 1 436 ? -34.779 -27.957 36.707 1.00 94.25 436 THR A CA 1
ATOM 3559 C C . THR A 1 436 ? -34.797 -28.936 35.532 1.00 94.25 436 THR A C 1
ATOM 3561 O O . THR A 1 436 ? -35.702 -29.763 35.436 1.00 94.25 436 THR A O 1
ATOM 3564 N N . ILE A 1 437 ? -33.816 -28.873 34.623 1.00 91.38 437 ILE A N 1
ATOM 3565 C CA . ILE A 1 437 ? -33.635 -29.888 33.575 1.00 91.38 437 ILE A CA 1
ATOM 3566 C C . ILE A 1 437 ? -33.216 -31.220 34.205 1.00 91.38 437 ILE A C 1
ATOM 3568 O O . ILE A 1 437 ? -33.764 -32.255 33.838 1.00 91.38 437 ILE A O 1
ATOM 3572 N N . MET A 1 438 ? -32.292 -31.200 35.164 1.00 88.06 438 MET A N 1
ATOM 3573 C CA . MET A 1 438 ? -31.822 -32.394 35.865 1.00 88.06 438 MET A CA 1
ATOM 3574 C C . MET A 1 438 ? -32.933 -33.065 36.684 1.00 88.06 438 MET A C 1
ATOM 3576 O O . MET A 1 438 ? -33.032 -34.283 36.665 1.00 88.06 438 MET A O 1
ATOM 3580 N N . GLU A 1 439 ? -33.818 -32.303 37.325 1.00 87.00 439 GLU A N 1
ATOM 3581 C CA . GLU A 1 439 ? -34.990 -32.824 38.040 1.00 87.00 439 GLU A CA 1
ATOM 3582 C C . GLU A 1 439 ? -36.028 -33.434 37.090 1.00 87.00 439 GLU A C 1
ATOM 3584 O O . GLU A 1 439 ? -36.624 -34.464 37.391 1.00 87.00 439 GLU A O 1
ATOM 3589 N N . LYS A 1 440 ? -36.260 -32.804 35.930 1.00 88.88 440 LYS A N 1
ATOM 3590 C CA . LYS A 1 440 ? -37.278 -33.257 34.968 1.00 88.88 440 LYS A CA 1
ATOM 3591 C C . LYS A 1 440 ? -36.847 -34.469 34.154 1.00 88.88 440 LYS A C 1
ATOM 3593 O O . LYS A 1 440 ? -37.690 -35.293 33.814 1.00 88.88 440 LYS A O 1
ATOM 3598 N N . TYR A 1 441 ? -35.573 -34.531 33.784 1.00 84.94 441 TYR A N 1
ATOM 3599 C CA . TYR A 1 441 ? -35.057 -35.533 32.851 1.00 84.94 441 TYR A CA 1
ATOM 3600 C C . TYR A 1 441 ? -34.076 -36.517 33.498 1.00 84.94 441 TYR A C 1
ATOM 3602 O O . TYR A 1 441 ? -33.691 -37.487 32.848 1.00 84.94 441 TYR A O 1
ATOM 3610 N N . GLY A 1 442 ? -33.700 -36.305 34.763 1.00 78.81 442 GLY A N 1
ATOM 3611 C CA . GLY A 1 442 ? -32.686 -37.098 35.454 1.00 78.81 442 GLY A CA 1
ATOM 3612 C C . GLY A 1 442 ? -31.275 -36.836 34.921 1.00 78.81 442 GLY A C 1
ATOM 3613 O O . GLY A 1 442 ? -31.070 -36.274 33.841 1.00 78.81 442 GLY A O 1
ATOM 3614 N N . ASN A 1 443 ? -30.262 -37.246 35.681 1.00 78.00 443 ASN A N 1
ATOM 3615 C CA . ASN A 1 443 ? -28.881 -37.227 35.213 1.00 78.00 443 ASN A CA 1
ATOM 3616 C C . ASN A 1 443 ? -28.518 -38.605 34.645 1.00 78.00 443 ASN A C 1
ATOM 3618 O O . ASN A 1 443 ? -28.205 -39.515 35.400 1.00 78.00 443 ASN A O 1
ATOM 3622 N N . ALA A 1 444 ? -28.508 -38.754 33.318 1.00 69.19 444 ALA A N 1
ATOM 3623 C CA . ALA A 1 444 ? -28.151 -40.019 32.662 1.00 69.19 444 ALA A CA 1
ATOM 3624 C C . ALA A 1 444 ? -26.713 -40.502 32.962 1.00 69.19 444 ALA A C 1
ATOM 3626 O O . ALA A 1 444 ? -26.398 -41.663 32.721 1.00 69.19 444 ALA A O 1
ATOM 3627 N N . ALA A 1 445 ? -25.840 -39.616 33.461 1.00 70.00 445 ALA A N 1
ATOM 3628 C CA . ALA A 1 445 ? -24.475 -39.943 33.870 1.00 70.00 445 ALA A CA 1
ATOM 3629 C C . ALA A 1 445 ? -24.333 -40.209 35.380 1.00 70.00 445 ALA A C 1
ATOM 3631 O O . ALA A 1 445 ? -23.260 -40.616 35.821 1.00 70.00 445 ALA A O 1
ATOM 3632 N N . ALA A 1 446 ? -25.374 -39.960 36.183 1.00 66.25 446 ALA A N 1
ATOM 3633 C CA . ALA A 1 446 ? -25.391 -40.437 37.556 1.00 66.25 446 ALA A CA 1
ATOM 3634 C C . ALA A 1 446 ? -25.770 -41.921 37.522 1.00 66.25 446 ALA A C 1
ATOM 3636 O O . ALA A 1 446 ? -26.873 -42.268 37.107 1.00 66.25 446 ALA A O 1
ATOM 3637 N N . GLU A 1 447 ? -24.865 -42.798 37.962 1.00 65.44 447 GLU A N 1
ATOM 3638 C CA . GLU A 1 447 ? -25.211 -44.168 38.353 1.00 65.44 447 GLU A CA 1
ATOM 3639 C C . GLU A 1 447 ? -26.079 -44.099 39.619 1.00 65.44 447 GLU A C 1
ATOM 3641 O O . GLU A 1 447 ? -25.645 -44.414 40.727 1.00 65.44 447 GLU A O 1
ATOM 3646 N N . GLU A 1 448 ? -27.313 -43.616 39.486 1.00 65.56 448 GLU A N 1
ATOM 3647 C CA . GLU A 1 448 ? -28.313 -43.820 40.519 1.00 65.56 448 GLU A CA 1
ATOM 3648 C C . GLU A 1 448 ? -28.502 -45.328 40.643 1.00 65.56 448 GLU A C 1
ATOM 3650 O O . GLU A 1 448 ? -28.891 -46.007 39.688 1.00 65.56 448 GLU A O 1
ATOM 3655 N N . ALA A 1 449 ? -28.153 -45.863 41.815 1.00 61.12 449 ALA A N 1
ATOM 3656 C CA . ALA A 1 449 ? -28.377 -47.258 42.135 1.00 61.12 449 ALA A CA 1
ATOM 3657 C C . ALA A 1 449 ? -29.871 -47.526 41.956 1.00 61.12 449 ALA A C 1
ATOM 3659 O O . ALA A 1 449 ? -30.683 -47.098 42.779 1.00 61.12 449 ALA A O 1
ATOM 3660 N N . LEU A 1 450 ? -30.214 -48.197 40.851 1.00 65.38 450 LEU A N 1
ATOM 3661 C CA . LEU A 1 450 ? -31.575 -48.618 40.555 1.00 65.38 450 LEU A CA 1
ATOM 3662 C C . LEU A 1 450 ? -32.167 -49.208 41.841 1.00 65.38 450 LEU A C 1
ATOM 3664 O O . LEU A 1 450 ? -31.490 -50.019 42.492 1.00 65.38 450 LEU A O 1
ATOM 3668 N N . PRO A 1 451 ? -33.385 -48.805 42.249 1.00 65.88 451 PRO A N 1
ATOM 3669 C CA . PRO A 1 451 ? -34.005 -49.373 43.436 1.00 65.88 451 PRO A CA 1
ATOM 3670 C C . PRO A 1 451 ? -33.957 -50.897 43.308 1.00 65.88 451 PRO A C 1
ATOM 3672 O O . PRO A 1 451 ? -34.242 -51.435 42.238 1.00 65.88 451 PRO A O 1
ATOM 3675 N N . LYS A 1 452 ? -33.540 -51.594 44.376 1.00 62.97 452 LYS A N 1
ATOM 3676 C CA . LYS A 1 452 ? -33.225 -53.040 44.344 1.00 62.97 452 LYS A CA 1
ATOM 3677 C C . LYS A 1 452 ? -34.334 -53.898 43.717 1.00 62.97 452 LYS A C 1
ATOM 3679 O O . LYS A 1 452 ? -34.040 -54.951 43.161 1.00 62.97 452 LYS A O 1
ATOM 3684 N N . GLU A 1 453 ? -35.577 -53.430 43.775 1.00 61.47 453 GLU A N 1
ATOM 3685 C CA . GLU A 1 453 ? -36.757 -54.046 43.161 1.00 61.47 453 GLU A CA 1
ATOM 3686 C C . GLU A 1 453 ? -36.670 -54.127 41.623 1.00 61.47 453 GLU A C 1
ATOM 3688 O O . GLU A 1 453 ? -37.037 -55.142 41.037 1.00 61.47 453 GLU A O 1
ATOM 3693 N N . LEU A 1 454 ? -36.104 -53.111 40.960 1.00 63.94 454 LEU A N 1
ATOM 3694 C CA . LEU A 1 454 ? -35.886 -53.100 39.507 1.00 63.94 454 LEU A CA 1
ATOM 3695 C C . LEU A 1 454 ? -34.655 -53.913 39.084 1.00 63.94 454 LEU A C 1
ATOM 3697 O O . LEU A 1 454 ? -34.602 -54.388 37.953 1.00 63.94 454 LEU A O 1
ATOM 3701 N N . LEU A 1 455 ? -33.684 -54.104 39.984 1.00 64.00 455 LEU A N 1
ATOM 3702 C CA . LEU A 1 455 ? -32.465 -54.871 39.703 1.00 64.00 455 LEU A CA 1
ATOM 3703 C C . LEU A 1 455 ? -32.747 -56.381 39.608 1.00 64.00 455 LEU A C 1
ATOM 3705 O O . LEU A 1 455 ? -32.090 -57.074 38.835 1.00 64.00 455 LEU A O 1
ATOM 3709 N N . LEU A 1 456 ? -33.742 -56.886 40.352 1.00 65.31 456 LEU A N 1
ATOM 3710 C CA . LEU A 1 456 ? -34.137 -58.303 40.334 1.00 65.31 456 LEU A CA 1
ATOM 3711 C C . LEU A 1 456 ? -35.336 -58.631 39.425 1.00 65.31 456 LEU A C 1
ATOM 3713 O O . LEU A 1 456 ? -35.670 -59.805 39.284 1.00 65.31 456 LEU A O 1
ATOM 3717 N N . GLY A 1 457 ? -35.989 -57.633 38.816 1.00 63.44 457 GLY A N 1
ATOM 3718 C CA . GLY A 1 457 ? -37.066 -57.844 37.838 1.00 63.44 457 GLY A CA 1
ATOM 3719 C C . GLY A 1 457 ? -38.312 -58.580 38.357 1.00 63.44 457 GLY A C 1
ATOM 3720 O O . GLY A 1 457 ? -39.113 -59.044 37.549 1.00 63.44 457 GLY A O 1
ATOM 3721 N N . GLN A 1 458 ? -38.497 -58.700 39.675 1.00 58.00 458 GLN A N 1
ATOM 3722 C CA . GLN A 1 458 ? -39.697 -59.288 40.277 1.00 58.00 458 GLN A CA 1
ATOM 3723 C C . GLN A 1 458 ? -40.616 -58.170 40.777 1.00 58.00 458 GLN A C 1
ATOM 3725 O O . GLN A 1 458 ? -40.363 -57.563 41.812 1.00 58.00 458 GLN A O 1
ATOM 3730 N N . SER A 1 459 ? -41.699 -57.898 40.044 1.00 59.56 459 SER A N 1
ATOM 3731 C CA . SER A 1 459 ? -42.743 -56.937 40.437 1.00 59.56 459 SER A CA 1
ATOM 3732 C C . SER A 1 459 ? -43.773 -57.514 41.415 1.00 59.56 459 SER A C 1
ATOM 3734 O O . SER A 1 459 ? -44.731 -56.835 41.778 1.00 59.56 459 SER A O 1
ATOM 3736 N N . GLU A 1 460 ? -43.620 -58.776 41.813 1.00 62.62 460 GLU A N 1
ATOM 3737 C CA . GLU A 1 460 ? -44.596 -59.498 42.622 1.00 62.62 460 GLU A CA 1
ATOM 3738 C C . GLU A 1 460 ? -44.056 -59.696 44.040 1.00 62.62 460 GLU A C 1
ATOM 3740 O O . GLU A 1 460 ? -43.158 -60.496 44.294 1.00 62.62 460 GLU A O 1
ATOM 3745 N N . ARG A 1 461 ? -44.620 -58.939 44.986 1.00 59.53 461 ARG A N 1
ATOM 3746 C CA . ARG A 1 461 ? -44.478 -59.208 46.419 1.00 59.53 461 ARG A CA 1
ATOM 3747 C C . ARG A 1 461 ? -45.441 -60.340 46.763 1.00 59.53 461 ARG A C 1
ATOM 3749 O O . ARG A 1 461 ? -46.650 -60.124 46.803 1.00 59.53 461 ARG A O 1
ATOM 3756 N N . GLU A 1 462 ? -44.922 -61.542 46.978 1.00 63.62 462 GLU A N 1
ATOM 3757 C CA . GLU A 1 462 ? -45.741 -62.686 47.382 1.00 63.62 462 GLU A CA 1
ATOM 3758 C C . GLU A 1 462 ? -46.251 -62.463 48.818 1.00 63.62 462 GLU A C 1
ATOM 3760 O O . GLU A 1 462 ? -45.481 -62.438 49.782 1.00 63.62 462 GLU A O 1
ATOM 3765 N N . VAL A 1 463 ? -47.558 -62.217 48.948 1.00 68.56 463 VAL A N 1
ATOM 3766 C CA . VAL A 1 463 ? -48.251 -62.050 50.230 1.00 68.56 463 VAL A CA 1
ATOM 3767 C C . VAL A 1 463 ? -49.112 -63.284 50.450 1.00 68.56 463 VAL A C 1
ATOM 3769 O O . VAL A 1 463 ? -50.155 -63.458 49.820 1.00 68.56 463 VAL A O 1
ATOM 3772 N N . GLU A 1 464 ? -48.666 -64.164 51.340 1.00 74.75 464 GLU A N 1
ATOM 3773 C CA . GLU A 1 464 ? -49.409 -65.374 51.681 1.00 74.75 464 GLU A CA 1
ATOM 3774 C C . GLU A 1 464 ? -50.514 -65.027 52.686 1.00 74.75 464 GLU A C 1
ATOM 3776 O O . GLU A 1 464 ? -50.238 -64.563 53.798 1.00 74.75 464 GLU A O 1
ATOM 3781 N N . TYR A 1 465 ? -51.771 -65.267 52.306 1.00 68.44 465 TYR A N 1
ATOM 3782 C CA . TYR A 1 465 ? -52.931 -65.116 53.182 1.00 68.44 465 TYR A CA 1
ATOM 3783 C C . TYR A 1 465 ? -53.338 -66.470 53.764 1.00 68.44 465 TYR A C 1
ATOM 3785 O O . TYR A 1 465 ? -53.480 -67.457 53.046 1.00 68.44 465 TYR A O 1
ATOM 3793 N N . ASP A 1 466 ? -53.594 -66.504 55.067 1.00 71.81 466 ASP A N 1
ATOM 3794 C CA . ASP A 1 466 ? -54.242 -67.637 55.716 1.00 71.81 466 ASP A CA 1
ATOM 3795 C C . ASP A 1 466 ? -55.691 -67.795 55.216 1.00 71.81 466 ASP A C 1
ATOM 3797 O O . ASP A 1 466 ? -56.290 -66.850 54.693 1.00 71.81 466 ASP A O 1
ATOM 3801 N N . ARG A 1 467 ? -56.330 -68.946 55.460 1.00 71.94 467 ARG A N 1
ATOM 3802 C CA . ARG A 1 467 ? -57.736 -69.208 55.062 1.00 71.94 467 ARG A CA 1
ATOM 3803 C C . ARG A 1 467 ? -58.743 -68.200 55.652 1.00 71.94 467 ARG A C 1
ATOM 3805 O O . ARG A 1 467 ? -59.870 -68.097 55.174 1.00 71.94 467 ARG A O 1
ATOM 3812 N N . ALA A 1 468 ? -58.336 -67.454 56.680 1.00 74.81 468 ALA A N 1
ATOM 3813 C CA . ALA A 1 468 ? -59.086 -66.372 57.317 1.00 74.81 468 ALA A CA 1
ATOM 3814 C C . ALA A 1 468 ? -58.721 -64.956 56.806 1.00 74.81 468 ALA A C 1
ATOM 3816 O O . ALA A 1 468 ? -59.150 -63.971 57.406 1.00 74.81 468 ALA A O 1
ATOM 3817 N N . GLY A 1 469 ? -57.910 -64.835 55.748 1.00 71.06 469 GLY A N 1
ATOM 3818 C CA . GLY A 1 469 ? -57.510 -63.559 55.142 1.00 71.06 469 GLY A CA 1
ATOM 3819 C C . GLY A 1 469 ? -56.444 -62.773 55.915 1.00 71.06 469 GLY A C 1
ATOM 3820 O O . GLY A 1 469 ? -56.270 -61.583 55.665 1.00 71.06 469 GLY A O 1
ATOM 3821 N N . ARG A 1 470 ? -55.732 -63.398 56.865 1.00 71.88 470 ARG A N 1
ATOM 3822 C CA . ARG A 1 470 ? -54.623 -62.761 57.603 1.00 71.88 470 ARG A CA 1
ATOM 3823 C C . ARG A 1 470 ? -53.297 -63.045 56.908 1.00 71.88 470 ARG A C 1
ATOM 3825 O O . ARG A 1 470 ? -53.046 -64.185 56.541 1.00 71.88 470 ARG A O 1
ATOM 3832 N N . VAL A 1 471 ? -52.457 -62.029 56.751 1.00 72.94 471 VAL A N 1
ATOM 3833 C CA . VAL A 1 471 ? -51.141 -62.154 56.108 1.00 72.94 471 VAL A CA 1
ATOM 3834 C C . VAL A 1 471 ? -50.177 -62.924 57.019 1.00 72.94 471 VAL A C 1
ATOM 3836 O O . VAL A 1 471 ? -49.978 -62.526 58.166 1.00 72.94 471 VAL A O 1
ATOM 3839 N N . ILE A 1 472 ? -49.587 -64.017 56.522 1.00 69.69 472 ILE A N 1
ATOM 3840 C CA . ILE A 1 472 ? -48.624 -64.868 57.250 1.00 69.69 472 ILE A CA 1
ATOM 3841 C C . ILE A 1 472 ? -47.176 -64.489 56.896 1.00 69.69 472 ILE A C 1
ATOM 3843 O O . ILE A 1 472 ? -46.308 -64.463 57.769 1.00 69.69 472 ILE A O 1
ATOM 3847 N N . LYS A 1 473 ? -46.910 -64.167 55.625 1.00 65.06 473 LYS A N 1
ATOM 3848 C CA . LYS A 1 473 ? -45.596 -63.753 55.110 1.00 65.06 473 LYS A CA 1
ATOM 3849 C C . LYS A 1 473 ? -45.746 -62.611 54.111 1.00 65.06 473 LYS A C 1
ATOM 3851 O O . LYS A 1 473 ? -46.729 -62.552 53.381 1.00 65.06 473 LYS A O 1
ATOM 3856 N N . GLY A 1 474 ? -44.752 -61.723 54.090 1.00 66.19 474 GLY A N 1
ATOM 3857 C CA . GLY A 1 474 ? -44.652 -60.626 53.120 1.00 66.19 474 GLY A CA 1
ATOM 3858 C C . GLY A 1 474 ? -44.945 -59.229 53.674 1.00 66.19 474 GLY A C 1
ATOM 3859 O O . GLY A 1 474 ? -44.751 -58.250 52.959 1.00 66.19 474 GLY A O 1
ATOM 3860 N N . GLN A 1 475 ? -45.350 -59.100 54.943 1.00 58.62 475 GLN A N 1
ATOM 3861 C CA . GLN A 1 475 ? -45.502 -57.795 55.586 1.00 58.62 475 GLN A CA 1
ATOM 3862 C C . GLN A 1 475 ? -44.249 -57.460 56.400 1.00 58.62 475 GLN A C 1
ATOM 3864 O O . GLN A 1 475 ? -43.891 -58.184 57.329 1.00 58.62 475 GLN A O 1
ATOM 3869 N N . GLU A 1 476 ? -43.568 -56.372 56.032 1.00 60.19 476 GLU A N 1
ATOM 3870 C CA . GLU A 1 476 ? -42.467 -55.821 56.822 1.00 60.19 476 GLU A CA 1
ATOM 3871 C C . GLU A 1 476 ? -42.970 -55.557 58.246 1.00 60.19 476 GLU A C 1
ATOM 3873 O O . GLU A 1 476 ? -43.999 -54.904 58.442 1.00 60.19 476 GLU A O 1
ATOM 3878 N N . MET A 1 477 ? -42.284 -56.117 59.245 1.00 54.69 477 MET A N 1
ATOM 3879 C CA . MET A 1 477 ? -42.656 -55.932 60.644 1.00 54.69 477 MET A CA 1
ATOM 3880 C C . MET A 1 477 ? -42.541 -54.448 60.994 1.00 54.69 477 MET A C 1
ATOM 3882 O O . MET A 1 477 ? -41.443 -53.934 61.199 1.00 54.69 477 MET A O 1
ATOM 3886 N N . ALA A 1 478 ? -43.678 -53.760 61.088 1.00 60.06 478 ALA A N 1
ATOM 3887 C CA . ALA A 1 478 ? -43.724 -52.446 61.702 1.00 60.06 478 ALA A CA 1
ATOM 3888 C C . ALA A 1 478 ? -43.259 -52.593 63.157 1.00 60.06 478 ALA A C 1
ATOM 3890 O O . ALA A 1 478 ? -43.848 -53.359 63.926 1.00 60.06 478 ALA A O 1
ATOM 3891 N N . LEU A 1 479 ? -42.183 -51.890 63.521 1.00 68.69 479 LEU A N 1
ATOM 3892 C CA . LEU A 1 479 ? -41.698 -51.847 64.897 1.00 68.69 479 LEU A CA 1
ATOM 3893 C C . LEU A 1 479 ? -42.859 -51.407 65.810 1.00 68.69 479 LEU A C 1
ATOM 3895 O O . LEU A 1 479 ? -43.492 -50.382 65.530 1.00 68.69 479 LEU A O 1
ATOM 3899 N N . PRO A 1 480 ? -43.194 -52.174 66.863 1.00 66.69 480 PRO A N 1
ATOM 3900 C CA . PRO A 1 480 ? -44.308 -51.838 67.735 1.00 66.69 480 PRO A CA 1
ATOM 3901 C C . PRO A 1 480 ? -44.001 -50.529 68.467 1.00 66.69 480 PRO A C 1
ATOM 3903 O O . PRO A 1 480 ? -43.059 -50.463 69.253 1.00 66.69 480 PRO A O 1
ATOM 3906 N N . LYS A 1 481 ? -44.807 -49.491 68.217 1.00 63.38 481 LYS A N 1
ATOM 3907 C CA . LYS A 1 481 ? -44.782 -48.258 69.015 1.00 63.38 481 LYS A CA 1
ATOM 3908 C C . LYS A 1 481 ? -45.178 -48.608 70.449 1.00 63.38 481 LYS A C 1
ATOM 3910 O O . LYS A 1 481 ? -46.135 -49.366 70.647 1.00 63.38 481 LYS A O 1
ATOM 3915 N N . SER A 1 482 ? -44.446 -48.110 71.444 1.00 75.25 482 SER A N 1
ATOM 3916 C CA . SER A 1 482 ? -44.799 -48.377 72.839 1.00 75.25 482 SER A CA 1
ATOM 3917 C C . SER A 1 482 ? -46.129 -47.705 73.219 1.00 75.25 482 SER A C 1
ATOM 3919 O O . SER A 1 482 ? -46.681 -46.884 72.490 1.00 75.25 482 SER A O 1
ATOM 3921 N N . LYS A 1 483 ? -46.688 -48.087 74.375 1.00 75.19 483 LYS A N 1
ATOM 3922 C CA . LYS A 1 483 ? -47.957 -47.551 74.909 1.00 75.19 483 LYS A CA 1
ATOM 3923 C C . LYS A 1 483 ? -47.907 -46.036 75.180 1.00 75.19 483 LYS A C 1
ATOM 3925 O O . LYS A 1 483 ? -48.954 -45.423 75.376 1.00 75.19 483 LYS A O 1
ATOM 3930 N N . TYR A 1 484 ? -46.712 -45.457 75.245 1.00 70.75 484 TYR A N 1
ATOM 3931 C CA . TYR A 1 484 ? -46.490 -44.046 75.524 1.00 70.75 484 TYR A CA 1
ATOM 3932 C C . TYR A 1 484 ? -46.204 -43.295 74.223 1.00 70.75 484 TYR A C 1
ATOM 3934 O O . TYR A 1 484 ? -45.620 -43.851 73.298 1.00 70.75 484 TYR A O 1
ATOM 3942 N N . GLU A 1 485 ? -46.620 -42.031 74.152 1.00 69.75 485 GLU A N 1
ATOM 3943 C CA . GLU A 1 485 ? -46.254 -41.151 73.043 1.00 69.75 485 GLU A CA 1
ATOM 3944 C C . GLU A 1 485 ? -44.739 -40.896 73.096 1.00 69.75 485 GLU A C 1
ATOM 3946 O O . GLU A 1 485 ? -44.245 -40.101 73.898 1.00 69.75 485 GLU A O 1
ATOM 3951 N N . GLU A 1 486 ? -43.990 -41.644 72.291 1.00 68.50 486 GLU A N 1
ATOM 3952 C CA . GLU A 1 486 ? -42.562 -41.426 72.071 1.00 68.50 486 GLU A CA 1
ATOM 3953 C C . GLU A 1 486 ? -42.359 -40.161 71.226 1.00 68.50 486 GLU A C 1
ATOM 3955 O O . GLU A 1 486 ? -43.242 -39.753 70.471 1.00 68.50 486 GLU A O 1
ATOM 3960 N N . ASP A 1 487 ? -41.201 -39.515 71.376 1.00 70.75 487 ASP A N 1
ATOM 3961 C CA . ASP A 1 487 ? -40.814 -38.332 70.593 1.00 70.75 487 ASP A CA 1
ATOM 3962 C C . ASP A 1 487 ? -41.688 -37.073 70.773 1.00 70.75 487 ASP A C 1
ATOM 3964 O O . ASP A 1 487 ? -41.695 -36.177 69.927 1.00 70.75 487 ASP A O 1
ATOM 3968 N N . VAL A 1 488 ? -42.377 -36.934 71.912 1.00 73.50 488 VAL A N 1
ATOM 3969 C CA . VAL A 1 488 ? -43.025 -35.667 72.292 1.00 73.50 488 VAL A CA 1
ATOM 3970 C C . VAL A 1 488 ? -41.995 -34.727 72.914 1.00 73.50 488 VAL A C 1
ATOM 3972 O O . VAL A 1 488 ? -41.702 -34.771 74.113 1.00 73.50 488 VAL A O 1
ATOM 3975 N N . TYR A 1 489 ? -41.438 -33.852 72.083 1.00 79.12 489 TYR A N 1
ATOM 3976 C CA . TYR A 1 489 ? -40.497 -32.832 72.521 1.00 79.12 489 TYR A CA 1
ATOM 3977 C C . TYR A 1 489 ? -41.208 -31.528 72.891 1.00 79.12 489 TYR A C 1
ATOM 3979 O O . TYR A 1 489 ? -41.920 -30.923 72.092 1.00 79.12 489 TYR A O 1
ATOM 3987 N N . ILE A 1 490 ? -40.992 -31.068 74.120 1.00 79.81 490 ILE A N 1
ATOM 3988 C CA . ILE A 1 490 ? -41.555 -29.813 74.625 1.00 79.81 490 ILE A CA 1
ATOM 3989 C C . ILE A 1 490 ? -40.693 -28.653 74.099 1.00 79.81 490 ILE A C 1
ATOM 3991 O O . ILE A 1 490 ? -39.471 -28.749 74.138 1.00 79.81 490 ILE A O 1
ATOM 3995 N N . ASN A 1 491 ? -41.304 -27.559 73.630 1.00 77.50 491 ASN A N 1
ATOM 3996 C CA . ASN A 1 491 ? -40.653 -26.274 73.308 1.00 77.50 491 ASN A CA 1
ATOM 3997 C C . ASN A 1 491 ? -39.398 -26.354 72.401 1.00 77.50 491 ASN A C 1
ATOM 3999 O O . ASN A 1 491 ? -38.374 -25.724 72.683 1.00 77.50 491 ASN A O 1
ATOM 4003 N N . ASN A 1 492 ? -39.499 -27.098 71.289 1.00 80.25 492 ASN A N 1
ATOM 4004 C CA . ASN A 1 492 ? -38.477 -27.244 70.234 1.00 80.25 492 ASN A CA 1
ATOM 4005 C C . ASN A 1 492 ? -37.135 -27.847 70.690 1.00 80.25 492 ASN A C 1
ATOM 4007 O O . ASN A 1 492 ? -36.096 -27.613 70.071 1.00 80.25 492 ASN A O 1
ATOM 4011 N N . HIS A 1 493 ? -37.132 -28.631 71.767 1.00 81.81 493 HIS A N 1
ATOM 4012 C CA . HIS A 1 493 ? -35.985 -29.477 72.102 1.00 81.81 493 HIS A CA 1
ATOM 4013 C C . HIS A 1 493 ? -35.935 -30.706 71.178 1.00 81.81 493 HIS A C 1
ATOM 4015 O O . HIS A 1 493 ? -36.950 -31.119 70.639 1.00 81.81 493 HIS A O 1
ATOM 4021 N N . THR A 1 494 ? -34.763 -31.311 70.983 1.00 84.31 494 THR A N 1
ATOM 4022 C CA . THR A 1 494 ? -34.614 -32.597 70.254 1.00 84.31 494 THR A CA 1
ATOM 4023 C C . THR A 1 494 ? -34.403 -33.778 71.203 1.00 84.31 494 THR A C 1
ATOM 4025 O O . THR A 1 494 ? -34.066 -34.883 70.793 1.00 84.31 494 THR A O 1
ATOM 4028 N N . SER A 1 495 ? -34.543 -33.536 72.507 1.00 85.31 495 SER A N 1
ATOM 4029 C CA . SER A 1 495 ? -34.342 -34.526 73.560 1.00 85.31 495 SER A CA 1
ATOM 4030 C C . SER A 1 495 ? -35.320 -34.282 74.705 1.00 85.31 495 SER A C 1
ATOM 4032 O O . SER A 1 495 ? -35.707 -33.143 74.964 1.00 85.31 495 SER A O 1
ATOM 4034 N N . VAL A 1 496 ? -35.728 -35.347 75.391 1.00 86.75 496 VAL A N 1
ATOM 4035 C CA . VAL A 1 496 ? -36.670 -35.268 76.518 1.00 86.75 496 VAL A CA 1
ATOM 4036 C C . VAL A 1 496 ? -35.974 -34.693 77.758 1.00 86.75 496 VAL A C 1
ATOM 4038 O O . VAL A 1 496 ? -34.763 -34.840 77.940 1.00 86.75 496 VAL A O 1
ATOM 4041 N N . TRP A 1 497 ? -36.731 -34.025 78.628 1.00 83.38 497 TRP A N 1
ATOM 4042 C CA . TRP A 1 497 ? -36.244 -33.549 79.924 1.00 83.38 497 TRP A CA 1
ATOM 4043 C C . TRP A 1 497 ? -35.687 -34.704 80.771 1.00 83.38 497 TRP A C 1
ATOM 4045 O O . TRP A 1 497 ? -36.367 -35.710 80.956 1.00 83.38 497 TRP A O 1
ATOM 4055 N N . GLY A 1 498 ? -34.467 -34.559 81.296 1.00 84.94 498 GLY A N 1
ATOM 4056 C CA . GLY A 1 498 ? -33.765 -35.629 82.018 1.00 84.94 498 GLY A CA 1
ATOM 4057 C C . GLY A 1 498 ? -32.818 -36.460 81.146 1.00 84.94 498 GLY A C 1
ATOM 4058 O O . GLY A 1 498 ? -32.157 -37.363 81.645 1.00 84.94 498 GLY A O 1
ATOM 4059 N N . SER A 1 499 ? -32.695 -36.130 79.857 1.00 86.75 499 SER A N 1
ATOM 4060 C CA . SER A 1 499 ? -31.691 -36.716 78.954 1.00 86.75 499 SER A CA 1
ATOM 4061 C C . SER A 1 499 ? -30.253 -36.245 79.225 1.00 86.75 499 SER A C 1
ATOM 4063 O O . SER A 1 499 ? -29.312 -36.789 78.647 1.00 86.75 499 SER A O 1
ATOM 4065 N N . TRP A 1 500 ? -30.070 -35.244 80.090 1.00 84.19 500 TRP A N 1
ATOM 4066 C CA . TRP A 1 500 ? -28.775 -34.715 80.514 1.00 84.19 500 TRP A CA 1
ATOM 4067 C C . TRP A 1 500 ? -28.729 -34.544 82.034 1.00 84.19 500 TRP A C 1
ATOM 4069 O O . TRP A 1 500 ? -29.715 -34.126 82.639 1.00 84.19 500 TRP A O 1
ATOM 4079 N N . TRP A 1 501 ? -27.584 -34.847 82.644 1.00 84.81 501 TRP A N 1
ATOM 4080 C CA . TRP A 1 501 ? -27.352 -34.737 84.085 1.00 84.81 501 TRP A CA 1
ATOM 4081 C C . TRP A 1 501 ? -25.974 -34.132 84.346 1.00 84.81 501 TRP A C 1
ATOM 4083 O O . TRP A 1 501 ? -24.977 -34.616 83.808 1.00 84.81 501 TRP A O 1
ATOM 4093 N N . LYS A 1 502 ? -25.913 -33.081 85.170 1.00 82.69 502 LYS A N 1
ATOM 4094 C CA . LYS A 1 502 ? -24.661 -32.469 85.639 1.00 82.69 502 LYS A CA 1
ATOM 4095 C C . LYS A 1 502 ? -24.899 -31.793 86.994 1.00 82.69 502 LYS A C 1
ATOM 4097 O O . LYS A 1 502 ? -25.944 -31.185 87.186 1.00 82.69 502 LYS A O 1
ATOM 4102 N N . ASP A 1 503 ? -23.954 -31.931 87.926 1.00 80.31 503 ASP A N 1
ATOM 4103 C CA . ASP A 1 503 ? -23.936 -31.256 89.238 1.00 80.31 503 ASP A CA 1
ATOM 4104 C C . ASP A 1 503 ? -25.274 -31.297 90.008 1.00 80.31 503 ASP A C 1
ATOM 4106 O O . ASP A 1 503 ? -25.790 -30.280 90.462 1.00 80.31 503 ASP A O 1
ATOM 4110 N N . HIS A 1 504 ? -25.848 -32.495 90.166 1.00 85.44 504 HIS A N 1
ATOM 4111 C CA . HIS A 1 504 ? -27.132 -32.739 90.847 1.00 85.44 504 HIS A CA 1
ATOM 4112 C C . HIS A 1 504 ? -28.381 -32.133 90.174 1.00 85.44 504 HIS A C 1
ATOM 4114 O O . HIS A 1 504 ? -29.452 -32.093 90.784 1.00 85.44 504 HIS A O 1
ATOM 4120 N N . GLN A 1 505 ? -28.282 -31.705 88.912 1.00 87.12 505 GLN A N 1
ATOM 4121 C CA . GLN A 1 505 ? -29.393 -31.137 88.150 1.00 87.12 505 GLN A CA 1
ATOM 4122 C C . GLN A 1 505 ? -29.654 -31.910 86.851 1.00 87.12 505 GLN A C 1
ATOM 4124 O O . GLN A 1 505 ? -28.738 -32.275 86.109 1.00 87.12 505 GLN A O 1
ATOM 4129 N N . TRP A 1 506 ? -30.940 -32.139 86.567 1.00 88.25 506 TRP A N 1
ATOM 4130 C CA . TRP A 1 506 ? -31.421 -32.711 85.308 1.00 88.25 506 TRP A CA 1
ATOM 4131 C C . TRP A 1 506 ? -31.656 -31.603 84.279 1.00 88.25 506 TRP A C 1
ATOM 4133 O O . TRP A 1 506 ? -32.136 -30.525 84.622 1.00 88.25 506 TRP A O 1
ATOM 4143 N N . GLY A 1 507 ? -31.354 -31.882 83.016 1.00 89.00 507 GLY A N 1
ATOM 4144 C CA . GLY A 1 507 ? -31.541 -30.952 81.909 1.00 89.00 507 GLY A CA 1
ATOM 4145 C C . GLY A 1 507 ? -31.837 -31.643 80.580 1.00 89.00 507 GLY A C 1
ATOM 4146 O O . GLY A 1 507 ? -32.039 -32.860 80.511 1.00 89.00 507 GLY A O 1
ATOM 4147 N N . TYR A 1 508 ? -31.860 -30.848 79.512 1.00 88.25 508 TYR A N 1
ATOM 4148 C CA . TYR A 1 508 ? -32.004 -31.331 78.134 1.00 88.25 508 TYR A CA 1
ATOM 4149 C C . TYR A 1 508 ? -30.638 -31.598 77.488 1.00 88.25 508 TYR A C 1
ATOM 4151 O O . TYR A 1 508 ? -29.755 -30.744 77.548 1.00 88.25 508 TYR A O 1
ATOM 4159 N N . LYS A 1 509 ? -30.457 -32.732 76.800 1.00 85.00 509 LYS A N 1
ATOM 4160 C CA . LYS A 1 509 ? -29.207 -33.071 76.089 1.00 85.00 509 LYS A CA 1
ATOM 4161 C C . LYS A 1 509 ? -28.891 -32.115 74.942 1.00 85.00 509 LYS A C 1
ATOM 4163 O O . LYS A 1 509 ? -27.728 -31.798 74.720 1.00 85.00 509 LYS A O 1
ATOM 4168 N N . CYS A 1 510 ? -29.910 -31.647 74.232 1.00 84.44 510 CYS A N 1
ATOM 4169 C CA . CYS A 1 510 ? -29.749 -30.791 73.057 1.00 84.44 510 CYS A CA 1
ATOM 4170 C C . CYS A 1 510 ? -29.189 -29.398 73.368 1.00 84.44 510 CYS A C 1
ATOM 4172 O O . CYS A 1 510 ? -28.446 -28.854 72.561 1.00 84.44 510 CYS A O 1
ATOM 4174 N N . CYS A 1 511 ? -29.530 -28.842 74.531 1.00 81.56 511 CYS A N 1
ATOM 4175 C CA . CYS A 1 511 ? -29.234 -27.453 74.884 1.00 81.56 511 CYS A CA 1
ATOM 4176 C C . CYS A 1 511 ? -28.491 -27.303 76.231 1.00 81.56 511 CYS A C 1
ATOM 4178 O O . CYS A 1 511 ? -28.128 -26.192 76.603 1.00 81.56 511 CYS A O 1
ATOM 4180 N N . ARG A 1 512 ? -28.281 -28.403 76.977 1.00 83.06 512 ARG A N 1
ATOM 4181 C CA . ARG A 1 512 ? -27.697 -28.470 78.339 1.00 83.06 512 ARG A CA 1
ATOM 4182 C C . ARG A 1 512 ? -28.316 -27.500 79.359 1.00 83.06 512 ARG A C 1
ATOM 4184 O O . ARG A 1 512 ? -27.690 -27.158 80.357 1.00 83.06 512 ARG A O 1
ATOM 4191 N N . GLN A 1 513 ? -29.558 -27.080 79.134 1.00 83.62 513 GLN A N 1
ATOM 4192 C CA . GLN A 1 513 ? -30.295 -26.209 80.046 1.00 83.62 513 GLN A CA 1
ATOM 4193 C C . GLN A 1 513 ? -30.913 -27.015 81.194 1.00 83.62 513 GLN A C 1
ATOM 4195 O O . GLN A 1 513 ? -31.491 -28.077 80.960 1.00 83.62 513 GLN A O 1
ATOM 4200 N N . PHE A 1 514 ? -30.850 -26.461 82.408 1.00 85.75 514 PHE A N 1
ATOM 4201 C CA . PHE A 1 514 ? -31.387 -27.046 83.646 1.00 85.75 514 PHE A CA 1
ATOM 4202 C C . PHE A 1 514 ? -32.753 -26.475 84.056 1.00 85.75 514 PHE A C 1
ATOM 4204 O O . PHE A 1 514 ? -33.195 -26.682 85.185 1.00 85.75 514 PHE A O 1
ATOM 4211 N N . ILE A 1 515 ? -33.456 -25.775 83.158 1.00 85.38 515 ILE A N 1
ATOM 4212 C CA . ILE A 1 515 ? -34.806 -25.247 83.412 1.00 85.38 515 ILE A CA 1
ATOM 4213 C C . ILE A 1 515 ? -35.826 -26.035 82.588 1.00 85.38 515 ILE A C 1
ATOM 4215 O O . ILE A 1 515 ? -35.744 -26.087 81.362 1.00 85.38 515 ILE A O 1
ATOM 4219 N N . ARG A 1 516 ? -36.808 -26.653 83.254 1.00 82.38 516 ARG A N 1
ATOM 4220 C CA . ARG A 1 516 ? -37.864 -27.416 82.574 1.00 82.38 516 ARG A CA 1
ATOM 4221 C C . ARG A 1 516 ? -38.775 -26.451 81.815 1.00 82.38 516 ARG A C 1
ATOM 4223 O O . ARG A 1 516 ? -39.142 -25.411 82.348 1.00 82.38 516 ARG A O 1
ATOM 4230 N N . ASN A 1 517 ? -39.161 -26.814 80.592 1.00 83.69 517 ASN A N 1
ATOM 4231 C CA . ASN A 1 517 ? -39.977 -26.006 79.665 1.00 83.69 517 ASN A CA 1
ATOM 4232 C C . ASN A 1 517 ? -39.337 -24.700 79.138 1.00 83.69 517 ASN A C 1
ATOM 4234 O O . ASN A 1 517 ? -40.051 -23.858 78.596 1.00 83.69 517 ASN A O 1
ATOM 4238 N N . SER A 1 518 ? -38.022 -24.507 79.221 1.00 82.75 518 SER A N 1
ATOM 4239 C CA . SER A 1 518 ? -37.358 -23.437 78.458 1.00 82.75 518 SER A CA 1
ATOM 4240 C C . SER A 1 518 ? -37.374 -23.728 76.950 1.00 82.75 518 SER A C 1
ATOM 4242 O O . SER A 1 518 ? -37.550 -24.874 76.541 1.00 82.75 518 SER A O 1
ATOM 4244 N N . TYR A 1 519 ? -37.182 -22.707 76.111 1.00 84.00 519 TYR A N 1
ATOM 4245 C CA . TYR A 1 519 ? -36.955 -22.891 74.672 1.00 84.00 519 TYR A CA 1
ATOM 4246 C C . TYR A 1 519 ? -35.520 -23.363 74.405 1.00 84.00 519 TYR A C 1
ATOM 4248 O O . TYR A 1 519 ? -34.581 -22.915 75.070 1.00 84.00 519 TYR A O 1
ATOM 4256 N N . CYS A 1 520 ? -35.332 -24.253 73.427 1.00 85.06 520 CYS A N 1
ATOM 4257 C CA . CYS A 1 520 ? -33.996 -24.747 73.095 1.00 85.06 520 CYS A CA 1
ATOM 4258 C C . CYS A 1 520 ? -33.143 -23.651 72.432 1.00 85.06 520 CYS A C 1
ATOM 4260 O O . CYS A 1 520 ? -33.511 -23.088 71.407 1.00 85.06 520 CYS A O 1
ATOM 4262 N N . THR A 1 521 ? -31.971 -23.384 73.006 1.00 80.75 521 THR A N 1
ATOM 4263 C CA . THR A 1 521 ? -30.941 -22.451 72.511 1.00 80.75 521 THR A CA 1
ATOM 4264 C C . THR A 1 521 ? -29.943 -23.066 71.514 1.00 80.75 521 THR A C 1
ATOM 4266 O O . THR A 1 521 ? -28.923 -22.455 71.215 1.00 80.75 521 THR A O 1
ATOM 4269 N N . GLY A 1 522 ? -30.190 -24.282 71.022 1.00 83.38 522 GLY A N 1
ATOM 4270 C CA . GLY A 1 522 ? -29.270 -25.063 70.187 1.00 83.38 522 GLY A CA 1
ATOM 4271 C C . GLY A 1 522 ? -27.845 -25.198 70.750 1.00 83.38 522 GLY A C 1
ATOM 4272 O O . GLY A 1 522 ? -27.624 -25.161 71.964 1.00 83.38 522 GLY A O 1
ATOM 4273 N N . SER A 1 523 ? -26.873 -25.311 69.837 1.00 81.31 523 SER A N 1
ATOM 4274 C CA . SER A 1 523 ? -25.432 -25.340 70.132 1.00 81.31 523 SER A CA 1
ATOM 4275 C C . SER A 1 523 ? -24.926 -24.054 70.792 1.00 81.31 523 SER A C 1
ATOM 4277 O O . SER A 1 523 ? -24.061 -24.121 71.660 1.00 81.31 523 SER A O 1
ATOM 4279 N N . ALA A 1 524 ? -25.528 -22.902 70.475 1.00 80.44 524 ALA A N 1
ATOM 4280 C CA . ALA A 1 524 ? -25.150 -21.610 71.049 1.00 80.44 524 ALA A CA 1
ATOM 4281 C C . ALA A 1 524 ? -25.303 -21.571 72.582 1.00 80.44 524 ALA A C 1
ATOM 4283 O O . ALA A 1 524 ? -24.517 -20.930 73.275 1.00 80.44 524 ALA A O 1
ATOM 4284 N N . GLY A 1 525 ? -26.282 -22.298 73.138 1.00 81.19 525 GLY A N 1
ATOM 4285 C CA . GLY A 1 525 ? -26.428 -22.418 74.593 1.00 81.19 525 GLY A CA 1
ATOM 4286 C C . GLY A 1 525 ? -25.310 -23.218 75.263 1.00 81.19 525 GLY A C 1
ATOM 4287 O O . GLY A 1 525 ? -24.959 -22.936 76.407 1.00 81.19 525 GLY A O 1
ATOM 4288 N N . ILE A 1 526 ? -24.736 -24.195 74.556 1.00 82.94 526 ILE A N 1
ATOM 4289 C CA . ILE A 1 526 ? -23.627 -25.012 75.061 1.00 82.94 526 ILE A CA 1
ATOM 4290 C C . ILE A 1 526 ? -22.350 -24.171 75.097 1.00 82.94 526 ILE A C 1
ATOM 4292 O O . ILE A 1 526 ? -21.693 -24.118 76.135 1.00 82.94 526 ILE A O 1
ATOM 4296 N N . GLU A 1 527 ? -22.060 -23.461 74.006 1.00 84.56 527 GLU A N 1
ATOM 4297 C CA . GLU A 1 527 ? -20.899 -22.571 73.892 1.00 84.56 527 GLU A CA 1
ATOM 4298 C C . GLU A 1 527 ? -20.948 -21.442 74.931 1.00 84.56 527 GLU A C 1
ATOM 4300 O O . GLU A 1 527 ? -19.960 -21.180 75.615 1.00 84.56 527 GLU A O 1
ATOM 4305 N N . ALA A 1 528 ? -22.118 -20.823 75.131 1.00 81.75 528 ALA A N 1
ATOM 4306 C CA . ALA A 1 528 ? -22.294 -19.783 76.142 1.00 81.75 528 ALA A CA 1
ATOM 4307 C C . ALA A 1 528 ? -22.088 -20.305 77.578 1.00 81.75 528 ALA A C 1
ATOM 4309 O O . ALA A 1 528 ? -21.503 -19.612 78.412 1.00 81.75 528 ALA A O 1
ATOM 4310 N N . ALA A 1 529 ? -22.543 -21.526 77.880 1.00 80.12 529 ALA A N 1
ATOM 4311 C CA . ALA A 1 529 ? -22.367 -22.133 79.199 1.00 80.12 529 ALA A CA 1
ATOM 4312 C C . ALA A 1 529 ? -20.908 -22.542 79.472 1.00 80.12 529 ALA A C 1
ATOM 4314 O O . ALA A 1 529 ? -20.439 -22.406 80.604 1.00 80.12 529 ALA A O 1
ATOM 4315 N N . GLU A 1 530 ? -20.185 -23.023 78.457 1.00 83.81 530 GLU A N 1
ATOM 4316 C CA . GLU A 1 530 ? -18.754 -23.339 78.554 1.00 83.81 530 GLU A CA 1
ATOM 4317 C C . GLU A 1 530 ? -17.922 -22.061 78.726 1.00 83.81 530 GLU A C 1
ATOM 4319 O O . GLU A 1 530 ? -17.135 -21.975 79.669 1.00 83.81 530 GLU A O 1
ATOM 4324 N N . ALA A 1 531 ? -18.200 -21.017 77.940 1.00 84.44 531 ALA A N 1
ATOM 4325 C CA . ALA A 1 531 ? -17.553 -19.714 78.086 1.00 84.44 531 ALA A CA 1
ATOM 4326 C C . ALA A 1 531 ? -17.784 -19.093 79.477 1.00 84.44 531 ALA A C 1
ATOM 4328 O O . ALA A 1 531 ? -16.855 -18.564 80.088 1.00 84.44 531 ALA A O 1
ATOM 4329 N N . ALA A 1 532 ? -19.001 -19.190 80.025 1.00 84.75 532 ALA A N 1
ATOM 4330 C CA . ALA A 1 532 ? -19.295 -18.713 81.377 1.00 84.75 532 ALA A CA 1
ATOM 4331 C C . ALA A 1 532 ? -18.537 -19.507 82.459 1.00 84.75 532 ALA A C 1
ATOM 4333 O O . ALA A 1 532 ? -18.040 -18.921 83.425 1.00 84.75 532 ALA A O 1
ATOM 4334 N N . ALA A 1 533 ? -18.414 -20.829 82.295 1.00 82.31 533 ALA A N 1
ATOM 4335 C CA . ALA A 1 533 ? -17.646 -21.672 83.208 1.00 82.31 533 ALA A CA 1
ATOM 4336 C C . ALA A 1 533 ? -16.143 -21.352 83.156 1.00 82.31 533 ALA A C 1
ATOM 4338 O O . ALA A 1 533 ? -15.490 -21.310 84.200 1.00 82.31 533 ALA A O 1
ATOM 4339 N N . ASP A 1 534 ? -15.601 -21.079 81.971 1.00 84.31 534 ASP A N 1
ATOM 4340 C CA . ASP A 1 534 ? -14.193 -20.724 81.805 1.00 84.31 534 ASP A CA 1
ATOM 4341 C C . ASP A 1 534 ? -13.883 -19.321 82.344 1.00 84.31 534 ASP A C 1
ATOM 4343 O O . ASP A 1 534 ? -12.861 -19.138 83.006 1.00 84.31 534 ASP A O 1
ATOM 4347 N N . LEU A 1 535 ? -14.800 -18.356 82.201 1.00 82.19 535 LEU A N 1
ATOM 4348 C CA . LEU A 1 535 ? -14.696 -17.054 82.872 1.00 82.19 535 LEU A CA 1
ATOM 4349 C C . LEU A 1 535 ? -14.718 -17.187 84.401 1.00 82.19 535 LEU A C 1
ATOM 4351 O O . LEU A 1 535 ? -13.956 -16.512 85.095 1.00 82.19 535 LEU A O 1
ATOM 4355 N N . MET A 1 536 ? -15.553 -18.074 84.949 1.00 79.38 536 MET A N 1
ATOM 4356 C CA . MET A 1 536 ? -15.591 -18.327 86.391 1.00 79.38 536 MET A CA 1
ATOM 4357 C C . MET A 1 536 ? -14.282 -18.957 86.887 1.00 79.38 536 MET A C 1
ATOM 4359 O O . MET A 1 536 ? -13.740 -18.501 87.893 1.00 79.38 536 MET A O 1
ATOM 4363 N N . LYS A 1 537 ? -13.725 -19.934 86.157 1.00 82.81 537 LYS A N 1
ATOM 4364 C CA . LYS A 1 537 ? -12.400 -20.506 86.456 1.00 82.81 537 LYS A CA 1
ATOM 4365 C C . LYS A 1 537 ? -11.293 -19.459 86.375 1.00 82.81 537 LYS A C 1
ATOM 4367 O O . LYS A 1 537 ? -10.444 -19.417 87.257 1.00 82.81 537 LYS A O 1
ATOM 4372 N N . ALA A 1 538 ? -11.316 -18.592 85.364 1.00 81.50 538 ALA A N 1
ATOM 4373 C CA . ALA A 1 538 ? -10.333 -17.523 85.211 1.00 81.50 538 ALA A CA 1
ATOM 4374 C C . ALA A 1 538 ? -10.398 -16.510 86.367 1.00 81.50 538 ALA A C 1
ATOM 4376 O O . ALA A 1 538 ? -9.363 -16.058 86.855 1.00 81.50 538 ALA A O 1
ATOM 4377 N N . ASN A 1 539 ? -11.599 -16.189 86.853 1.00 83.25 539 ASN A N 1
ATOM 4378 C CA . ASN A 1 539 ? -11.780 -15.326 88.020 1.00 83.25 539 ASN A CA 1
ATOM 4379 C C . ASN A 1 539 ? -11.303 -15.989 89.319 1.00 83.25 539 ASN A C 1
ATOM 4381 O O . ASN A 1 539 ? -10.701 -15.316 90.153 1.00 83.25 539 ASN A O 1
ATOM 4385 N N . ILE A 1 540 ? -11.529 -17.297 89.481 1.00 80.81 540 ILE A N 1
ATOM 4386 C CA . ILE A 1 540 ? -11.017 -18.066 90.624 1.00 80.81 540 ILE A CA 1
ATOM 4387 C C . ILE A 1 540 ? -9.487 -18.105 90.588 1.00 80.81 540 ILE A C 1
ATOM 4389 O O . ILE A 1 540 ? -8.867 -17.730 91.573 1.00 80.81 540 ILE A O 1
ATOM 4393 N N . ALA A 1 541 ? -8.879 -18.418 89.441 1.00 77.00 541 ALA A N 1
ATOM 4394 C CA . ALA A 1 541 ? -7.425 -18.417 89.278 1.00 77.00 541 ALA A CA 1
ATOM 4395 C C . ALA A 1 541 ? -6.807 -17.030 89.531 1.00 77.00 541 ALA A C 1
ATOM 4397 O O . ALA A 1 541 ? -5.757 -16.918 90.157 1.00 77.00 541 ALA A O 1
ATOM 4398 N N . ARG A 1 542 ? -7.476 -15.948 89.103 1.00 74.25 542 ARG A N 1
ATOM 4399 C CA . ARG A 1 542 ? -7.063 -14.573 89.433 1.00 74.25 542 ARG A CA 1
ATOM 4400 C C . ARG A 1 542 ? -7.146 -14.277 90.925 1.00 74.25 542 ARG A C 1
ATOM 4402 O O . ARG A 1 542 ? -6.278 -13.585 91.445 1.00 74.25 542 ARG A O 1
ATOM 4409 N N . LYS A 1 543 ? -8.178 -14.775 91.606 1.00 76.12 543 LYS A N 1
ATOM 4410 C CA . LYS A 1 543 ? -8.325 -14.603 93.052 1.00 76.12 543 LYS A CA 1
ATOM 4411 C C . LYS A 1 543 ? -7.277 -15.419 93.816 1.00 76.12 543 LYS A C 1
ATOM 4413 O O . LYS A 1 543 ? -6.647 -14.881 94.715 1.00 76.12 543 LYS A O 1
ATOM 4418 N N . GLU A 1 544 ? -7.031 -16.660 93.408 1.00 70.88 544 GLU A N 1
ATOM 4419 C CA . GLU A 1 544 ? -5.998 -17.536 93.976 1.00 70.88 544 GLU A CA 1
ATOM 4420 C C . GLU A 1 544 ? -4.588 -16.963 93.776 1.00 70.88 544 GLU A C 1
ATOM 4422 O O . GLU A 1 544 ? -3.781 -16.998 94.699 1.00 70.88 544 GLU A O 1
ATOM 4427 N N . ALA A 1 545 ? -4.309 -16.347 92.623 1.00 64.12 545 ALA A N 1
ATOM 4428 C CA . ALA A 1 545 ? -3.054 -15.633 92.383 1.00 64.12 545 ALA A CA 1
ATOM 4429 C C . ALA A 1 545 ? -2.900 -14.361 93.242 1.00 64.12 545 ALA A C 1
ATOM 4431 O O . ALA A 1 545 ? -1.778 -13.924 93.487 1.00 64.12 545 ALA A O 1
ATOM 4432 N N . ALA A 1 546 ? -4.005 -13.766 93.703 1.00 62.62 546 ALA A N 1
ATOM 4433 C CA . ALA A 1 546 ? -4.000 -12.568 94.542 1.00 62.62 546 ALA A CA 1
ATOM 4434 C C . ALA A 1 546 ? -3.938 -12.869 96.055 1.00 62.62 546 ALA A C 1
ATOM 4436 O O . ALA A 1 546 ? -3.579 -11.984 96.827 1.00 62.62 546 ALA A O 1
ATOM 4437 N N . GLU A 1 547 ? -4.279 -14.089 96.492 1.00 53.38 547 GLU A N 1
ATOM 4438 C CA . GLU A 1 547 ? -4.413 -14.461 97.915 1.00 53.38 547 GLU A CA 1
ATOM 4439 C C . GLU A 1 547 ? -3.196 -15.204 98.514 1.00 53.38 547 GLU A C 1
ATOM 4441 O O . GLU A 1 547 ? -3.282 -15.693 99.639 1.00 53.38 547 GLU A O 1
ATOM 4446 N N . VAL A 1 548 ? -2.037 -15.259 97.839 1.00 44.31 548 VAL A N 1
ATOM 4447 C CA . VAL A 1 548 ? -0.812 -15.870 98.405 1.00 44.31 548 VAL A CA 1
ATOM 4448 C C . VAL A 1 548 ? -0.016 -14.854 99.253 1.00 44.31 548 VAL A C 1
ATOM 4450 O O . VAL A 1 548 ? 0.458 -13.858 98.702 1.00 44.31 548 VAL A O 1
ATOM 4453 N N . PRO A 1 549 ? 0.187 -15.073 100.573 1.00 43.31 549 PRO A N 1
ATOM 4454 C CA . PRO A 1 549 ? 0.963 -14.173 101.426 1.00 43.31 549 PRO A CA 1
ATOM 4455 C C . PRO A 1 549 ? 2.480 -14.410 101.357 1.00 43.31 549 PRO A C 1
ATOM 4457 O O . PRO A 1 549 ? 2.976 -15.519 101.185 1.00 43.31 549 PRO A O 1
ATOM 4460 N N . TRP A 1 550 ? 3.186 -13.306 101.569 1.00 46.25 550 TRP A N 1
ATOM 4461 C CA . TRP A 1 550 ? 4.624 -13.046 101.530 1.00 46.25 550 TRP A CA 1
ATOM 4462 C C . TRP A 1 550 ? 5.473 -13.849 102.543 1.00 46.25 550 TRP A C 1
ATOM 4464 O O . TRP A 1 550 ? 5.493 -13.524 103.728 1.00 46.25 550 TRP A O 1
ATOM 4474 N N . SER A 1 551 ? 6.243 -14.835 102.064 1.00 41.34 551 SER A N 1
ATOM 4475 C CA . SER A 1 551 ? 7.559 -15.217 102.618 1.00 41.34 551 SER A CA 1
ATOM 4476 C C . SER A 1 551 ? 8.343 -16.100 101.629 1.00 41.34 551 SER A C 1
ATOM 4478 O O . SER A 1 551 ? 7.815 -17.117 101.192 1.00 41.34 551 SER A O 1
ATOM 4480 N N . ASP A 1 552 ? 9.599 -15.722 101.356 1.00 37.75 552 ASP A N 1
ATOM 4481 C CA . ASP A 1 552 ? 10.649 -16.418 100.573 1.00 37.75 552 ASP A CA 1
ATOM 4482 C C . ASP A 1 552 ? 10.777 -16.184 99.046 1.00 37.75 552 ASP A C 1
ATOM 4484 O O . ASP A 1 552 ? 10.521 -17.032 98.202 1.00 37.75 552 ASP A O 1
ATOM 4488 N N . THR A 1 553 ? 11.218 -14.969 98.704 1.00 34.75 553 THR A N 1
ATOM 4489 C CA . THR A 1 553 ? 12.591 -14.636 98.249 1.00 34.75 553 THR A CA 1
ATOM 4490 C C . THR A 1 553 ? 13.338 -15.544 97.227 1.00 34.75 553 THR A C 1
ATOM 4492 O O . THR A 1 553 ? 13.969 -16.523 97.602 1.00 34.75 553 THR A O 1
ATOM 4495 N N . ILE A 1 554 ? 13.441 -15.038 95.980 1.00 38.81 554 ILE A N 1
ATOM 4496 C CA . ILE A 1 554 ? 14.646 -14.933 95.101 1.00 38.81 554 ILE A CA 1
ATOM 4497 C C . ILE A 1 554 ? 15.280 -16.221 94.505 1.00 38.81 554 ILE A C 1
ATOM 4499 O O . ILE A 1 554 ? 16.030 -16.901 95.194 1.00 38.81 554 ILE A O 1
ATOM 4503 N N . TYR A 1 555 ? 15.144 -16.434 93.175 1.00 36.25 555 TYR A N 1
ATOM 4504 C CA . TYR A 1 555 ? 16.249 -16.582 92.181 1.00 36.25 555 TYR A CA 1
ATOM 4505 C C . TYR A 1 555 ? 15.719 -16.838 90.735 1.00 36.25 555 TYR A C 1
ATOM 4507 O O . TYR A 1 555 ? 15.075 -17.849 90.481 1.00 36.25 555 TYR A O 1
ATOM 4515 N N . TYR A 1 556 ? 16.089 -15.954 89.794 1.00 41.62 556 TYR A N 1
ATOM 4516 C CA . TYR A 1 556 ? 15.970 -15.989 88.314 1.00 41.62 556 TYR A CA 1
ATOM 4517 C C . TYR A 1 556 ? 14.616 -15.710 87.616 1.00 41.62 556 TYR A C 1
ATOM 4519 O O . TYR A 1 556 ? 13.741 -16.560 87.478 1.00 41.62 556 TYR A O 1
ATOM 4527 N N . GLU A 1 557 ? 14.538 -14.482 87.091 1.00 35.88 557 GLU A N 1
ATOM 4528 C CA . GLU A 1 557 ? 13.508 -13.875 86.246 1.00 35.88 557 GLU A CA 1
ATOM 4529 C C . GLU A 1 557 ? 13.750 -14.155 84.752 1.00 35.88 557 GLU A C 1
ATOM 4531 O O . GLU A 1 557 ? 14.858 -13.973 84.252 1.00 35.88 557 GLU A O 1
ATOM 4536 N N . SER A 1 558 ? 12.699 -14.510 84.010 1.00 37.66 558 SER A N 1
ATOM 4537 C CA . SER A 1 558 ? 12.480 -14.017 82.640 1.00 37.66 558 SER A CA 1
ATOM 4538 C C . SER A 1 558 ? 11.037 -14.282 82.189 1.00 37.66 558 SER A C 1
ATOM 4540 O O . SER A 1 558 ? 10.527 -15.390 82.307 1.00 37.66 558 SER A O 1
ATOM 4542 N N . GLU A 1 559 ? 10.421 -13.215 81.670 1.00 46.75 559 GLU A N 1
ATOM 4543 C CA . GLU A 1 559 ? 9.232 -13.179 80.803 1.00 46.75 559 GLU A CA 1
ATOM 4544 C C . GLU A 1 559 ? 7.848 -13.388 81.448 1.00 46.75 559 GLU A C 1
ATOM 4546 O O . GLU A 1 559 ? 7.166 -14.391 81.251 1.00 46.75 559 GLU A O 1
ATOM 4551 N N . MET A 1 560 ? 7.362 -12.331 82.111 1.00 40.50 560 MET A N 1
ATOM 4552 C CA . MET A 1 560 ? 5.927 -12.030 82.174 1.00 40.50 560 MET A CA 1
ATOM 4553 C C . MET A 1 560 ? 5.598 -10.878 81.206 1.00 40.50 560 MET A C 1
ATOM 4555 O O . MET A 1 560 ? 6.303 -9.865 81.216 1.00 40.50 560 MET A O 1
ATOM 4559 N N . PRO A 1 561 ? 4.543 -10.990 80.378 1.00 42.38 561 PRO A N 1
ATOM 4560 C CA . PRO A 1 561 ? 4.088 -9.900 79.524 1.00 42.38 561 PRO A CA 1
ATOM 4561 C C . PRO A 1 561 ? 3.391 -8.813 80.353 1.00 42.38 561 PRO A C 1
ATOM 4563 O O . PRO A 1 561 ? 2.580 -9.097 81.236 1.00 42.38 561 PRO A O 1
ATOM 4566 N N . ALA A 1 562 ? 3.709 -7.556 80.042 1.00 38.62 562 ALA A N 1
ATOM 4567 C CA . ALA A 1 562 ? 3.067 -6.374 80.607 1.00 38.62 562 ALA A CA 1
ATOM 4568 C C . ALA A 1 562 ? 1.538 -6.394 80.381 1.00 38.62 562 ALA A C 1
ATOM 4570 O O . ALA A 1 562 ? 1.075 -6.920 79.363 1.00 38.62 562 ALA A O 1
ATOM 4571 N N . PRO A 1 563 ? 0.737 -5.803 81.289 1.00 40.53 563 PRO A N 1
ATOM 4572 C CA . PRO A 1 563 ? -0.699 -5.673 81.088 1.00 40.53 563 PRO A CA 1
ATOM 4573 C C . PRO A 1 563 ? -0.945 -4.813 79.845 1.00 40.53 563 PRO A C 1
ATOM 4575 O O . PRO A 1 563 ? -0.486 -3.676 79.759 1.00 40.53 563 PRO A O 1
ATOM 4578 N N . THR A 1 564 ? -1.657 -5.356 78.860 1.00 41.72 564 THR A N 1
ATOM 4579 C CA . THR A 1 564 ? -2.114 -4.584 77.703 1.00 41.72 564 THR A CA 1
ATOM 4580 C C . THR A 1 564 ? -3.137 -3.555 78.168 1.00 41.72 564 THR A C 1
ATOM 4582 O O . THR A 1 564 ? -4.320 -3.868 78.321 1.00 41.72 564 THR A O 1
ATOM 4585 N N . GLU A 1 565 ? -2.679 -2.329 78.399 1.00 50.84 565 GLU A N 1
ATOM 4586 C CA . GLU A 1 565 ? -3.538 -1.155 78.473 1.00 50.84 565 GLU A CA 1
ATOM 4587 C C . GLU A 1 565 ? -4.251 -0.984 77.128 1.00 50.84 565 GLU A C 1
ATOM 4589 O O . GLU A 1 565 ? -3.632 -0.945 76.060 1.00 50.84 565 GLU A O 1
ATOM 4594 N N . GLN A 1 566 ? -5.580 -0.923 77.171 1.00 47.44 566 GLN A N 1
ATOM 4595 C CA . GLN A 1 566 ? -6.391 -0.640 75.996 1.00 47.44 566 GLN A CA 1
ATOM 4596 C C . GLN A 1 566 ? -6.152 0.815 75.585 1.00 47.44 566 GLN A C 1
ATOM 4598 O O . GLN A 1 566 ? -6.676 1.739 76.202 1.00 47.44 566 GLN A O 1
ATOM 4603 N N . LYS A 1 567 ? -5.353 1.021 74.535 1.00 53.41 567 LYS A N 1
ATOM 4604 C CA . LYS A 1 567 ? -5.174 2.334 73.909 1.00 53.41 567 LYS A CA 1
ATOM 4605 C C . LYS A 1 567 ? -6.514 2.791 73.324 1.00 53.41 567 LYS A C 1
ATOM 4607 O O . LYS A 1 567 ? -7.009 2.187 72.374 1.00 53.41 567 LYS A O 1
ATOM 4612 N N . GLN A 1 568 ? -7.100 3.854 73.873 1.00 53.09 568 GLN A N 1
ATOM 4613 C CA . GLN A 1 568 ? -8.221 4.538 73.229 1.00 53.09 568 GLN A CA 1
ATOM 4614 C C . GLN A 1 568 ? -7.685 5.358 72.050 1.00 53.09 568 GLN A C 1
ATOM 4616 O O . GLN A 1 568 ? -7.003 6.362 72.242 1.00 53.09 568 GLN A O 1
ATOM 4621 N N . LEU A 1 569 ? -7.964 4.916 70.822 1.00 56.97 569 LEU A N 1
ATOM 4622 C CA . LEU A 1 569 ? -7.647 5.684 69.619 1.00 56.97 569 LEU A CA 1
ATOM 4623 C C . LEU A 1 569 ? -8.617 6.866 69.487 1.00 56.97 569 LEU A C 1
ATOM 4625 O O . LEU A 1 569 ? -9.832 6.678 69.410 1.00 56.97 569 LEU A O 1
ATOM 4629 N N . ALA A 1 570 ? -8.077 8.084 69.433 1.00 57.59 570 ALA A N 1
ATOM 4630 C CA . ALA A 1 570 ? -8.858 9.286 69.175 1.00 57.59 570 ALA A CA 1
ATOM 4631 C C . ALA A 1 570 ? -9.227 9.345 67.685 1.00 57.59 570 ALA A C 1
ATOM 4633 O O . ALA A 1 570 ? -8.364 9.362 66.809 1.00 57.59 570 ALA A O 1
ATOM 4634 N N . THR A 1 571 ? -10.527 9.361 67.393 1.00 53.25 571 THR A N 1
ATOM 4635 C CA . THR A 1 571 ? -11.038 9.473 66.021 1.00 53.25 571 THR A CA 1
ATOM 4636 C C . THR A 1 571 ? -11.071 10.951 65.623 1.00 53.25 571 THR A C 1
ATOM 4638 O O . THR A 1 571 ? -11.408 11.815 66.431 1.00 53.25 571 THR A O 1
ATOM 4641 N N . TRP A 1 572 ? -10.694 11.274 64.386 1.00 52.59 572 TRP A N 1
ATOM 4642 C CA . TRP A 1 572 ? -10.588 12.661 63.922 1.00 52.59 572 TRP A CA 1
ATOM 4643 C C . TRP A 1 572 ? -11.917 13.425 64.081 1.00 52.59 572 TRP A C 1
ATOM 4645 O O . TRP A 1 572 ? -12.921 13.050 63.481 1.00 52.59 572 TRP A O 1
ATOM 4655 N N . GLY A 1 573 ? -11.911 14.508 64.869 1.00 56.25 573 GLY A N 1
ATOM 4656 C CA . GLY A 1 573 ? -13.071 15.389 65.075 1.00 56.25 573 GLY A CA 1
ATOM 4657 C C . GLY A 1 573 ? -13.755 15.307 66.446 1.00 56.25 573 GLY A C 1
ATOM 4658 O O . GLY A 1 573 ? -14.721 16.032 66.656 1.00 56.25 573 GLY A O 1
ATOM 4659 N N . THR A 1 574 ? -13.274 14.482 67.381 1.00 55.16 574 THR A N 1
ATOM 4660 C CA . THR A 1 574 ? -13.750 14.495 68.777 1.00 55.16 574 THR A CA 1
ATOM 4661 C C . THR A 1 574 ? -12.883 15.399 69.655 1.00 55.16 574 THR A C 1
ATOM 4663 O O . THR A 1 574 ? -11.651 15.302 69.626 1.00 55.16 574 THR A O 1
ATOM 4666 N N . ASP A 1 575 ? -13.511 16.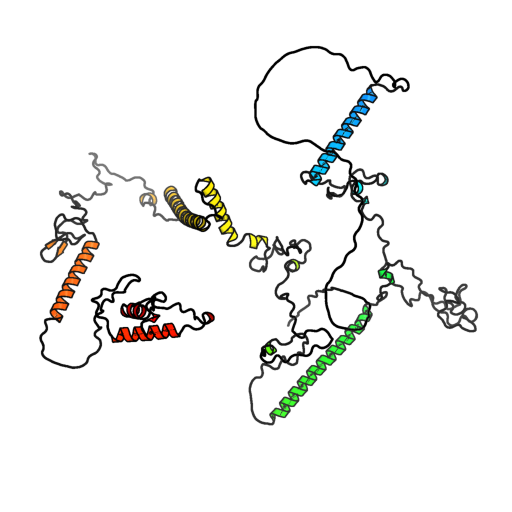263 70.453 1.00 58.75 575 ASP A N 1
ATOM 4667 C CA . ASP A 1 575 ? -12.820 17.038 71.485 1.00 58.75 575 ASP A CA 1
ATOM 4668 C C . ASP A 1 575 ? -12.311 16.099 72.587 1.00 58.75 575 ASP A C 1
ATOM 4670 O O . ASP A 1 575 ? -13.006 15.179 73.018 1.00 58.75 575 ASP A O 1
ATOM 4674 N N . ILE A 1 576 ? -11.053 16.294 72.984 1.00 58.16 576 ILE A N 1
ATOM 4675 C CA . ILE A 1 576 ? -10.410 15.519 74.048 1.00 58.16 576 ILE A CA 1
ATOM 4676 C C . ILE A 1 576 ? -10.914 16.124 75.367 1.00 58.16 576 ILE A C 1
ATOM 4678 O O . ILE A 1 576 ? -10.856 17.346 75.486 1.00 58.16 576 ILE A O 1
ATOM 4682 N N . PRO A 1 577 ? -11.434 15.330 76.319 1.00 59.25 577 PRO A N 1
ATOM 4683 C CA . PRO A 1 577 ? -11.911 15.856 77.596 1.00 59.25 577 PRO A CA 1
ATOM 4684 C C . PRO A 1 577 ? -10.767 16.521 78.377 1.00 59.25 577 PRO A C 1
ATOM 4686 O O . PRO A 1 577 ? -9.678 15.955 78.461 1.00 59.25 577 PRO A O 1
ATOM 4689 N N . ASP A 1 578 ? -11.037 17.687 78.975 1.00 57.69 578 ASP A N 1
ATOM 4690 C CA . ASP A 1 578 ? -10.048 18.533 79.676 1.00 57.69 578 ASP A CA 1
ATOM 4691 C C . ASP A 1 578 ? -9.360 17.847 80.882 1.00 57.69 578 ASP A C 1
ATOM 4693 O O . ASP A 1 578 ? -8.325 18.314 81.350 1.00 57.69 578 ASP A O 1
ATOM 4697 N N . ASP A 1 579 ? -9.885 16.712 81.355 1.00 58.28 579 ASP A N 1
ATOM 4698 C CA . ASP A 1 579 ? -9.373 15.962 82.513 1.00 58.28 579 ASP A CA 1
ATOM 4699 C C . ASP A 1 579 ? -8.360 14.845 82.150 1.00 58.28 579 ASP A C 1
ATOM 4701 O O . ASP A 1 579 ? -8.033 13.998 82.987 1.00 58.28 579 ASP A O 1
ATOM 4705 N N . LEU A 1 580 ? -7.855 14.794 80.910 1.00 64.50 580 LEU A N 1
ATOM 4706 C CA . LEU A 1 580 ? -6.865 13.791 80.494 1.00 64.50 580 LEU A CA 1
ATOM 4707 C C . LEU A 1 580 ? -5.443 14.187 80.944 1.00 64.50 580 LEU A C 1
ATOM 4709 O O . LEU A 1 580 ? -4.865 15.154 80.452 1.00 64.50 580 LEU A O 1
ATOM 4713 N N . ILE A 1 581 ? -4.844 13.410 81.852 1.00 68.50 581 ILE A N 1
ATOM 4714 C CA . ILE A 1 581 ? -3.445 13.590 82.274 1.00 68.50 581 ILE A CA 1
ATOM 4715 C C . ILE A 1 581 ? -2.529 13.082 81.152 1.00 68.50 581 ILE A C 1
ATOM 4717 O O . ILE A 1 581 ? -2.404 11.877 80.946 1.00 68.50 581 ILE A O 1
ATOM 4721 N N . LEU A 1 582 ? -1.911 14.005 80.417 1.00 73.38 582 LEU A N 1
ATOM 4722 C CA . LEU A 1 582 ? -0.998 13.700 79.314 1.00 73.38 582 LEU A CA 1
ATOM 4723 C C . LEU A 1 582 ? 0.438 13.495 79.819 1.00 73.38 582 LEU A C 1
ATOM 4725 O O . LEU A 1 582 ? 0.942 14.258 80.649 1.00 73.38 582 LEU A O 1
ATOM 4729 N N . ASP A 1 583 ? 1.122 12.486 79.277 1.00 78.38 583 ASP A N 1
ATOM 4730 C CA . ASP A 1 583 ? 2.525 12.207 79.590 1.00 78.38 583 ASP A CA 1
ATOM 4731 C C . ASP A 1 583 ? 3.437 13.292 78.991 1.00 78.38 583 ASP A C 1
ATOM 4733 O O . ASP A 1 583 ? 3.604 13.394 77.771 1.00 78.38 583 ASP A O 1
ATOM 4737 N N . GLN A 1 584 ? 4.089 14.079 79.853 1.00 77.81 584 GLN A N 1
ATOM 4738 C CA . GLN A 1 584 ? 4.923 15.222 79.447 1.00 77.81 584 GLN A CA 1
ATOM 4739 C C . GLN A 1 584 ? 6.079 14.835 78.508 1.00 77.81 584 GLN A C 1
ATOM 4741 O O . GLN A 1 584 ? 6.426 15.601 77.607 1.00 77.81 584 GLN A O 1
ATOM 4746 N N . GLU A 1 585 ? 6.659 13.642 78.672 1.00 80.81 585 GLU A N 1
ATOM 4747 C CA . GLU A 1 585 ? 7.741 13.157 77.804 1.00 80.81 585 GLU A CA 1
ATOM 4748 C C . GLU A 1 585 ? 7.245 12.815 76.391 1.00 80.81 585 GLU A C 1
ATOM 4750 O O . GLU A 1 585 ? 7.889 13.180 75.405 1.00 80.81 585 GLU A O 1
ATOM 4755 N N . LYS A 1 586 ? 6.071 12.179 76.275 1.00 81.62 586 LYS A N 1
ATOM 4756 C CA . LYS A 1 586 ? 5.469 11.817 74.981 1.00 81.62 586 LYS A CA 1
ATOM 4757 C C . LYS A 1 586 ? 4.978 13.049 74.228 1.00 81.62 586 LYS A C 1
ATOM 4759 O O . LYS A 1 586 ? 5.145 13.125 73.013 1.00 81.62 586 LYS A O 1
ATOM 4764 N N . LEU A 1 587 ? 4.445 14.043 74.941 1.00 83.44 587 LEU A N 1
ATOM 4765 C CA . LEU A 1 587 ? 4.070 15.329 74.354 1.00 83.44 587 LEU A CA 1
ATOM 4766 C C . LEU A 1 587 ? 5.298 16.098 73.838 1.00 83.44 587 LEU A C 1
ATOM 4768 O O . LEU A 1 587 ? 5.258 16.664 72.746 1.00 83.44 587 LEU A O 1
ATOM 4772 N N . ALA A 1 588 ? 6.416 16.081 74.571 1.00 83.44 588 ALA A N 1
ATOM 4773 C CA . ALA A 1 588 ? 7.660 16.704 74.121 1.00 83.44 588 ALA A CA 1
ATOM 4774 C C . ALA A 1 588 ? 8.242 16.022 72.868 1.00 83.44 588 ALA A C 1
ATOM 4776 O O . ALA A 1 588 ? 8.728 16.708 71.962 1.00 83.44 588 ALA A O 1
ATOM 4777 N N . ASP A 1 589 ? 8.168 14.690 72.787 1.00 84.62 589 ASP A N 1
ATOM 4778 C CA . ASP A 1 589 ? 8.577 13.934 71.599 1.00 84.62 589 ASP A CA 1
ATOM 4779 C C . ASP A 1 589 ? 7.644 14.204 70.403 1.00 84.62 589 ASP A C 1
ATOM 4781 O O . ASP A 1 589 ? 8.103 14.491 69.294 1.00 84.62 589 ASP A O 1
ATOM 4785 N N . ALA A 1 590 ? 6.328 14.252 70.642 1.00 84.38 590 ALA A N 1
ATOM 4786 C CA . ALA A 1 590 ? 5.332 14.635 69.643 1.00 84.38 590 ALA A CA 1
ATOM 4787 C C . ALA A 1 590 ? 5.557 16.062 69.108 1.00 84.38 590 ALA A C 1
ATOM 4789 O O . ALA A 1 590 ? 5.481 16.282 67.897 1.00 84.38 590 ALA A O 1
ATOM 4790 N N . LEU A 1 591 ? 5.899 17.021 69.977 1.00 82.94 591 LEU A N 1
ATOM 4791 C CA . LEU A 1 591 ? 6.265 18.379 69.573 1.00 82.94 591 LEU A CA 1
ATOM 4792 C C . LEU A 1 591 ? 7.536 18.371 68.712 1.00 82.94 591 LEU A C 1
ATOM 4794 O O . LEU A 1 591 ? 7.524 18.975 67.641 1.00 82.94 591 LEU A O 1
ATOM 4798 N N . LYS A 1 592 ? 8.609 17.670 69.097 1.00 83.75 592 LYS A N 1
ATOM 4799 C CA . LYS A 1 592 ? 9.832 17.587 68.270 1.00 83.75 592 LYS A CA 1
ATOM 4800 C C . LYS A 1 592 ? 9.557 17.011 66.882 1.00 83.75 592 LYS A C 1
ATOM 4802 O O . LYS A 1 592 ? 10.007 17.577 65.887 1.00 83.75 592 LYS A O 1
ATOM 4807 N N . LYS A 1 593 ? 8.764 15.943 66.813 1.00 81.44 593 LYS A N 1
ATOM 4808 C CA . LYS A 1 593 ? 8.387 15.285 65.556 1.00 81.44 593 LYS A CA 1
ATOM 4809 C C . LYS A 1 593 ? 7.563 16.200 64.647 1.00 81.44 593 LYS A C 1
ATOM 4811 O O . LYS A 1 593 ? 7.740 16.186 63.433 1.00 81.44 593 LYS A O 1
ATOM 4816 N N . GLU A 1 594 ? 6.715 17.051 65.224 1.00 76.88 594 GLU A N 1
ATOM 4817 C CA . GLU A 1 594 ? 5.959 18.053 64.466 1.00 76.88 594 GLU A CA 1
ATOM 4818 C C . GLU A 1 594 ? 6.834 19.206 63.943 1.00 76.88 594 GLU A C 1
ATOM 4820 O O . GLU A 1 594 ? 6.596 19.702 62.841 1.00 76.88 594 GLU A O 1
ATOM 4825 N N . ASP A 1 595 ? 7.880 19.613 64.678 1.00 76.00 595 ASP A N 1
ATOM 4826 C CA . ASP A 1 595 ? 8.871 20.575 64.157 1.00 76.00 595 ASP A CA 1
ATOM 4827 C C . ASP A 1 595 ? 9.678 19.995 63.001 1.00 76.00 595 ASP A C 1
ATOM 4829 O O . ASP A 1 595 ? 9.955 20.699 62.029 1.00 76.00 595 ASP A O 1
ATOM 4833 N N . GLU A 1 596 ? 10.050 18.719 63.095 1.00 73.88 596 GLU A N 1
ATOM 4834 C CA . GLU A 1 596 ? 10.761 18.011 62.034 1.00 73.88 596 GLU A CA 1
ATOM 4835 C C . GLU A 1 596 ? 9.890 17.907 60.775 1.00 73.88 596 GLU A C 1
ATOM 4837 O O . GLU A 1 596 ? 10.328 18.302 59.693 1.00 73.88 596 GLU A O 1
ATOM 4842 N N . ARG A 1 597 ? 8.606 17.552 60.935 1.00 70.12 597 ARG A N 1
ATOM 4843 C CA . ARG A 1 597 ? 7.619 17.519 59.844 1.00 70.12 597 ARG A CA 1
ATOM 4844 C C . ARG A 1 597 ? 7.445 18.880 59.154 1.00 70.12 597 ARG A C 1
ATOM 4846 O O . ARG A 1 597 ? 7.367 18.931 57.930 1.00 70.12 597 ARG A O 1
ATOM 4853 N N . ARG A 1 598 ? 7.401 19.992 59.908 1.00 66.56 598 ARG A N 1
ATOM 4854 C CA . ARG A 1 598 ? 7.341 21.354 59.328 1.00 66.56 598 ARG A CA 1
ATOM 4855 C C . ARG A 1 598 ? 8.663 21.782 58.679 1.00 66.56 598 ARG A C 1
ATOM 4857 O O . ARG A 1 598 ? 8.642 22.575 57.744 1.00 66.56 598 ARG A O 1
ATOM 4864 N N . ARG A 1 599 ? 9.813 21.275 59.140 1.00 67.38 599 ARG A N 1
ATOM 4865 C CA . ARG A 1 599 ? 11.128 21.542 58.521 1.00 67.38 599 ARG A CA 1
ATOM 4866 C C . ARG A 1 599 ? 11.325 20.834 57.185 1.00 67.38 599 ARG A C 1
ATOM 4868 O O . ARG A 1 599 ? 12.063 21.350 56.348 1.00 67.38 599 ARG A O 1
ATOM 4875 N N . GLU A 1 600 ? 10.686 19.684 56.981 1.00 61.03 600 GLU A N 1
ATOM 4876 C CA . GLU A 1 600 ? 10.773 18.883 55.750 1.00 61.03 600 GLU A CA 1
ATOM 4877 C C . GLU A 1 600 ? 10.007 19.474 54.549 1.00 61.03 600 GLU A C 1
ATOM 4879 O O . GLU A 1 600 ? 9.925 18.855 53.485 1.00 61.03 600 GLU A O 1
ATOM 4884 N N . GLU A 1 601 ? 9.495 20.702 54.651 1.00 55.78 601 GLU A N 1
ATOM 4885 C CA . GLU A 1 601 ? 8.873 21.409 53.535 1.00 55.78 601 GLU A CA 1
ATOM 4886 C C . GLU A 1 601 ? 9.932 21.931 52.535 1.00 55.78 601 GLU A C 1
ATOM 4888 O O . GLU A 1 601 ? 10.276 23.113 52.480 1.00 55.78 601 GLU A O 1
ATOM 4893 N N . ARG A 1 602 ? 10.481 21.020 51.716 1.00 51.97 602 ARG A N 1
ATOM 4894 C CA . ARG A 1 602 ? 11.240 21.339 50.494 1.00 51.97 602 ARG A CA 1
ATOM 4895 C C . ARG A 1 602 ? 10.970 20.332 49.368 1.00 51.97 602 ARG A C 1
ATOM 4897 O O . ARG A 1 602 ? 11.270 19.151 49.487 1.00 51.97 602 ARG A O 1
ATOM 4904 N N . ASP A 1 603 ? 10.510 20.871 48.237 1.00 51.00 603 ASP A N 1
ATOM 4905 C CA . ASP A 1 603 ? 10.359 20.252 46.909 1.00 51.00 603 ASP A CA 1
ATOM 4906 C C . ASP A 1 603 ? 9.378 19.069 46.781 1.00 51.00 603 ASP A C 1
ATOM 4908 O O . ASP A 1 603 ? 9.728 17.897 46.930 1.00 51.00 603 ASP A O 1
ATOM 4912 N N . GLU A 1 604 ? 8.163 19.363 46.305 1.00 57.22 604 GLU A N 1
ATOM 4913 C CA . GLU A 1 604 ? 7.131 18.367 45.962 1.00 57.22 604 GLU A CA 1
ATOM 4914 C C . GLU A 1 604 ? 7.599 17.301 44.957 1.00 57.22 604 GLU A C 1
ATOM 4916 O O . GLU A 1 604 ? 7.092 16.181 44.955 1.00 57.22 604 GLU A O 1
ATOM 4921 N N . ARG A 1 605 ? 8.614 17.607 44.138 1.00 62.25 605 ARG A N 1
ATOM 4922 C CA . ARG A 1 605 ? 9.188 16.678 43.149 1.00 62.25 605 ARG A CA 1
ATOM 4923 C C . ARG A 1 605 ? 10.032 15.551 43.753 1.00 62.25 605 ARG A C 1
ATOM 4925 O O . ARG A 1 605 ? 10.374 14.622 43.029 1.00 62.25 605 ARG A O 1
ATOM 4932 N N . LYS A 1 606 ? 10.385 15.621 45.041 1.00 59.47 606 LYS A N 1
ATOM 4933 C CA . LYS A 1 606 ? 11.195 14.601 45.734 1.00 59.47 606 LYS A CA 1
ATOM 4934 C C . LYS A 1 606 ? 10.403 13.751 46.730 1.00 59.47 606 LYS A C 1
ATOM 4936 O O . LYS A 1 606 ? 11.006 12.917 47.405 1.00 59.47 606 LYS A O 1
ATOM 4941 N N . ARG A 1 607 ? 9.074 13.907 46.818 1.00 60.44 607 ARG A N 1
ATOM 4942 C CA . ARG A 1 607 ? 8.241 13.045 47.673 1.00 60.44 607 ARG A CA 1
ATOM 4943 C C . ARG A 1 607 ? 8.349 11.589 47.208 1.00 60.44 607 ARG A C 1
ATOM 4945 O O . ARG A 1 607 ? 7.902 11.231 46.122 1.00 60.44 607 ARG A O 1
ATOM 4952 N N . LYS A 1 608 ? 8.965 10.750 48.042 1.00 54.25 608 LYS A N 1
ATOM 4953 C CA . LYS A 1 608 ? 9.057 9.302 47.838 1.00 54.25 608 LYS A CA 1
ATOM 4954 C C . LYS A 1 608 ? 7.701 8.679 48.188 1.00 54.25 608 LYS A C 1
ATOM 4956 O O . LYS A 1 608 ? 7.125 8.994 49.225 1.00 54.25 608 LYS A O 1
ATOM 4961 N N . TYR A 1 609 ? 7.178 7.832 47.306 1.00 47.88 609 TYR A N 1
ATOM 4962 C CA . TYR A 1 609 ? 5.887 7.163 47.480 1.00 47.88 609 TYR A CA 1
ATOM 4963 C C . TYR A 1 609 ? 5.987 6.121 48.612 1.00 47.88 609 TYR A C 1
ATOM 4965 O O . TYR A 1 609 ? 6.451 5.004 48.388 1.00 47.88 609 TYR A O 1
ATOM 4973 N N . ASN A 1 610 ? 5.600 6.488 49.838 1.00 47.66 610 ASN A N 1
ATOM 4974 C CA . ASN A 1 610 ? 5.586 5.583 50.991 1.00 47.66 610 ASN A CA 1
ATOM 4975 C C . ASN A 1 610 ? 4.149 5.101 51.266 1.00 47.66 610 ASN A C 1
ATOM 4977 O O . ASN A 1 610 ? 3.351 5.819 51.853 1.00 47.66 610 ASN A O 1
ATOM 4981 N N . VAL A 1 611 ? 3.837 3.863 50.862 1.00 46.38 611 VAL A N 1
ATOM 4982 C CA . VAL A 1 611 ? 2.523 3.191 51.041 1.00 46.38 611 VAL A CA 1
ATOM 4983 C C . VAL A 1 611 ? 2.358 2.551 52.431 1.00 46.38 611 VAL A C 1
ATOM 4985 O O . VAL A 1 611 ? 1.313 2.000 52.751 1.00 46.38 611 VAL A O 1
ATOM 4988 N N . LYS A 1 612 ? 3.372 2.621 53.297 1.00 47.69 612 LYS A N 1
ATOM 4989 C CA . LYS A 1 612 ? 3.278 2.146 54.685 1.00 47.69 612 LYS A CA 1
ATOM 4990 C C . LYS A 1 612 ? 3.490 3.308 55.643 1.00 47.69 612 LYS A C 1
ATOM 4992 O O . LYS A 1 612 ? 4.597 3.509 56.134 1.00 47.69 612 LYS A O 1
ATOM 4997 N N . TRP A 1 613 ? 2.435 4.076 55.877 1.00 53.44 613 TRP A N 1
ATOM 4998 C CA . TRP A 1 613 ? 2.331 4.920 57.061 1.00 53.44 613 TRP A CA 1
ATOM 4999 C C . TRP A 1 613 ? 1.280 4.299 57.986 1.00 53.44 613 TRP A C 1
ATOM 5001 O O . TRP A 1 613 ? 0.221 3.896 57.512 1.00 53.44 613 TRP A O 1
ATOM 5011 N N . ASN A 1 614 ? 1.596 4.152 59.274 1.00 52.75 614 ASN A N 1
ATOM 5012 C CA . ASN A 1 614 ? 0.623 3.727 60.282 1.00 52.75 614 ASN A CA 1
ATOM 5013 C C . ASN A 1 614 ? -0.174 4.961 60.727 1.00 52.75 614 ASN A C 1
ATOM 5015 O O . ASN A 1 614 ? 0.409 5.897 61.270 1.00 52.75 614 ASN A O 1
ATOM 5019 N N . ASP A 1 615 ? -1.493 4.943 60.527 1.00 56.44 615 ASP A N 1
ATOM 5020 C CA . ASP A 1 615 ? -2.437 6.028 60.861 1.00 56.44 615 ASP A CA 1
ATOM 5021 C C . ASP A 1 615 ? -2.788 6.118 62.364 1.00 56.44 615 ASP A C 1
ATOM 5023 O O . ASP A 1 615 ? -3.814 6.676 62.753 1.00 56.44 615 ASP A O 1
ATOM 5027 N N . GLU A 1 616 ? -1.947 5.577 63.247 1.00 62.56 616 GLU A N 1
ATOM 5028 C CA . GLU A 1 616 ? -2.189 5.620 64.692 1.00 62.56 616 GLU A CA 1
ATOM 5029 C C . GLU A 1 616 ? -1.817 7.001 65.255 1.00 62.56 616 GLU A C 1
ATOM 5031 O O . GLU A 1 616 ? -0.664 7.276 65.586 1.00 62.56 616 GLU A O 1
ATOM 5036 N N . VAL A 1 617 ? -2.807 7.892 65.351 1.00 69.62 617 VAL A N 1
ATOM 5037 C CA . VAL A 1 617 ? -2.671 9.210 65.985 1.00 69.62 617 VAL A CA 1
ATOM 5038 C C . VAL A 1 617 ? -3.044 9.101 67.465 1.00 69.62 617 VAL A C 1
ATOM 5040 O O . VAL A 1 617 ? -4.167 8.731 67.806 1.00 69.62 617 VAL A O 1
ATOM 5043 N N . THR A 1 618 ? -2.107 9.431 68.355 1.00 77.44 618 THR A N 1
ATOM 5044 C CA . THR A 1 618 ? -2.350 9.471 69.805 1.00 77.44 618 THR A CA 1
ATOM 5045 C C . THR A 1 618 ? -2.857 10.847 70.254 1.00 77.44 618 THR A C 1
ATOM 5047 O O . THR A 1 618 ? -2.769 11.832 69.513 1.00 77.44 618 THR A O 1
ATOM 5050 N N . ALA A 1 619 ? -3.399 10.932 71.473 1.00 77.31 619 ALA A N 1
ATOM 5051 C CA . ALA A 1 619 ? -3.929 12.179 72.027 1.00 77.31 619 ALA A CA 1
ATOM 5052 C C . ALA A 1 619 ? -2.857 13.287 72.105 1.00 77.31 619 ALA A C 1
ATOM 5054 O O . ALA A 1 619 ? -3.132 14.436 71.757 1.00 77.31 619 ALA A O 1
ATOM 5055 N N . GLU A 1 620 ? -1.615 12.927 72.438 1.00 81.31 620 GLU A N 1
ATOM 5056 C CA . GLU A 1 620 ? -0.468 13.841 72.519 1.00 81.31 620 GLU A CA 1
ATOM 5057 C C . GLU A 1 620 ? -0.073 14.386 71.137 1.00 81.31 620 GLU A C 1
ATOM 5059 O O . GLU A 1 620 ? 0.317 15.545 71.008 1.00 81.31 620 GLU A O 1
ATOM 5064 N N . HIS A 1 621 ? -0.206 13.582 70.073 1.00 77.50 621 HIS A N 1
ATOM 5065 C CA . HIS A 1 621 ? 0.038 14.038 68.700 1.00 77.50 621 HIS A CA 1
ATOM 5066 C C . HIS A 1 621 ? -1.001 15.072 68.241 1.00 77.50 621 HIS A C 1
ATOM 5068 O O . HIS A 1 621 ? -0.645 16.030 67.552 1.00 77.50 621 HIS A O 1
ATOM 5074 N N . MET A 1 622 ? -2.268 14.914 68.642 1.00 75.81 622 MET A N 1
ATOM 5075 C CA . MET A 1 622 ? -3.331 15.885 68.351 1.00 75.81 622 MET A CA 1
ATOM 5076 C C . MET A 1 622 ? -3.141 17.186 69.125 1.00 75.81 622 MET A C 1
ATOM 5078 O O . MET A 1 622 ? -3.335 18.263 68.564 1.00 75.81 622 MET A O 1
ATOM 5082 N N . GLU A 1 623 ? -2.742 17.106 70.392 1.00 77.75 623 GLU A N 1
ATOM 5083 C CA . GLU A 1 623 ? -2.451 18.283 71.207 1.00 77.75 623 GLU A CA 1
ATOM 5084 C C . GLU A 1 623 ? -1.204 19.024 70.706 1.00 77.75 623 GLU A C 1
ATOM 5086 O O . GLU A 1 623 ? -1.258 20.237 70.515 1.00 77.75 623 GLU A O 1
ATOM 5091 N N . ALA A 1 624 ? -0.119 18.314 70.373 1.00 81.56 624 ALA A N 1
ATOM 5092 C CA . ALA A 1 624 ? 1.069 18.911 69.759 1.00 81.56 624 ALA A CA 1
ATOM 5093 C C . ALA A 1 624 ? 0.735 19.620 68.434 1.00 81.56 624 ALA A C 1
ATOM 5095 O O . ALA A 1 624 ? 1.214 20.730 68.179 1.00 81.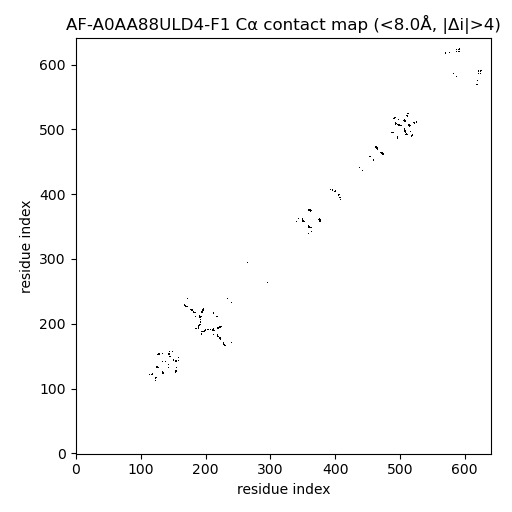56 624 ALA A O 1
ATOM 5096 N N . TYR A 1 625 ? -0.129 19.014 67.612 1.00 76.44 625 TYR A N 1
ATOM 5097 C CA . TYR A 1 625 ? -0.640 19.633 66.392 1.00 76.44 625 TYR A CA 1
ATOM 5098 C C . TYR A 1 625 ? -1.488 20.877 66.695 1.00 76.44 625 TYR A C 1
ATOM 5100 O O . TYR A 1 625 ? -1.273 21.915 66.075 1.00 76.44 625 TYR A O 1
ATOM 5108 N N . ARG A 1 626 ? -2.402 20.825 67.677 1.00 74.19 626 ARG A N 1
ATOM 5109 C CA . ARG A 1 626 ? -3.217 21.981 68.109 1.00 74.19 626 ARG A CA 1
ATOM 5110 C C . ARG A 1 626 ? -2.351 23.128 68.642 1.00 74.19 626 ARG A C 1
ATOM 5112 O O . ARG A 1 626 ? -2.556 24.262 68.226 1.00 74.19 626 ARG A O 1
ATOM 5119 N N . MET A 1 627 ? -1.349 22.832 69.471 1.00 72.25 627 MET A N 1
ATOM 5120 C CA . MET A 1 627 ? -0.409 23.809 70.042 1.00 72.25 627 MET A CA 1
ATOM 5121 C C . MET A 1 627 ? 0.443 24.508 68.973 1.00 72.25 627 MET A C 1
ATOM 5123 O O . MET A 1 627 ? 0.815 25.668 69.135 1.00 72.25 627 MET A O 1
ATOM 5127 N N . LYS A 1 628 ? 0.757 23.822 67.866 1.00 72.56 628 LYS A N 1
ATOM 5128 C CA . LYS A 1 628 ? 1.568 24.373 66.764 1.00 72.56 628 LYS A CA 1
ATOM 5129 C C . LYS A 1 628 ? 0.773 24.896 65.582 1.00 72.56 628 LYS A C 1
ATOM 5131 O O . LYS A 1 628 ? 1.347 25.571 64.718 1.00 72.56 628 LYS A O 1
ATOM 5136 N N . LYS A 1 629 ? -0.525 24.604 65.524 1.00 72.88 629 LYS A N 1
ATOM 5137 C CA . LYS A 1 629 ? -1.449 25.144 64.532 1.00 72.88 629 LYS A CA 1
ATOM 5138 C C . LYS A 1 629 ? -1.666 26.625 64.826 1.00 72.88 629 LYS A C 1
ATOM 5140 O O . LYS A 1 629 ? -2.638 27.035 65.446 1.00 72.88 629 LYS A O 1
ATOM 5145 N N . ILE A 1 630 ? -0.729 27.437 64.355 1.00 60.78 630 ILE A N 1
ATOM 5146 C CA . ILE A 1 630 ? -0.861 28.889 64.320 1.00 60.78 630 ILE A CA 1
ATOM 5147 C C . ILE A 1 630 ? -2.090 29.204 63.462 1.00 60.78 630 ILE A C 1
ATOM 5149 O O . ILE A 1 630 ? -2.094 28.921 62.261 1.00 60.78 630 ILE A O 1
ATOM 5153 N N . HIS A 1 631 ? -3.129 29.783 64.067 1.00 58.34 631 HIS A N 1
ATOM 5154 C CA . HIS A 1 631 ? -4.244 30.356 63.324 1.00 58.34 631 HIS A CA 1
ATOM 5155 C C . HIS A 1 631 ? -3.710 31.548 62.532 1.00 58.34 631 HIS A C 1
ATOM 5157 O O . HIS A 1 631 ? -3.397 32.600 63.082 1.00 58.34 631 HIS A O 1
ATOM 5163 N N . HIS A 1 632 ? -3.542 31.362 61.225 1.00 56.53 632 HIS A N 1
ATOM 5164 C CA . HIS A 1 632 ? -3.068 32.423 60.338 1.00 56.53 632 HIS A CA 1
ATOM 5165 C C . HIS A 1 632 ? -4.065 33.594 60.236 1.00 56.53 632 HIS A C 1
ATOM 5167 O O . HIS A 1 632 ? -3.668 34.677 59.815 1.00 56.53 632 HIS A O 1
ATOM 5173 N N . ASP A 1 633 ? -5.307 33.367 60.680 1.00 52.97 633 ASP A N 1
ATOM 5174 C CA . ASP A 1 633 ? -6.433 34.303 60.670 1.00 52.97 633 ASP A CA 1
ATOM 5175 C C . ASP A 1 633 ? -6.717 34.953 62.043 1.00 52.97 633 ASP A C 1
ATOM 5177 O O . ASP A 1 633 ? -7.747 35.606 62.194 1.00 52.97 633 ASP A O 1
ATOM 5181 N N . ASP A 1 634 ? -5.857 34.771 63.058 1.00 59.84 634 ASP A N 1
ATOM 5182 C CA . ASP A 1 634 ? -6.030 35.429 64.363 1.00 59.84 634 ASP A CA 1
ATOM 5183 C C . ASP A 1 634 ? -5.424 36.853 64.351 1.00 59.84 634 ASP A C 1
ATOM 5185 O O . ASP A 1 634 ? -4.196 36.994 64.312 1.00 59.84 634 ASP A O 1
ATOM 5189 N N . PRO A 1 635 ? -6.243 37.924 64.405 1.00 60.00 635 PRO A N 1
ATOM 5190 C CA . PRO A 1 635 ? -5.767 39.308 64.390 1.00 60.00 635 PRO A CA 1
ATOM 5191 C C . PRO A 1 635 ? -5.001 39.722 65.661 1.00 60.00 635 PRO A C 1
ATOM 5193 O O . PRO A 1 635 ? -4.402 40.795 65.677 1.00 60.00 635 PRO A O 1
ATOM 5196 N N . MET A 1 636 ? -4.992 38.904 66.722 1.00 65.38 636 MET A N 1
ATOM 5197 C CA . MET A 1 636 ? -4.181 39.135 67.929 1.00 65.38 636 MET A CA 1
ATOM 5198 C C . MET A 1 636 ? -2.740 38.617 67.805 1.00 65.38 636 MET A C 1
ATOM 5200 O O . MET A 1 636 ? -1.913 38.901 68.673 1.00 65.38 636 MET A O 1
ATOM 5204 N N . LYS A 1 637 ? -2.412 37.886 66.730 1.00 63.38 637 LYS A N 1
ATOM 5205 C CA . LYS A 1 637 ? -1.086 37.286 66.520 1.00 63.38 637 LYS A CA 1
ATOM 5206 C C . LYS A 1 637 ? 0.047 38.318 66.482 1.00 63.38 637 LYS A C 1
ATOM 5208 O O . LYS A 1 637 ? 1.120 38.037 67.002 1.00 63.38 637 LYS A O 1
ATOM 5213 N N . ASP A 1 638 ? -0.201 39.509 65.941 1.00 61.19 638 ASP A N 1
ATOM 5214 C CA . ASP A 1 638 ? 0.806 40.580 65.846 1.00 61.19 638 ASP A CA 1
ATOM 5215 C C . ASP A 1 638 ? 1.061 41.302 67.188 1.00 61.19 638 ASP A C 1
ATOM 5217 O O . ASP A 1 638 ? 1.937 42.162 67.270 1.00 61.19 638 ASP A O 1
ATOM 5221 N N . PHE A 1 639 ? 0.310 40.971 68.249 1.00 62.53 639 PHE A N 1
ATOM 5222 C CA . PHE A 1 639 ? 0.417 41.603 69.573 1.00 62.53 639 PHE A CA 1
ATOM 5223 C C . PHE A 1 639 ? 1.014 40.694 70.656 1.00 62.53 639 PHE A C 1
ATOM 5225 O O . PHE A 1 639 ? 1.254 41.150 71.775 1.00 62.53 639 PHE A O 1
ATOM 5232 N N . LEU A 1 640 ? 1.271 39.422 70.344 1.00 61.34 640 LEU A N 1
ATOM 5233 C CA . LEU A 1 640 ? 1.905 38.458 71.242 1.00 61.34 640 LEU A CA 1
ATOM 5234 C C . LEU A 1 640 ? 3.292 38.089 70.695 1.00 61.34 640 LEU A C 1
ATOM 5236 O O . LEU A 1 640 ? 3.466 37.046 70.067 1.00 61.34 640 LEU A O 1
ATOM 5240 N N . ASN A 1 641 ? 4.250 38.961 71.041 1.00 43.31 641 ASN A N 1
ATOM 5241 C CA . ASN A 1 641 ? 5.712 38.934 70.834 1.00 43.31 641 ASN A CA 1
ATOM 5242 C C . ASN A 1 641 ? 6.265 39.633 69.591 1.00 43.31 641 ASN A C 1
ATOM 5244 O O . ASN A 1 641 ? 6.167 39.074 68.477 1.00 43.31 641 ASN A O 1
#

Nearest PDB structures (foldseek):
  9fmd-assembly1_U  TM=8.726E-01  e=2.103E-28  Homo sapiens
  8c6j-assembly1_h  TM=8.987E-01  e=2.710E-27  Homo sapiens
  7w5b-assembly1_1  TM=8.949E-01  e=2.039E-25  Homo sapiens
  7w5a-assembly1_1  TM=8.951E-01  e=1.615E-24  Homo sapiens
  5ylz-assembly1_V  TM=9.017E-01  e=3.053E-03  Saccharomyces cerevisiae S288C

Mean predicted aligned error: 23.0 Å

Sequence (641 aa):
MGLWGNKFYWFYERKLGCDSLPQKTHGEIPTKHTHEHVEFGEGFWLIEEKNRLQPVSLHDMVITLGKGGLGDRDYFTRNLNVCCQQRYMWPENCNSALSNSESLREDHRKQMELEEARKAGLAPAEVDEDGKEINPHIPQYMSSAPWYLNAERPSLKHQRKWKSDPNYTKSWYDRGAKIFQADKYRKGACENCGAMTHTTKACMERPRKLGAKWTSKNIAPDEKVETFELDYDGKRDRWNGYDAASYAHVIERYEARDDARRKFLKDQQLKKLEEKNNNQNGEDGASDDEDNEDDLKVDEAKVDESKQMDFAKVEKRVRTTGGGSTGTVRNLRIREDTAKYLLNLDVNSAHYDPKTRSMREDPLPDMDPNEKFYAGDNQNRVSGQALEFKQLNIHAWEAFDKGTDVHMQAAPSQAELLYKNYKVNKEKLKYQVKETIMEKYGNAAAEEALPKELLLGQSEREVEYDRAGRVIKGQEMALPKSKYEEDVYINNHTSVWGSWWKDHQWGYKCCRQFIRNSYCTGSAGIEAAEAAADLMKANIARKEAAEVPWSDTIYYESEMPAPTEQKQLATWGTDIPDDLILDQEKLADALKKEDERRREERDERKRKYNVKWNDEVTAEHMEAYRMKKIHHDDPMKDFLN

InterPro domains:
  IPR021715 Pre-mRNA-splicing factor SLU7 domain [PF11708] (230-499)
  IPR039974 Pre-mRNA-splicing factor SLU7 [PTHR12942] (103-629)

Radius of gyration: 57.48 Å; Cα contacts (8 Å, |Δi|>4): 358; chains: 1; bounding box: 134×131×164 Å